Protein AF-0000000085274512 (afdb_homodimer)

Nearest PDB structures (foldseek):
  7xri-assembly1_B  TM=6.948E-01  e=1.175E-14  Lactobacillus acidophilus
  1xqv-assembly1_A  TM=6.568E-01  e=4.894E-13  Thermoplasma acidophilum
  6f9o-assembly1_A  TM=6.400E-01  e=5.179E-11  Psychrobacter cryohalolentis K5
  6g75-assembly2_B  TM=6.264E-01  e=1.026E-10  synthetic construct
  2e3j-assembly1_A  TM=6.979E-01  e=2.157E-09  Mycobacterium tuberculosis H37Rv

pLDDT: mean 89.09, std 15.6, range [26.27, 98.94]

Radius of gyration: 26.37 Å; Cα contacts (8 Å, |Δi|>4): 1036; chains: 2; bounding box: 40×77×84 Å

Secondary structure (DSSP, 8-state):
---------------PPPPEEEEEEEETTEEEEEEEEEE---SSEEEEEE--TT--TTSHHHHHHHHHHHHHT--EEEEPPTTSGGG--SSPP-GGGHHHHHHHHHHHHHTTS-SEEEEEEETTHHHHHHHHHHH-TTTEEEEEEES--S-HHHHHHHS-TTSHHHHHHHHHH-HHHHHHHHHHHHTT----SSS-BS--SEEEEEEETT-SS-THHHHHHHHHB--SSEEEEEETT--SS--SHHHHHHHHHHHHHHTT------/---------------PPPPEEEEEEEETTEEEEEEEEEE---SSEEEEEE--TT--TTSHHHHHHHHHHHHHT--EEEEPPTTSGGG--SSPP-GGGHHHHHHHHHHHHHTTS-SEEEEEEETTHHHHHHHHHHH-TTTEEEEEEES--S-HHHHHHHS-TTSHHHHHHHHHH-HHHHHHHHHHHHTT----SSS-BS--SEEEEEEETT-SS-THHHHHHHHHB--SSEEEEEETT--SS--SHHHHHHHHHHHHHHTT------

Sequence (532 aa):
TYLCIVFLQIMETPKEEPEMQSHTIENCYGSRKLAYMMLSGRREHGIFYIPGFMGDMTDKKPEFLNKFCKEHDFSFLRYDPTYVAKSAGSDPIEYKLIISTWIDDALEMFNLTRGSQIIVSHSLGGLIALHLALKHPERVTALMLLGPVYNLHEAVTTTPTDSKLMEGASQHIGYFNILKLLRDAKQHNIQLGSSLININCRVTIIHGEKDEIPYEFSEKLFKALASTEKTLTLIESGSHFLEDDYCLEAIKVALLDLAQIHGKSSTYLCIVFLQIMETPKEEPEMQSHTIENCYGSRKLAYMMLSGRREHGIFYIPGFMGDMTDKKPEFLNKFCKEHDFSFLRYDPTYVAKSAGSDPIEYKLIISTWIDDALEMFNLTRGSQIIVSHSLGGLIALHLALKHPERVTALMLLGPVYNLHEAVTTTPTDSKLMEGASQHIGYFNILKLLRDAKQHNIQLGSSLININCRVTIIHGEKDEIPYEFSEKLFKALASTEKTLTLIESGSHFLEDDYCLEAIKVALLDLAQIHGKSS

InterPro domains:
  IPR000073 Alpha/beta hydrolase fold-1 [PF00561] (49-157)
  IPR029058 Alpha/Beta hydrolase fold [G3DSA:3.40.50.1820] (20-256)
  IPR029058 Alpha/Beta hydrolase fold [SSF53474] (16-249)
  IPR052382 Mitochondrial ABHD10 acyl-protein thioesterase [PTHR16138] (31-258)

Solvent-accessible surface area (backbone atoms only — not comparable to full-atom values): 28456 Å² total; per-residue (Å²): 136,83,79,75,77,73,74,71,66,75,70,73,67,77,78,75,81,56,60,80,42,76,47,80,42,79,55,100,87,44,77,47,52,33,27,33,34,56,40,81,44,78,46,78,46,27,38,38,52,37,52,29,83,86,35,45,48,78,38,70,64,51,46,51,50,49,54,49,24,64,73,69,34,22,20,36,40,36,41,20,43,78,59,23,80,85,8,25,74,88,63,80,81,57,43,61,41,45,51,58,46,42,44,50,46,50,53,58,55,56,66,72,57,70,73,33,25,34,38,38,22,27,26,50,12,23,33,43,48,52,53,50,35,60,74,34,57,88,35,36,58,28,39,38,30,35,36,49,30,54,38,58,61,58,48,58,72,70,24,60,74,83,31,70,65,48,45,49,49,34,72,72,62,32,64,68,44,47,53,33,32,42,58,31,36,60,77,63,52,67,75,83,60,93,54,58,40,83,43,67,40,38,35,40,36,40,32,19,65,60,18,72,58,60,54,64,57,50,52,55,51,59,70,30,39,52,28,64,51,32,37,44,33,38,29,53,73,16,33,66,76,42,73,52,72,68,40,45,49,50,50,52,55,51,49,32,53,76,68,67,55,65,62,71,75,123,135,82,80,74,76,72,75,71,66,74,68,72,69,76,76,72,80,57,62,80,43,76,47,80,44,78,54,101,86,44,76,47,50,34,27,32,34,56,40,81,44,78,46,79,45,26,39,38,51,36,54,29,83,85,35,46,49,78,38,71,65,49,46,51,50,50,54,50,23,63,71,70,33,23,20,35,41,35,39,18,42,78,59,24,78,86,8,24,75,88,64,78,82,57,42,62,41,45,51,58,46,40,43,50,46,50,52,58,55,55,66,72,56,70,74,33,27,32,39,38,21,27,26,52,12,24,31,44,49,51,53,50,37,61,74,33,58,88,33,35,58,28,39,38,31,36,36,49,29,53,38,59,61,58,49,58,71,69,24,61,76,84,32,69,66,49,46,49,49,34,72,71,62,32,63,72,43,47,52,33,33,43,57,30,37,60,77,63,52,67,76,84,62,94,54,58,41,84,42,65,40,38,34,40,36,40,30,18,64,59,18,71,58,60,54,64,57,50,51,54,51,59,71,30,39,53,28,62,52,31,37,43,34,39,29,53,73,16,33,66,76,42,73,52,72,69,40,44,49,51,50,52,53,51,49,33,54,76,69,66,54,64,64,70,76,123

Organism: Cherax quadricarinatus (NCBI:txid27406)

Foldseek 3Di:
DPPPPPPPPVPPPQQDFWDKDWDWDDDPVGIFIKIKTKGAFDAQAAEEEAEADLDACPDQVNVLVVVLCSVVGHIYMTIGFQCHDPRNPDDDDDLLCRLVRSLVVSVVSVVVDDAAYEYEYAACSQLSVLVVCLVCVPRHQEYEYELYDNQVLVQCVQFDCPDPVNVVVCVVQNDVSVVSNNNNRVVSHDDQDPAASARAHAYEYEYEPQESRHCVSVVSNQVRHPHPRYDYHYDDVDYSVLNDPVSSVVVSVVVCVSSVPDPPPD/DPPPPPPPPVPPPQQDFWDKDWDWDADPVGIFIKIKTKGAFDAQAAEEEAEADLDACPDQVNVLVVVLCSVVGHIYMTIGFQCHDPGNPDDDDDLLCRLVRSLVVSVVSVVVDDAAYEYEYAACSQLSVLVVCLVCVPRHQEYEYELYDNQPLVQCVQFDCPDPVNVVVCVVQNDVSVVSNNNNRVVSHDDQDPAASARAHAYEYEYEPQESRHCVSVVSNQVRHPHPRYDYHYDDVDYSVLNPPVSSVVVSVVVCVSSVPDPPPD

Structure (mmCIF, N/CA/C/O backbone):
data_AF-0000000085274512-model_v1
#
loop_
_entity.id
_entity.type
_entity.pdbx_description
1 polymer 'Palmitoyl-protein thioesterase ABHD10, mitochondrial'
#
loop_
_atom_site.group_PDB
_atom_site.id
_atom_site.type_symbol
_atom_site.label_atom_id
_atom_site.label_alt_id
_atom_site.label_comp_id
_atom_site.label_asym_id
_atom_site.label_entity_id
_atom_site.label_seq_id
_atom_site.pdbx_PDB_ins_code
_atom_site.Cartn_x
_atom_site.Cartn_y
_atom_site.Cartn_z
_atom_site.occupancy
_atom_site.B_iso_or_equiv
_atom_site.auth_seq_id
_atom_site.auth_comp_id
_atom_site.auth_asym_id
_atom_site.auth_atom_id
_atom_site.pdbx_PDB_model_num
ATOM 1 N N . THR A 1 1 ? 10.836 -23.797 51.562 1 30.58 1 THR A N 1
ATOM 2 C CA . THR A 1 1 ? 11.023 -22.391 51.219 1 30.58 1 THR A CA 1
ATOM 3 C C . THR A 1 1 ? 10.641 -22.109 49.781 1 30.58 1 THR A C 1
ATOM 5 O O . THR A 1 1 ? 11.281 -22.609 48.844 1 30.58 1 THR A O 1
ATOM 8 N N . TYR A 1 2 ? 9.32 -21.969 49.562 1 35.75 2 TYR A N 1
ATOM 9 C CA . TYR A 1 2 ? 8.633 -21.688 48.312 1 35.75 2 TYR A CA 1
ATOM 10 C C . TYR A 1 2 ? 9.055 -20.328 47.719 1 35.75 2 TYR A C 1
ATOM 12 O O . TYR A 1 2 ? 8.891 -19.297 48.375 1 35.75 2 TYR A O 1
ATOM 20 N N . LEU A 1 3 ? 10.109 -20.344 46.938 1 35.19 3 LEU A N 1
ATOM 21 C CA . LEU A 1 3 ? 10.461 -19.141 46.188 1 35.19 3 LEU A CA 1
ATOM 22 C C . LEU A 1 3 ? 9.281 -18.656 45.375 1 35.19 3 LEU A C 1
ATOM 24 O O . LEU A 1 3 ? 8.82 -19.344 44.469 1 35.19 3 LEU A O 1
ATOM 28 N N . CYS A 1 4 ? 8.422 -17.797 45.906 1 30.7 4 CYS A N 1
ATOM 29 C CA . CYS A 1 4 ? 7.426 -17.031 45.156 1 30.7 4 CYS A CA 1
ATOM 30 C C . CYS A 1 4 ? 8.078 -16.219 44.062 1 30.7 4 CYS A C 1
ATOM 32 O O . CYS A 1 4 ? 8.789 -15.25 44.344 1 30.7 4 CYS A O 1
ATOM 34 N N . ILE A 1 5 ? 8.391 -16.75 42.969 1 35.31 5 ILE A N 1
ATOM 35 C CA . ILE A 1 5 ? 8.711 -15.93 41.812 1 35.31 5 ILE A CA 1
ATOM 36 C C . ILE A 1 5 ? 7.57 -14.945 41.562 1 35.31 5 ILE A C 1
ATOM 38 O O . ILE A 1 5 ? 6.469 -15.344 41.188 1 35.31 5 ILE A O 1
ATOM 42 N N . VAL A 1 6 ? 7.523 -13.859 42.25 1 32.22 6 VAL A N 1
ATOM 43 C CA . VAL A 1 6 ? 6.676 -12.727 41.906 1 32.22 6 VAL A CA 1
ATOM 44 C C . VAL A 1 6 ? 6.961 -12.32 40.438 1 32.22 6 VAL A C 1
ATOM 46 O O . VAL A 1 6 ? 8.078 -11.914 40.125 1 32.22 6 VAL A O 1
ATOM 49 N N . PHE A 1 7 ? 6.324 -12.883 39.531 1 36.75 7 PHE A N 1
ATOM 50 C CA . PHE A 1 7 ? 6.227 -12.25 38.219 1 36.75 7 PHE A CA 1
ATOM 51 C C . PHE A 1 7 ? 5.801 -10.797 38.344 1 36.75 7 PHE A C 1
ATOM 53 O O . PHE A 1 7 ? 4.648 -10.508 38.688 1 36.75 7 PHE A O 1
ATOM 60 N N . LEU A 1 8 ? 6.664 -9.969 38.75 1 32.25 8 LEU A N 1
ATOM 61 C CA . LEU A 1 8 ? 6.363 -8.555 38.531 1 32.25 8 LEU A CA 1
ATOM 62 C C . LEU A 1 8 ? 5.922 -8.312 37.094 1 32.25 8 LEU A C 1
ATOM 64 O O . LEU A 1 8 ? 6.723 -8.43 36.156 1 32.25 8 LEU A O 1
ATOM 68 N N . GLN A 1 9 ? 4.824 -8.734 36.719 1 34.25 9 GLN A N 1
ATOM 69 C CA . GLN A 1 9 ? 4.246 -8.055 35.562 1 34.25 9 GLN A CA 1
ATOM 70 C C . GLN A 1 9 ? 4.484 -6.551 35.625 1 34.25 9 GLN A C 1
ATOM 72 O O . GLN A 1 9 ? 4.016 -5.883 36.562 1 34.25 9 GLN A O 1
ATOM 77 N N . ILE A 1 10 ? 5.594 -6.094 35.312 1 36.84 10 ILE A N 1
ATOM 78 C CA . ILE A 1 10 ? 5.668 -4.648 35.156 1 36.84 10 ILE A CA 1
ATOM 79 C C . ILE A 1 10 ? 4.363 -4.129 34.562 1 36.84 10 ILE A C 1
ATOM 81 O O . ILE A 1 10 ? 4.012 -4.477 33.406 1 36.84 10 ILE A O 1
ATOM 85 N N . MET A 1 11 ? 3.373 -4.07 35.281 1 37.56 11 MET A N 1
ATOM 86 C CA . MET A 1 11 ? 2.209 -3.289 34.875 1 37.56 11 MET A CA 1
ATOM 87 C C . MET A 1 11 ? 2.633 -2.043 34.125 1 37.56 11 MET A C 1
ATOM 89 O O . MET A 1 11 ? 3.295 -1.162 34.656 1 37.56 11 MET A O 1
ATOM 93 N N . GLU A 1 12 ? 2.959 -2.109 32.844 1 44.28 12 GLU A N 1
ATOM 94 C CA . GLU A 1 12 ? 3.105 -0.854 32.094 1 44.28 12 GLU A CA 1
ATOM 95 C C . GLU A 1 12 ? 2.066 0.169 32.531 1 44.28 12 GLU A C 1
ATOM 97 O O . GLU A 1 12 ? 0.871 -0.131 32.594 1 44.28 12 GLU A O 1
ATOM 102 N N . THR A 1 13 ? 2.281 0.946 33.469 1 48.25 13 THR A N 1
ATOM 103 C CA . THR A 1 13 ? 1.385 2.039 33.844 1 48.25 13 THR A CA 1
ATOM 104 C C . THR A 1 13 ? 0.737 2.641 32.594 1 48.25 13 THR A C 1
ATOM 106 O O . THR A 1 13 ? 1.426 2.967 31.625 1 48.25 13 THR A O 1
ATOM 109 N N . PRO A 1 14 ? -0.532 2.4 32.469 1 58.12 14 PRO A N 1
ATOM 110 C CA . PRO A 1 14 ? -1.2 3.057 31.328 1 58.12 14 PRO A CA 1
ATOM 111 C C . PRO A 1 14 ? -0.716 4.488 31.109 1 58.12 14 PRO A C 1
ATOM 113 O O . PRO A 1 14 ? -0.62 5.266 32.062 1 58.12 14 PRO A O 1
ATOM 116 N N . LYS A 1 15 ? 0.054 4.715 30.109 1 67.56 15 LYS A N 1
ATOM 117 C CA . LYS A 1 15 ? 0.493 6.074 29.812 1 67.56 15 LYS A CA 1
ATOM 118 C C . LYS A 1 15 ? -0.649 7.074 29.969 1 67.56 15 LYS A C 1
ATOM 120 O O . LYS A 1 15 ? -1.752 6.852 29.469 1 67.56 15 LYS A O 1
ATOM 125 N N . GLU A 1 16 ? -0.544 7.941 30.797 1 74.38 16 GLU A N 1
ATOM 126 C CA . GLU A 1 16 ? -1.527 8.992 31.062 1 74.38 16 GLU A CA 1
ATOM 127 C C . GLU A 1 16 ? -1.845 9.773 29.797 1 74.38 16 GLU A C 1
ATOM 129 O O . GLU A 1 16 ? -0.997 9.906 28.906 1 74.38 16 GLU A O 1
ATOM 134 N N . GLU A 1 17 ? -3.18 10.109 29.625 1 82.62 17 GLU A N 1
ATOM 135 C CA . GLU A 1 17 ? -3.602 10.977 28.531 1 82.62 17 GLU A CA 1
ATOM 136 C C . GLU A 1 17 ? -2.898 12.328 28.609 1 82.62 17 GLU A C 1
ATOM 138 O O . GLU A 1 17 ? -2.771 12.922 29.672 1 82.62 17 GLU A O 1
ATOM 143 N N . PRO A 1 18 ? -2.371 12.758 27.484 1 87 18 PRO A N 1
ATOM 144 C CA . PRO A 1 18 ? -1.688 14.047 27.5 1 87 18 PRO A CA 1
ATOM 145 C C . PRO A 1 18 ? -2.629 15.211 27.812 1 87 18 PRO A C 1
ATOM 147 O O . PRO A 1 18 ? -3.789 15.203 27.391 1 87 18 PRO A O 1
ATOM 150 N N . GLU A 1 19 ? -2.1 16.156 28.5 1 91.06 19 GLU A N 1
ATOM 151 C CA . GLU A 1 19 ? -2.859 17.359 28.797 1 91.06 19 GLU A CA 1
ATOM 152 C C . GLU A 1 19 ? -2.723 18.391 27.688 1 91.06 19 GLU A C 1
ATOM 154 O O . GLU A 1 19 ? -1.655 18.531 27.078 1 91.06 19 GLU A O 1
ATOM 159 N N . MET A 1 20 ? -3.797 19.078 27.531 1 95.38 20 MET A N 1
ATOM 160 C CA . MET A 1 20 ? -3.76 20.156 26.547 1 95.38 20 MET A CA 1
ATOM 161 C C . MET A 1 20 ? -2.869 21.297 27.031 1 95.38 20 MET A C 1
ATOM 163 O O . MET A 1 20 ? -2.93 21.688 28.188 1 95.38 20 MET A O 1
ATOM 167 N N . GLN A 1 21 ? -2.076 21.797 26.156 1 97.44 21 GLN A N 1
ATOM 168 C CA . GLN A 1 21 ? -1.185 22.922 26.406 1 97.44 21 GLN A CA 1
ATOM 169 C C . GLN A 1 21 ? -1.417 24.047 25.391 1 97.44 21 GLN A C 1
ATOM 171 O O . GLN A 1 21 ? -2.133 23.859 24.406 1 97.44 21 GLN A O 1
ATOM 176 N N . SER A 1 22 ? -0.889 25.172 25.719 1 96.81 22 SER A N 1
ATOM 177 C CA . SER A 1 22 ? -0.985 26.328 24.828 1 96.81 22 SER A CA 1
ATOM 178 C C . SER A 1 22 ? 0.387 26.938 24.547 1 96.81 22 SER A C 1
ATOM 180 O O . SER A 1 22 ? 1.234 27 25.438 1 96.81 22 SER A O 1
ATOM 182 N N . HIS A 1 23 ? 0.626 27.312 23.344 1 96.88 23 HIS A N 1
ATOM 183 C CA . HIS A 1 23 ? 1.854 27.969 22.906 1 96.88 23 HIS A CA 1
ATOM 184 C C . HIS A 1 23 ? 1.557 29.328 22.266 1 96.88 23 HIS A C 1
ATOM 186 O O . HIS A 1 23 ? 0.803 29.391 21.281 1 96.88 23 HIS A O 1
ATOM 192 N N . THR A 1 24 ? 2.143 30.406 22.797 1 96.38 24 THR A N 1
ATOM 193 C CA . THR A 1 24 ? 1.924 31.734 22.266 1 96.38 24 THR A CA 1
ATOM 194 C C . THR A 1 24 ? 2.988 32.094 21.219 1 96.38 24 THR A C 1
ATOM 196 O O . THR A 1 24 ? 4.18 31.891 21.453 1 96.38 24 THR A O 1
ATOM 199 N N . ILE A 1 25 ? 2.482 32.562 20.094 1 94.38 25 ILE A N 1
ATOM 200 C CA . ILE A 1 25 ? 3.361 32.938 19 1 94.38 25 ILE A CA 1
ATOM 201 C C . ILE A 1 25 ? 3.176 34.406 18.672 1 94.38 25 ILE A C 1
ATOM 203 O O . ILE A 1 25 ? 2.049 34.906 18.641 1 94.38 25 ILE A O 1
ATOM 207 N N . GLU A 1 26 ? 4.258 35.094 18.484 1 93.81 26 GLU A N 1
ATOM 208 C CA . GLU A 1 26 ? 4.25 36.469 18.031 1 93.81 26 GLU A CA 1
ATOM 209 C C . GLU A 1 26 ? 5.219 36.656 16.859 1 93.81 26 GLU A C 1
ATOM 211 O O . GLU A 1 26 ? 6.434 36.625 17.047 1 93.81 26 GLU A O 1
ATOM 216 N N . ASN A 1 27 ? 4.645 36.844 15.656 1 91.75 27 ASN A N 1
ATOM 217 C CA . ASN A 1 27 ? 5.473 37.062 14.477 1 91.75 27 ASN A CA 1
ATOM 218 C C . ASN A 1 27 ? 4.711 37.812 13.383 1 91.75 27 ASN A C 1
ATOM 220 O O . ASN A 1 27 ? 3.738 38.5 13.672 1 91.75 27 ASN A O 1
ATOM 224 N N . CYS A 1 28 ? 5.199 37.812 12.086 1 88.44 28 CYS A N 1
ATOM 225 C CA . CYS A 1 28 ? 4.672 38.625 11.008 1 88.44 28 CYS A CA 1
ATOM 226 C C . CYS A 1 28 ? 3.225 38.281 10.695 1 88.44 28 CYS A C 1
ATOM 228 O O . CYS A 1 28 ? 2.521 39.031 10.023 1 88.44 28 CYS A O 1
ATOM 230 N N . TYR A 1 29 ? 2.689 37.188 11.312 1 89.25 29 TYR A N 1
ATOM 231 C CA . TYR A 1 29 ? 1.304 36.812 11.086 1 89.25 29 TYR A CA 1
ATOM 232 C C . TYR A 1 29 ? 0.429 37.188 12.273 1 89.25 29 TYR A C 1
ATOM 234 O O . TYR A 1 29 ? -0.745 36.812 12.336 1 89.25 29 TYR A O 1
ATOM 242 N N . GLY A 1 30 ? 1.087 37.875 13.258 1 87.5 30 GLY A N 1
ATOM 243 C CA . GLY A 1 30 ? 0.344 38.375 14.406 1 87.5 30 GLY A CA 1
ATOM 244 C C . GLY A 1 30 ? 0.552 37.531 15.656 1 87.5 30 GLY A C 1
ATOM 245 O O . GLY A 1 30 ? 1.335 36.594 15.641 1 87.5 30 GLY A O 1
ATOM 246 N N . SER A 1 31 ? -0.138 38 16.688 1 92.19 31 SER A N 1
ATOM 247 C CA . SER A 1 31 ? -0.125 37.25 17.953 1 92.19 31 SER A CA 1
ATOM 248 C C . SER A 1 31 ? -1.251 36.219 18 1 92.19 31 SER A C 1
ATOM 250 O O . SER A 1 31 ? -2.393 36.531 17.641 1 92.19 31 SER A O 1
ATOM 252 N N . ARG A 1 32 ? -0.886 35 18.297 1 93.31 32 ARG A N 1
ATOM 253 C CA . ARG A 1 32 ? -1.901 33.969 18.406 1 93.31 32 ARG A CA 1
ATOM 254 C C . ARG A 1 32 ? -1.462 32.875 19.375 1 93.31 32 ARG A C 1
ATOM 256 O O . ARG A 1 32 ? -0.28 32.781 19.719 1 93.31 32 ARG A O 1
ATOM 263 N N . LYS A 1 33 ? -2.43 32.219 19.875 1 96.12 33 LYS A N 1
ATOM 264 C CA . LYS A 1 33 ? -2.211 31.109 20.812 1 96.12 33 LYS A CA 1
ATOM 265 C C . LYS A 1 33 ? -2.641 29.781 20.188 1 96.12 33 LYS A C 1
ATOM 267 O O . LYS A 1 33 ? -3.791 29.641 19.766 1 96.12 33 LYS A O 1
ATOM 272 N N . LEU A 1 34 ? -1.687 28.844 20.172 1 98 34 LEU A N 1
ATOM 273 C CA . LEU A 1 34 ? -1.993 27.531 19.609 1 98 34 LEU A CA 1
ATOM 274 C C . LEU A 1 34 ? -2.162 26.5 20.703 1 98 34 LEU A C 1
ATOM 276 O O . LEU A 1 34 ? -1.305 26.359 21.578 1 98 34 LEU A O 1
ATOM 280 N N . ALA A 1 35 ? -3.275 25.797 20.656 1 98.56 35 ALA A N 1
ATOM 281 C CA . ALA A 1 35 ? -3.5 24.656 21.547 1 98.56 35 ALA A CA 1
ATOM 282 C C . ALA A 1 35 ? -2.877 23.391 20.969 1 98.56 35 ALA A C 1
ATOM 284 O O . ALA A 1 35 ? -2.932 23.156 19.766 1 98.56 35 ALA A O 1
ATOM 285 N N . TYR A 1 36 ? -2.234 22.578 21.828 1 98.56 36 TYR A N 1
ATOM 286 C CA . TYR A 1 36 ? -1.639 21.312 21.375 1 98.56 36 TYR A CA 1
ATOM 287 C C . TYR A 1 36 ? -1.604 20.297 22.5 1 98.56 36 TYR A C 1
ATOM 289 O O . TYR A 1 36 ? -1.836 20.625 23.672 1 98.56 36 TYR A O 1
ATOM 297 N N . MET A 1 37 ? -1.499 19.094 22.172 1 98.44 37 MET A N 1
ATOM 298 C CA . MET A 1 37 ? -1.262 17.969 23.078 1 98.44 37 MET A CA 1
ATOM 299 C C . MET A 1 37 ? -0.023 17.188 22.672 1 98.44 37 MET A C 1
ATOM 301 O O . MET A 1 37 ? 0.212 16.969 21.469 1 98.44 37 MET A O 1
ATOM 305 N N . MET A 1 38 ? 0.79 16.844 23.625 1 97.31 38 MET A N 1
ATOM 306 C CA . MET A 1 38 ? 2.023 16.094 23.375 1 97.31 38 MET A CA 1
ATOM 307 C C . MET A 1 38 ? 2.107 14.859 24.25 1 97.31 38 MET A C 1
ATOM 309 O O . MET A 1 38 ? 1.957 14.953 25.469 1 97.31 38 MET A O 1
ATOM 313 N N . LEU A 1 39 ? 2.24 13.781 23.641 1 97.06 39 LEU A N 1
ATOM 314 C CA . LEU A 1 39 ? 2.5 12.5 24.297 1 97.06 39 LEU A CA 1
ATOM 315 C C . LEU A 1 39 ? 3.994 12.195 24.328 1 97.06 39 LEU A C 1
ATOM 317 O O . LEU A 1 39 ? 4.684 12.383 23.312 1 97.06 39 LEU A O 1
ATOM 321 N N . SER A 1 40 ? 4.496 11.805 25.469 1 94.88 40 SER A N 1
ATOM 322 C CA . SER A 1 40 ? 5.895 11.391 25.547 1 94.88 40 SER A CA 1
ATOM 323 C C . SER A 1 40 ? 6.066 9.938 25.125 1 94.88 40 SER A C 1
ATOM 325 O O . SER A 1 40 ? 5.16 9.125 25.297 1 94.88 40 SER A O 1
ATOM 327 N N . GLY A 1 41 ? 7.152 9.672 24.5 1 94.75 41 GLY A N 1
ATOM 328 C CA . GLY A 1 41 ? 7.527 8.328 24.109 1 94.75 41 GLY A CA 1
ATOM 329 C C . GLY A 1 41 ? 9.031 8.125 24.031 1 94.75 41 GLY A C 1
ATOM 330 O O . GLY A 1 41 ? 9.797 9.086 24.125 1 94.75 41 GLY A O 1
ATOM 331 N N . ARG A 1 42 ? 9.469 6.844 23.844 1 92.56 42 ARG A N 1
ATOM 332 C CA . ARG A 1 42 ? 10.883 6.516 23.953 1 92.56 42 ARG A CA 1
ATOM 333 C C . ARG A 1 42 ? 11.477 6.18 22.594 1 92.56 42 ARG A C 1
ATOM 335 O O . ARG A 1 42 ? 12.695 6.012 22.469 1 92.56 42 ARG A O 1
ATOM 342 N N . ARG A 1 43 ? 10.664 6.125 21.594 1 92.69 43 ARG A N 1
ATOM 343 C CA . ARG A 1 43 ? 11.188 5.789 20.281 1 92.69 43 ARG A CA 1
ATOM 344 C C . ARG A 1 43 ? 12.07 6.91 19.734 1 92.69 43 ARG A C 1
ATOM 346 O O . ARG A 1 43 ? 11.914 8.07 20.125 1 92.69 43 ARG A O 1
ATOM 353 N N . GLU A 1 44 ? 12.938 6.477 18.828 1 88.31 44 GLU A N 1
ATOM 354 C CA . GLU A 1 44 ? 13.898 7.398 18.234 1 88.31 44 GLU A CA 1
ATOM 355 C C . GLU A 1 44 ? 13.18 8.516 17.469 1 88.31 44 GLU A C 1
ATOM 357 O O . GLU A 1 44 ? 13.57 9.68 17.562 1 88.31 44 GLU A O 1
ATOM 362 N N . HIS A 1 45 ? 12.211 8.141 16.766 1 93.62 45 HIS A N 1
ATOM 363 C CA . HIS A 1 45 ? 11.445 9.117 16 1 93.62 45 HIS A CA 1
ATOM 364 C C . HIS A 1 45 ? 10.086 9.367 16.641 1 93.62 45 HIS A C 1
ATOM 366 O O . HIS A 1 45 ? 9.461 8.445 17.172 1 93.62 45 HIS A O 1
ATOM 372 N N . GLY A 1 46 ? 9.68 10.625 16.688 1 97.56 46 GLY A N 1
ATOM 373 C CA . GLY A 1 46 ? 8.312 10.953 17.062 1 97.56 46 GLY A CA 1
ATOM 374 C C . GLY A 1 46 ? 7.359 11.008 15.891 1 97.56 46 GLY A C 1
ATOM 375 O O . GLY A 1 46 ? 7.766 10.812 14.742 1 97.56 46 GLY A O 1
ATOM 376 N N . ILE A 1 47 ? 6.109 11.18 16.188 1 98.69 47 ILE A N 1
ATOM 377 C CA . ILE A 1 47 ? 5.074 11.375 15.172 1 98.69 47 ILE A CA 1
ATOM 378 C C . ILE A 1 47 ? 4.457 12.766 15.32 1 98.69 47 ILE A C 1
ATOM 380 O O . ILE A 1 47 ? 4.148 13.195 16.438 1 98.69 47 ILE A O 1
ATOM 384 N N . PHE A 1 48 ? 4.434 13.492 14.289 1 98.88 48 PHE A N 1
ATOM 385 C CA . PHE A 1 48 ? 3.846 14.828 14.211 1 98.88 48 PHE A CA 1
ATOM 386 C C . PHE A 1 48 ? 2.666 14.844 13.25 1 98.88 48 PHE A C 1
ATOM 388 O O . PHE A 1 48 ? 2.801 14.461 12.086 1 98.88 48 PHE A O 1
ATOM 395 N N . TYR A 1 49 ? 1.468 15.273 13.688 1 98.88 49 TYR A N 1
ATOM 396 C CA . TYR A 1 49 ? 0.268 15.211 12.859 1 98.88 49 TYR A CA 1
ATOM 397 C C . TYR A 1 49 ? -0.136 16.609 12.391 1 98.88 49 TYR A C 1
ATOM 399 O O . TYR A 1 49 ? -0.183 17.547 13.18 1 98.88 49 TYR A O 1
ATOM 407 N N . ILE A 1 50 ? -0.409 16.75 11.117 1 98.81 50 ILE A N 1
ATOM 408 C CA . ILE A 1 50 ? -0.917 17.984 10.523 1 98.81 50 ILE A CA 1
ATOM 409 C C . ILE A 1 50 ? -2.326 17.75 9.984 1 98.81 50 ILE A C 1
ATOM 411 O O . ILE A 1 50 ? -2.516 16.984 9.031 1 98.81 50 ILE A O 1
ATOM 415 N N . PRO A 1 51 ? -3.312 18.438 10.531 1 98.19 51 PRO A N 1
ATOM 416 C CA . PRO A 1 51 ? -4.699 18.188 10.133 1 98.19 51 PRO A CA 1
ATOM 417 C C . PRO A 1 51 ? -5.031 18.797 8.766 1 98.19 51 PRO A C 1
ATOM 419 O O . PRO A 1 51 ? -4.258 19.609 8.242 1 98.19 51 PRO A O 1
ATOM 422 N N . GLY A 1 52 ? -6.145 18.359 8.188 1 95.25 52 GLY A N 1
ATOM 423 C CA . GLY A 1 52 ? -6.688 18.969 6.984 1 95.25 52 GLY A CA 1
ATOM 424 C C . GLY A 1 52 ? -7.43 20.266 7.254 1 95.25 52 GLY A C 1
ATOM 425 O O . GLY A 1 52 ? -7.305 20.844 8.336 1 95.25 52 GLY A O 1
ATOM 426 N N . PHE A 1 53 ? -8.141 20.734 6.227 1 91.81 53 PHE A N 1
ATOM 427 C CA . PHE A 1 53 ? -8.875 21.984 6.312 1 91.81 53 PHE A CA 1
ATOM 428 C C . PHE A 1 53 ? -9.875 21.953 7.461 1 91.81 53 PHE A C 1
ATOM 430 O O . PHE A 1 53 ? -10.742 21.078 7.512 1 91.81 53 PHE A O 1
ATOM 437 N N . MET A 1 54 ? -9.672 22.812 8.43 1 90.88 54 MET A N 1
ATOM 438 C CA . MET A 1 54 ? -10.555 23.031 9.57 1 90.88 54 MET A CA 1
ATOM 439 C C . MET A 1 54 ? -10.555 21.828 10.5 1 90.88 54 MET A C 1
ATOM 441 O O . MET A 1 54 ? -11.438 21.672 11.336 1 90.88 54 MET A O 1
ATOM 445 N N . GLY A 1 55 ? -9.594 20.906 10.281 1 94.38 55 GLY A N 1
ATOM 446 C CA . GLY A 1 55 ? -9.43 19.812 11.211 1 94.38 55 GLY A CA 1
ATOM 447 C C . GLY A 1 55 ? -8.812 20.219 12.531 1 94.38 55 GLY A C 1
ATOM 448 O O . GLY A 1 55 ? -8.07 21.203 12.594 1 94.38 55 GLY A O 1
ATOM 449 N N . ASP A 1 56 ? -9.164 19.438 13.57 1 96.25 56 ASP A N 1
ATOM 450 C CA . ASP A 1 56 ? -8.609 19.766 14.875 1 96.25 56 ASP A CA 1
ATOM 451 C C . ASP A 1 56 ? -8.016 18.531 15.547 1 96.25 56 ASP A C 1
ATOM 453 O O . ASP A 1 56 ? -8.133 17.406 15.031 1 96.25 56 ASP A O 1
ATOM 457 N N . MET A 1 57 ? -7.363 18.672 16.719 1 97.81 57 MET A N 1
ATOM 458 C CA . MET A 1 57 ? -6.5 17.656 17.312 1 97.81 57 MET A CA 1
ATOM 459 C C . MET A 1 57 ? -7.328 16.578 18.016 1 97.81 57 MET A C 1
ATOM 461 O O . MET A 1 57 ? -6.785 15.578 18.484 1 97.81 57 MET A O 1
ATOM 465 N N . THR A 1 58 ? -8.727 16.688 18.016 1 96.75 58 THR A N 1
ATOM 466 C CA . THR A 1 58 ? -9.586 15.719 18.688 1 96.75 58 THR A CA 1
ATOM 467 C C . THR A 1 58 ? -10.438 14.961 17.656 1 96.75 58 THR A C 1
ATOM 469 O O . THR A 1 58 ? -11.328 14.203 18.031 1 96.75 58 THR A O 1
ATOM 472 N N . ASP A 1 59 ? -10.164 15.219 16.422 1 97.38 59 ASP A N 1
ATOM 473 C CA . ASP A 1 59 ? -10.852 14.469 15.367 1 97.38 59 ASP A CA 1
ATOM 474 C C . ASP A 1 59 ? -10.508 12.984 15.438 1 97.38 59 ASP A C 1
ATOM 476 O O . ASP A 1 59 ? -9.648 12.578 16.219 1 97.38 59 ASP A O 1
ATOM 480 N N . LYS A 1 60 ? -11.133 12.195 14.609 1 97.88 60 LYS A N 1
ATOM 481 C CA . LYS A 1 60 ? -11.008 10.742 14.648 1 97.88 60 LYS A CA 1
ATOM 482 C C . LYS A 1 60 ? -9.578 10.305 14.359 1 97.88 60 LYS A C 1
ATOM 484 O O . LYS A 1 60 ? -9.023 9.461 15.07 1 97.88 60 LYS A O 1
ATOM 489 N N . LYS A 1 61 ? -8.922 10.875 13.359 1 98.12 61 LYS A N 1
ATOM 490 C CA . LYS A 1 61 ? -7.598 10.422 12.945 1 98.12 61 LYS A CA 1
ATOM 491 C C . LYS A 1 61 ? -6.543 10.773 13.992 1 98.12 61 LYS A C 1
ATOM 493 O O . LYS A 1 61 ? -5.855 9.883 14.5 1 98.12 61 LYS A O 1
ATOM 498 N N . PRO A 1 62 ? -6.48 12.008 14.5 1 98.25 62 PRO A N 1
ATOM 499 C CA . PRO A 1 62 ? -5.508 12.273 15.562 1 98.25 62 PRO A CA 1
ATOM 500 C C . PRO A 1 62 ? -5.77 11.445 16.812 1 98.25 62 PRO A C 1
ATOM 502 O O . PRO A 1 62 ? -4.828 11.055 17.516 1 98.25 62 PRO A O 1
ATOM 505 N N . GLU A 1 63 ? -7.008 11.164 17.125 1 97.94 63 GLU A N 1
ATOM 506 C CA . GLU A 1 63 ? -7.297 10.297 18.266 1 97.94 63 GLU A CA 1
ATOM 507 C C . GLU A 1 63 ? -6.805 8.875 18.016 1 97.94 63 GLU A C 1
ATOM 509 O O . GLU A 1 63 ? -6.262 8.227 18.906 1 97.94 63 GLU A O 1
ATOM 514 N N . PHE A 1 64 ? -7.059 8.406 16.859 1 98.12 64 PHE A N 1
ATOM 515 C CA . PHE A 1 64 ? -6.555 7.102 16.453 1 98.12 64 PHE A CA 1
ATOM 516 C C . PHE A 1 64 ? -5.035 7.051 16.562 1 98.12 64 PHE A C 1
ATOM 518 O O . PHE A 1 64 ? -4.48 6.086 17.094 1 98.12 64 PHE A O 1
ATOM 525 N N . LEU A 1 65 ? -4.332 8.047 16.078 1 98.38 65 LEU A N 1
ATOM 526 C CA . LEU A 1 65 ? -2.875 8.117 16.125 1 98.38 65 LEU A CA 1
ATOM 527 C C . LEU A 1 65 ? -2.383 8.195 17.562 1 98.38 65 LEU A C 1
ATOM 529 O O . LEU A 1 65 ? -1.322 7.66 17.891 1 98.38 65 LEU A O 1
ATOM 533 N N . ASN A 1 66 ? -3.123 8.922 18.375 1 98 66 ASN A N 1
ATOM 534 C CA . ASN A 1 66 ? -2.762 8.977 19.781 1 98 66 ASN A CA 1
ATOM 535 C C . ASN A 1 66 ? -2.746 7.59 20.422 1 98 66 ASN A C 1
ATOM 537 O O . ASN A 1 66 ? -1.819 7.25 21.156 1 98 66 ASN A O 1
ATOM 541 N N . LYS A 1 67 ? -3.793 6.836 20.172 1 97 67 LYS A N 1
ATOM 542 C CA . LYS A 1 67 ? -3.857 5.469 20.688 1 97 67 LYS A CA 1
ATOM 543 C C . LYS A 1 67 ? -2.707 4.625 20.141 1 97 67 LYS A C 1
ATOM 545 O O . LYS A 1 67 ? -2.09 3.857 20.875 1 97 67 LYS A O 1
ATOM 550 N N . PHE A 1 68 ? -2.438 4.762 18.875 1 96.31 68 PHE A N 1
ATOM 551 C CA . PHE A 1 68 ? -1.33 4.062 18.234 1 96.31 68 PHE A CA 1
ATOM 552 C C . PHE A 1 68 ? -0.009 4.402 18.906 1 96.31 68 PHE A C 1
ATOM 554 O O . PHE A 1 68 ? 0.785 3.51 19.219 1 96.31 68 PHE A O 1
ATOM 561 N N . CYS A 1 69 ? 0.187 5.648 19.109 1 97.25 69 CYS A N 1
ATOM 562 C CA . CYS A 1 69 ? 1.446 6.125 19.672 1 97.25 69 CYS A CA 1
ATOM 563 C C . CYS A 1 69 ? 1.614 5.648 21.125 1 97.25 69 CYS A C 1
ATOM 565 O O . CYS A 1 69 ? 2.721 5.309 21.531 1 97.25 69 CYS A O 1
ATOM 567 N N . LYS A 1 70 ? 0.533 5.656 21.844 1 95.81 70 LYS A N 1
ATOM 568 C CA . LYS A 1 70 ? 0.577 5.109 23.203 1 95.81 70 LYS A CA 1
ATOM 569 C C . LYS A 1 70 ? 0.951 3.629 23.188 1 95.81 70 LYS A C 1
ATOM 571 O O . LYS A 1 70 ? 1.8 3.189 23.969 1 95.81 70 LYS A O 1
ATOM 576 N N . GLU A 1 71 ? 0.384 2.922 22.312 1 93.38 71 GLU A N 1
ATOM 577 C CA . GLU A 1 71 ? 0.581 1.479 22.203 1 93.38 71 GLU A CA 1
ATOM 578 C C . GLU A 1 71 ? 2.01 1.145 21.781 1 93.38 71 GLU A C 1
ATOM 580 O O . GLU A 1 71 ? 2.572 0.138 22.219 1 93.38 71 GLU A O 1
ATOM 585 N N . HIS A 1 72 ? 2.605 1.984 21.016 1 94.31 72 HIS A N 1
ATOM 586 C CA . HIS A 1 72 ? 3.895 1.636 20.438 1 94.31 72 HIS A CA 1
ATOM 587 C C . HIS A 1 72 ? 5.004 2.537 20.969 1 94.31 72 HIS A C 1
ATOM 589 O O . HIS A 1 72 ? 6.117 2.541 20.438 1 94.31 72 HIS A O 1
ATOM 595 N N . ASP A 1 73 ? 4.723 3.393 21.906 1 95 73 ASP A N 1
ATOM 596 C CA . ASP A 1 73 ? 5.664 4.184 22.688 1 95 73 ASP A CA 1
ATOM 597 C C . ASP A 1 73 ? 6.297 5.285 21.844 1 95 73 ASP A C 1
ATOM 599 O O . ASP A 1 73 ? 7.5 5.535 21.938 1 95 73 ASP A O 1
ATOM 603 N N . PHE A 1 74 ? 5.512 5.898 20.984 1 96.69 74 PHE A N 1
ATOM 604 C CA . PHE A 1 74 ? 5.945 7.062 20.219 1 96.69 74 PHE A CA 1
ATOM 605 C C . PHE A 1 74 ? 5.625 8.352 20.969 1 96.69 74 PHE A C 1
ATOM 607 O O . PHE A 1 74 ? 4.594 8.445 21.641 1 96.69 74 PHE A O 1
ATOM 614 N N . SER A 1 75 ? 6.543 9.281 20.906 1 97.44 75 SER A N 1
ATOM 615 C CA . SER A 1 75 ? 6.078 10.641 21.172 1 97.44 75 SER A CA 1
ATOM 616 C C . SER A 1 75 ? 5.137 11.117 20.062 1 97.44 75 SER A C 1
ATOM 618 O O . SER A 1 75 ? 5.219 10.648 18.922 1 97.44 75 SER A O 1
ATOM 620 N N . PHE A 1 76 ? 4.199 11.969 20.469 1 98.5 76 PHE A N 1
ATOM 621 C CA . PHE A 1 76 ? 3.172 12.367 19.516 1 98.5 76 PHE A CA 1
ATOM 622 C C . PHE A 1 76 ? 2.703 13.789 19.797 1 98.5 76 PHE A C 1
ATOM 624 O O . PHE A 1 76 ? 2.283 14.109 20.906 1 98.5 76 PHE A O 1
ATOM 631 N N . LEU A 1 77 ? 2.795 14.633 18.781 1 98.75 77 LEU A N 1
ATOM 632 C CA . LEU A 1 77 ? 2.246 15.977 18.922 1 98.75 77 LEU A CA 1
ATOM 633 C C . LEU A 1 77 ? 1.118 16.203 17.922 1 98.75 77 LEU A C 1
ATOM 635 O O . LEU A 1 77 ? 1.28 15.938 16.719 1 98.75 77 LEU A O 1
ATOM 639 N N . ARG A 1 78 ? -0.002 16.641 18.391 1 98.75 78 ARG A N 1
ATOM 640 C CA . ARG A 1 78 ? -1.151 17.109 17.625 1 98.75 78 ARG A CA 1
ATOM 641 C C . ARG A 1 78 ? -1.591 18.5 18.109 1 98.75 78 ARG A C 1
ATOM 643 O O . ARG A 1 78 ? -1.342 18.859 19.25 1 98.75 78 ARG A O 1
ATOM 650 N N . TYR A 1 79 ? -2.242 19.266 17.219 1 98.75 79 TYR A N 1
ATOM 651 C CA . TYR A 1 79 ? -2.547 20.656 17.562 1 98.75 79 TYR A CA 1
ATOM 652 C C . TYR A 1 79 ? -3.756 21.156 16.781 1 98.75 79 TYR A C 1
ATOM 654 O O . TYR A 1 79 ? -4.219 20.5 15.844 1 98.75 79 TYR A O 1
ATOM 662 N N . ASP A 1 80 ? -4.312 22.25 17.297 1 98.56 80 ASP A N 1
ATOM 663 C CA . ASP A 1 80 ? -5.336 23.016 16.578 1 98.56 80 ASP A CA 1
ATOM 664 C C . ASP A 1 80 ? -4.723 24.188 15.836 1 98.56 80 ASP A C 1
ATOM 666 O O . ASP A 1 80 ? -4.094 25.062 16.438 1 98.56 80 ASP A O 1
ATOM 670 N N . PRO A 1 81 ? -4.914 24.266 14.539 1 97.5 81 PRO A N 1
ATOM 671 C CA . PRO A 1 81 ? -4.418 25.438 13.812 1 97.5 81 PRO A CA 1
ATOM 672 C C . PRO A 1 81 ? -5.117 26.719 14.227 1 97.5 81 PRO A C 1
ATOM 674 O O . PRO A 1 81 ? -6.188 26.688 14.836 1 97.5 81 PRO A O 1
ATOM 677 N N . THR A 1 82 ? -4.488 27.812 13.883 1 96.06 82 THR A N 1
ATOM 678 C CA . THR A 1 82 ? -5.082 29.125 14.125 1 96.06 82 THR A CA 1
ATOM 679 C C . THR A 1 82 ? -6.512 29.188 13.586 1 96.06 82 THR A C 1
ATOM 681 O O . THR A 1 82 ? -6.773 28.75 12.461 1 96.06 82 THR A O 1
ATOM 684 N N . TYR A 1 83 ? -7.48 29.656 14.43 1 93.19 83 TYR A N 1
ATOM 685 C CA . TYR A 1 83 ? -8.891 29.891 14.141 1 93.19 83 TYR A CA 1
ATOM 686 C C . TYR A 1 83 ? -9.695 28.594 14.25 1 93.19 83 TYR A C 1
ATOM 688 O O . TYR A 1 83 ? -10.906 28.594 14.008 1 93.19 83 TYR A O 1
ATOM 696 N N . VAL A 1 84 ? -9.102 27.516 14.672 1 94.25 84 VAL A N 1
ATOM 697 C CA . VAL A 1 84 ? -9.797 26.234 14.727 1 94.25 84 VAL A CA 1
ATOM 698 C C . VAL A 1 84 ? -9.883 25.766 16.172 1 94.25 84 VAL A C 1
ATOM 700 O O . VAL A 1 84 ? -8.891 25.781 16.906 1 94.25 84 VAL A O 1
ATOM 703 N N . ALA A 1 85 ? -11.094 25.375 16.594 1 96.06 85 ALA A N 1
ATOM 704 C CA . ALA A 1 85 ? -11.359 24.719 17.875 1 96.06 85 ALA A CA 1
ATOM 705 C C . ALA A 1 85 ? -10.727 25.5 19.031 1 96.06 85 ALA A C 1
ATOM 707 O O . ALA A 1 85 ? -11.008 26.688 19.219 1 96.06 85 ALA A O 1
ATOM 708 N N . LYS A 1 86 ? -9.742 24.875 19.734 1 96.94 86 LYS A N 1
ATOM 709 C CA . LYS A 1 86 ? -9.211 25.469 20.953 1 96.94 86 LYS A CA 1
ATOM 710 C C . LYS A 1 86 ? -8.203 26.578 20.625 1 96.94 86 LYS A C 1
ATOM 712 O O . LYS A 1 86 ? -7.797 27.328 21.516 1 96.94 86 LYS A O 1
ATOM 717 N N . SER A 1 87 ? -7.883 26.734 19.328 1 97 87 SER A N 1
ATOM 718 C CA . SER A 1 87 ? -7 27.812 18.875 1 97 87 SER A CA 1
ATOM 719 C C . SER A 1 87 ? -7.785 28.922 18.188 1 97 87 SER A C 1
ATOM 721 O O . SER A 1 87 ? -7.203 29.797 17.531 1 97 87 SER A O 1
ATOM 723 N N . ALA A 1 88 ? -9.086 28.938 18.078 1 91.56 88 ALA A N 1
ATOM 724 C CA . ALA A 1 88 ? -9.938 29.859 17.328 1 91.56 88 ALA A CA 1
ATOM 725 C C . ALA A 1 88 ? -9.75 31.297 17.797 1 91.56 88 ALA A C 1
ATOM 727 O O . ALA A 1 88 ? -9.852 32.25 17 1 91.56 88 ALA A O 1
ATOM 728 N N . GLY A 1 89 ? -9.32 31.547 19 1 83.69 89 GLY A N 1
ATOM 729 C CA . GLY A 1 89 ? -9.203 32.906 19.516 1 83.69 89 GLY A CA 1
ATOM 730 C C . GLY A 1 89 ? -10.461 33.719 19.297 1 83.69 89 GLY A C 1
ATOM 731 O O . GLY A 1 89 ? -11.523 33.188 19 1 83.69 89 GLY A O 1
ATOM 732 N N . SER A 1 90 ? -10.352 35.062 19.531 1 80.75 90 SER A N 1
ATOM 733 C CA . SER A 1 90 ? -11.5 35.969 19.469 1 80.75 90 SER A CA 1
ATOM 734 C C . SER A 1 90 ? -11.477 36.781 18.188 1 80.75 90 SER A C 1
ATOM 736 O O . SER A 1 90 ? -12.484 37.406 17.812 1 80.75 90 SER A O 1
ATOM 738 N N . ASP A 1 91 ? -10.445 36.75 17.484 1 80.94 91 ASP A N 1
ATOM 739 C CA . ASP A 1 91 ? -10.312 37.562 16.297 1 80.94 91 ASP A CA 1
ATOM 740 C C . ASP A 1 91 ? -11.016 36.938 15.102 1 80.94 91 ASP A C 1
ATOM 742 O O . ASP A 1 91 ? -11.141 35.688 15.039 1 80.94 91 ASP A O 1
ATOM 746 N N . PRO A 1 92 ? -11.508 37.781 14.18 1 83.5 92 PRO A N 1
ATOM 747 C CA . PRO A 1 92 ? -12.07 37.219 12.945 1 83.5 92 PRO A CA 1
ATOM 748 C C . PRO A 1 92 ? -11.031 36.5 12.102 1 83.5 92 PRO A C 1
ATOM 750 O O . PRO A 1 92 ? -9.859 36.875 12.086 1 83.5 92 PRO A O 1
ATOM 753 N N . ILE A 1 93 ? -11.5 35.531 11.383 1 84.19 93 ILE A N 1
ATOM 754 C CA . ILE A 1 93 ? -10.617 34.75 10.523 1 84.19 93 ILE A CA 1
ATOM 755 C C . ILE A 1 93 ? -10.125 35.625 9.359 1 84.19 93 ILE A C 1
ATOM 757 O O . ILE A 1 93 ? -10.922 36.281 8.688 1 84.19 93 ILE A O 1
ATOM 761 N N . GLU A 1 94 ? -8.859 35.719 9.148 1 87.88 94 GLU A N 1
ATOM 762 C CA . GLU A 1 94 ? -8.273 36.344 7.969 1 87.88 94 GLU A CA 1
ATOM 763 C C . GLU A 1 94 ? -8.023 35.312 6.863 1 87.88 94 GLU A C 1
ATOM 765 O O . GLU A 1 94 ? -6.902 34.812 6.699 1 87.88 94 GLU A O 1
ATOM 770 N N . TYR A 1 95 ? -8.969 35.188 6.031 1 85.88 95 TYR A N 1
ATOM 771 C CA . TYR A 1 95 ? -8.961 34.125 5.031 1 85.88 95 TYR A CA 1
ATOM 772 C C . TYR A 1 95 ? -7.84 34.344 4.02 1 85.88 95 TYR A C 1
ATOM 774 O O . TYR A 1 95 ? -7.309 33.375 3.463 1 85.88 95 TYR A O 1
ATOM 782 N N . LYS A 1 96 ? -7.402 35.562 3.785 1 89.19 96 LYS A N 1
ATOM 783 C CA . LYS A 1 96 ? -6.371 35.875 2.807 1 89.19 96 LYS A CA 1
ATOM 784 C C . LYS A 1 96 ? -4.996 35.406 3.283 1 89.19 96 LYS A C 1
ATOM 786 O O . LYS A 1 96 ? -4.039 35.406 2.508 1 89.19 96 LYS A O 1
ATOM 791 N N . LEU A 1 97 ? -4.934 34.906 4.547 1 91.75 97 LEU A N 1
ATOM 792 C CA . LEU A 1 97 ? -3.635 34.531 5.082 1 91.75 97 LEU A CA 1
ATOM 793 C C . LEU A 1 97 ? -3.705 33.156 5.73 1 91.75 97 LEU A C 1
ATOM 795 O O . LEU A 1 97 ? -2.768 32.719 6.414 1 91.75 97 LEU A O 1
ATOM 799 N N . ILE A 1 98 ? -4.711 32.469 5.539 1 91.81 98 ILE A N 1
ATOM 800 C CA . ILE A 1 98 ? -4.977 31.266 6.336 1 91.81 98 ILE A CA 1
ATOM 801 C C . ILE A 1 98 ? -3.943 30.203 6.016 1 91.81 98 ILE A C 1
ATOM 803 O O . ILE A 1 98 ? -3.41 29.547 6.922 1 91.81 98 ILE A O 1
ATOM 807 N N . ILE A 1 99 ? -3.656 30 4.746 1 93.94 99 ILE A N 1
ATOM 808 C CA . ILE A 1 99 ? -2.689 28.969 4.379 1 93.94 99 ILE A CA 1
ATOM 809 C C . ILE A 1 99 ? -1.303 29.359 4.887 1 93.94 99 ILE A C 1
ATOM 811 O O . ILE A 1 99 ? -0.602 28.531 5.484 1 93.94 99 ILE A O 1
ATOM 815 N N . SER A 1 100 ? -0.947 30.641 4.695 1 96.06 100 SER A N 1
ATOM 816 C CA . SER A 1 100 ? 0.319 31.156 5.203 1 96.06 100 SER A CA 1
ATOM 817 C C . SER A 1 100 ? 0.429 30.969 6.711 1 96.06 100 SER A C 1
ATOM 819 O O . SER A 1 100 ? 1.463 30.516 7.211 1 96.06 100 SER A O 1
ATOM 821 N N . THR A 1 101 ? -0.593 31.297 7.395 1 95.94 101 THR A N 1
ATOM 822 C CA . THR A 1 101 ? -0.623 31.203 8.852 1 95.94 101 THR A CA 1
ATOM 823 C C . THR A 1 101 ? -0.54 29.75 9.297 1 95.94 101 THR A C 1
ATOM 825 O O . THR A 1 101 ? 0.174 29.422 10.25 1 95.94 101 THR A O 1
ATOM 828 N N . TRP A 1 102 ? -1.203 28.875 8.625 1 97 102 TRP A N 1
ATOM 829 C CA . TRP A 1 102 ? -1.229 27.469 9.031 1 97 102 TRP A CA 1
ATOM 830 C C . TRP A 1 102 ? 0.111 26.797 8.75 1 97 102 TRP A C 1
ATOM 832 O O . TRP A 1 102 ? 0.525 25.891 9.484 1 97 102 TRP A O 1
ATOM 842 N N . ILE A 1 103 ? 0.823 27.172 7.645 1 97.62 103 ILE A N 1
ATOM 843 C CA . ILE A 1 103 ? 2.182 26.703 7.41 1 97.62 103 ILE A CA 1
ATOM 844 C C . ILE A 1 103 ? 3.088 27.141 8.555 1 97.62 103 ILE A C 1
ATOM 846 O O . ILE A 1 103 ? 3.869 26.344 9.086 1 97.62 103 ILE A O 1
ATOM 850 N N . ASP A 1 104 ? 2.91 28.406 8.969 1 97.88 104 ASP A N 1
ATOM 851 C CA . ASP A 1 104 ? 3.688 28.938 10.086 1 97.88 104 ASP A CA 1
ATOM 852 C C . ASP A 1 104 ? 3.328 28.219 11.391 1 97.88 104 ASP A C 1
ATOM 854 O O . ASP A 1 104 ? 4.203 27.922 12.203 1 97.88 104 ASP A O 1
ATOM 858 N N . ASP A 1 105 ? 2.002 27.969 11.641 1 98.31 105 ASP A N 1
ATOM 859 C CA . ASP A 1 105 ? 1.569 27.219 12.812 1 98.31 105 ASP A CA 1
ATOM 860 C C . ASP A 1 105 ? 2.279 25.875 12.898 1 98.31 105 ASP A C 1
ATOM 862 O O . ASP A 1 105 ? 2.773 25.484 13.961 1 98.31 105 ASP A O 1
ATOM 866 N N . ALA A 1 106 ? 2.301 25.172 11.781 1 98.62 106 ALA A N 1
ATOM 867 C CA . ALA A 1 106 ? 2.918 23.859 11.734 1 98.62 106 ALA A CA 1
ATOM 868 C C . ALA A 1 106 ? 4.406 23.938 12.078 1 98.62 106 ALA A C 1
ATOM 870 O O . ALA A 1 106 ? 4.93 23.078 12.797 1 98.62 106 ALA A O 1
ATOM 871 N N . LEU A 1 107 ? 5.055 24.906 11.508 1 98 107 LEU A N 1
ATOM 872 C CA . LEU A 1 107 ? 6.473 25.109 11.797 1 98 107 LEU A CA 1
ATOM 873 C C . LEU A 1 107 ? 6.695 25.344 13.289 1 98 107 LEU A C 1
ATOM 875 O O . LEU A 1 107 ? 7.598 24.766 13.891 1 98 107 LEU A O 1
ATOM 879 N N . GLU A 1 108 ? 5.902 26.188 13.867 1 98 108 GLU A N 1
ATOM 880 C CA . GLU A 1 108 ? 6.023 26.531 15.281 1 98 108 GLU A CA 1
ATOM 881 C C . GLU A 1 108 ? 5.758 25.312 16.156 1 98 108 GLU A C 1
ATOM 883 O O . GLU A 1 108 ? 6.473 25.062 17.141 1 98 108 GLU A O 1
ATOM 888 N N . MET A 1 109 ? 4.766 24.578 15.852 1 98.5 109 MET A N 1
ATOM 889 C CA . MET A 1 109 ? 4.453 23.359 16.609 1 98.5 109 MET A CA 1
ATOM 890 C C . MET A 1 109 ? 5.547 22.312 16.438 1 98.5 109 MET A C 1
ATOM 892 O O . MET A 1 109 ? 5.91 21.625 17.391 1 98.5 109 MET A O 1
ATOM 896 N N . PHE A 1 110 ? 6.016 22.156 15.148 1 98.56 110 PHE A N 1
ATOM 897 C CA . PHE A 1 110 ? 7.09 21.219 14.852 1 98.56 110 PHE A CA 1
ATOM 898 C C . PHE A 1 110 ? 8.328 21.531 15.68 1 98.56 110 PHE A C 1
ATOM 900 O O . PHE A 1 110 ? 9.031 20.625 16.125 1 98.56 110 PHE A O 1
ATOM 907 N N . ASN A 1 111 ? 8.586 22.797 15.953 1 97.5 111 ASN A N 1
ATOM 908 C CA . ASN A 1 111 ? 9.75 23.219 16.703 1 97.5 111 ASN A CA 1
ATOM 909 C C . ASN A 1 111 ? 9.656 22.797 18.172 1 97.5 111 ASN A C 1
ATOM 911 O O . ASN A 1 111 ? 10.664 22.766 18.875 1 97.5 111 ASN A O 1
ATOM 915 N N . LEU A 1 112 ? 8.469 22.5 18.641 1 97.62 112 LEU A N 1
ATOM 916 C CA . LEU A 1 112 ? 8.297 22.016 20.016 1 97.62 112 LEU A CA 1
ATOM 917 C C . LEU A 1 112 ? 8.734 20.562 20.141 1 97.62 112 LEU A C 1
ATOM 919 O O . LEU A 1 112 ? 8.953 20.078 21.25 1 97.62 112 LEU A O 1
ATOM 923 N N . THR A 1 113 ? 8.727 19.828 19.016 1 97.88 113 THR A N 1
ATOM 924 C CA . THR A 1 113 ? 9.141 18.422 19.062 1 97.88 113 THR A CA 1
ATOM 925 C C . THR A 1 113 ? 10.656 18.312 19.109 1 97.88 113 THR A C 1
ATOM 927 O O . THR A 1 113 ? 11.375 19.281 18.828 1 97.88 113 THR A O 1
ATOM 930 N N . ARG A 1 114 ? 11.133 17.172 19.516 1 94.75 114 ARG A N 1
ATOM 931 C CA . ARG A 1 114 ? 12.562 16.891 19.578 1 94.75 114 ARG A CA 1
ATOM 932 C C . ARG A 1 114 ? 12.938 15.719 18.688 1 94.75 114 ARG A C 1
ATOM 934 O O . ARG A 1 114 ? 12.164 14.773 18.531 1 94.75 114 ARG A O 1
ATOM 941 N N . GLY A 1 115 ? 14.156 15.812 18.125 1 95.06 115 GLY A N 1
ATOM 942 C CA . GLY A 1 115 ? 14.672 14.703 17.344 1 95.06 115 GLY A CA 1
ATOM 943 C C . GLY A 1 115 ? 13.969 14.555 16 1 95.06 115 GLY A C 1
ATOM 944 O O . GLY A 1 115 ? 13.375 15.508 15.5 1 95.06 115 GLY A O 1
ATOM 945 N N . SER A 1 116 ? 14.172 13.383 15.367 1 96.75 116 SER A N 1
ATOM 946 C CA . SER A 1 116 ? 13.586 13.094 14.062 1 96.75 116 SER A CA 1
ATOM 947 C C . SER A 1 116 ? 12.094 12.789 14.18 1 96.75 116 SER A C 1
ATOM 949 O O . SER A 1 116 ? 11.648 12.211 15.164 1 96.75 116 SER A O 1
ATOM 951 N N . GLN A 1 117 ? 11.336 13.219 13.188 1 98.44 117 GLN A N 1
ATOM 952 C CA . GLN A 1 117 ? 9.883 13.055 13.219 1 98.44 117 GLN A CA 1
ATOM 953 C C . GLN A 1 117 ? 9.383 12.359 11.953 1 98.44 117 GLN A C 1
ATOM 955 O O . GLN A 1 117 ? 9.891 12.617 10.859 1 98.44 117 GLN A O 1
ATOM 960 N N . ILE A 1 118 ? 8.43 11.492 12.102 1 98.75 118 ILE A N 1
ATOM 961 C CA . ILE A 1 118 ? 7.531 11.094 11.023 1 98.75 118 ILE A CA 1
ATOM 962 C C . ILE A 1 118 ? 6.332 12.031 10.977 1 98.75 118 ILE A C 1
ATOM 964 O O . ILE A 1 118 ? 5.609 12.188 11.961 1 98.75 118 ILE A O 1
ATOM 968 N N . ILE A 1 119 ? 6.133 12.664 9.852 1 98.88 119 ILE A N 1
ATOM 969 C CA . ILE A 1 119 ? 4.988 13.555 9.711 1 98.88 119 ILE A CA 1
ATOM 970 C C . ILE A 1 119 ? 3.826 12.812 9.062 1 98.88 119 ILE A C 1
ATOM 972 O O . ILE A 1 119 ? 3.988 12.195 8.008 1 98.88 119 ILE A O 1
ATOM 976 N N . VAL A 1 120 ? 2.693 12.781 9.719 1 98.94 120 VAL A N 1
ATOM 977 C CA . VAL A 1 120 ? 1.439 12.281 9.172 1 98.94 120 VAL A CA 1
ATOM 978 C C . VAL A 1 120 ? 0.501 13.445 8.867 1 98.94 120 VAL A C 1
ATOM 980 O O . VAL A 1 120 ? 0.256 14.289 9.734 1 98.94 120 VAL A O 1
ATOM 983 N N . SER A 1 121 ? 0.025 13.539 7.688 1 98.81 121 SER A N 1
ATOM 984 C CA . SER A 1 121 ? -0.852 14.656 7.344 1 98.81 121 SER A CA 1
ATOM 985 C C . SER A 1 121 ? -2.082 14.172 6.578 1 98.81 121 SER A C 1
ATOM 987 O O . SER A 1 121 ? -2.086 13.07 6.023 1 98.81 121 SER A O 1
ATOM 989 N N . HIS A 1 122 ? -3.102 14.984 6.609 1 98.06 122 HIS A N 1
ATOM 990 C CA . HIS A 1 122 ? -4.34 14.711 5.895 1 98.06 122 HIS A CA 1
ATOM 991 C C . HIS A 1 122 ? -4.719 15.867 4.977 1 98.06 122 HIS A C 1
ATOM 993 O O . HIS A 1 122 ? -4.66 17.031 5.379 1 98.06 122 HIS A O 1
ATOM 999 N N . SER A 1 123 ? -5.105 15.523 3.73 1 96.31 123 SER A N 1
ATOM 1000 C CA . SER A 1 123 ? -5.719 16.469 2.809 1 96.31 123 SER A CA 1
ATOM 1001 C C . SER A 1 123 ? -4.871 17.734 2.67 1 96.31 123 SER A C 1
ATOM 1003 O O . SER A 1 123 ? -3.682 17.656 2.359 1 96.31 123 SER A O 1
ATOM 1005 N N . LEU A 1 124 ? -5.344 18.953 3.004 1 94.12 124 LEU A N 1
ATOM 1006 C CA . LEU A 1 124 ? -4.617 20.219 2.936 1 94.12 124 LEU A CA 1
ATOM 1007 C C . LEU A 1 124 ? -3.336 20.156 3.758 1 94.12 124 LEU A C 1
ATOM 1009 O O . LEU A 1 124 ? -2.342 20.797 3.42 1 94.12 124 LEU A O 1
ATOM 1013 N N . GLY A 1 125 ? -3.336 19.328 4.77 1 97.25 125 GLY A N 1
ATOM 1014 C CA . GLY A 1 125 ? -2.137 19.125 5.562 1 97.25 125 GLY A CA 1
ATOM 1015 C C . GLY A 1 125 ? -0.964 18.609 4.75 1 97.25 125 GLY A C 1
ATOM 1016 O O . GLY A 1 125 ? 0.191 18.75 5.156 1 97.25 125 GLY A O 1
ATOM 1017 N N . GLY A 1 126 ? -1.249 17.969 3.639 1 97.56 126 GLY A N 1
ATOM 1018 C CA . GLY A 1 126 ? -0.195 17.5 2.75 1 97.56 126 GLY A CA 1
ATOM 1019 C C . GLY A 1 126 ? 0.667 18.625 2.209 1 97.56 126 GLY A C 1
ATOM 1020 O O . GLY A 1 126 ? 1.893 18.5 2.154 1 97.56 126 GLY A O 1
ATOM 1021 N N . LEU A 1 127 ? 0.018 19.734 1.758 1 96.44 127 LEU A N 1
ATOM 1022 C CA . LEU A 1 127 ? 0.758 20.906 1.326 1 96.44 127 LEU A CA 1
ATOM 1023 C C . LEU A 1 127 ? 1.678 21.406 2.436 1 96.44 127 LEU A C 1
ATOM 1025 O O . LEU A 1 127 ? 2.857 21.688 2.195 1 96.44 127 LEU A O 1
ATOM 1029 N N . ILE A 1 128 ? 1.163 21.453 3.604 1 97.81 128 ILE A N 1
ATOM 1030 C CA . ILE A 1 128 ? 1.891 21.969 4.762 1 97.81 128 ILE A CA 1
ATOM 1031 C C . ILE A 1 128 ? 3.031 21.016 5.113 1 97.81 128 ILE A C 1
ATOM 1033 O O . ILE A 1 128 ? 4.152 21.453 5.375 1 97.81 128 ILE A O 1
ATOM 1037 N N . ALA A 1 129 ? 2.779 19.734 5.07 1 98.62 129 ALA A N 1
ATOM 1038 C CA . ALA A 1 129 ? 3.787 18.719 5.363 1 98.62 129 ALA A CA 1
ATOM 1039 C C . ALA A 1 129 ? 4.957 18.797 4.387 1 98.62 129 ALA A C 1
ATOM 1041 O O . ALA A 1 129 ? 6.117 18.672 4.785 1 98.62 129 ALA A O 1
ATOM 1042 N N . LEU A 1 130 ? 4.648 19 3.115 1 97.81 130 LEU A N 1
ATOM 1043 C CA . LEU A 1 130 ? 5.699 19.094 2.107 1 97.81 130 LEU A CA 1
ATOM 1044 C C . LEU A 1 130 ? 6.586 20.312 2.363 1 97.81 130 LEU A C 1
ATOM 1046 O O . LEU A 1 130 ? 7.812 20.219 2.262 1 97.81 130 LEU A O 1
ATOM 1050 N N . HIS A 1 131 ? 5.973 21.422 2.715 1 97.5 131 HIS A N 1
ATOM 1051 C CA . HIS A 1 131 ? 6.754 22.609 3.035 1 97.5 131 HIS A CA 1
ATOM 1052 C C . HIS A 1 131 ? 7.645 22.359 4.254 1 97.5 131 HIS A C 1
ATOM 1054 O O . HIS A 1 131 ? 8.805 22.781 4.273 1 97.5 131 HIS A O 1
ATOM 1060 N N . LEU A 1 132 ? 7.121 21.719 5.246 1 97.94 132 LEU A N 1
ATOM 1061 C CA . LEU A 1 132 ? 7.902 21.406 6.438 1 97.94 132 LEU A CA 1
ATOM 1062 C C . LEU A 1 132 ? 9.07 20.484 6.098 1 97.94 132 LEU A C 1
ATOM 1064 O O . LEU A 1 132 ? 10.188 20.688 6.582 1 97.94 132 LEU A O 1
ATOM 1068 N N . ALA A 1 133 ? 8.852 19.469 5.297 1 98.12 133 ALA A N 1
ATOM 1069 C CA . ALA A 1 133 ? 9.883 18.516 4.926 1 98.12 133 ALA A CA 1
ATOM 1070 C C . ALA A 1 133 ? 10.992 19.188 4.125 1 98.12 133 ALA A C 1
ATOM 1072 O O . ALA A 1 133 ? 12.172 18.844 4.27 1 98.12 133 ALA A O 1
ATOM 1073 N N . LEU A 1 134 ? 10.617 20.125 3.252 1 97.12 134 LEU A N 1
ATOM 1074 C CA . LEU A 1 134 ? 11.594 20.844 2.457 1 97.12 134 LEU A CA 1
ATOM 1075 C C . LEU A 1 134 ? 12.445 21.766 3.34 1 97.12 134 LEU A C 1
ATOM 1077 O O . LEU A 1 134 ? 13.641 21.938 3.09 1 97.12 134 LEU A O 1
ATOM 1081 N N . LYS A 1 135 ? 11.844 22.281 4.367 1 97.19 135 LYS A N 1
ATOM 1082 C CA . LYS A 1 135 ? 12.523 23.219 5.262 1 97.19 135 LYS A CA 1
ATOM 1083 C C . LYS A 1 135 ? 13.391 22.469 6.273 1 97.19 135 LYS A C 1
ATOM 1085 O O . LYS A 1 135 ? 14.438 22.984 6.691 1 97.19 135 LYS A O 1
ATOM 1090 N N . HIS A 1 136 ? 12.969 21.266 6.676 1 97.75 136 HIS A N 1
ATOM 1091 C CA . HIS A 1 136 ? 13.664 20.531 7.719 1 97.75 136 HIS A CA 1
ATOM 1092 C C . HIS A 1 136 ? 13.977 19.109 7.266 1 97.75 136 HIS A C 1
ATOM 1094 O O . HIS A 1 136 ? 13.625 18.141 7.953 1 97.75 136 HIS A O 1
ATOM 1100 N N . PRO A 1 137 ? 14.727 18.969 6.188 1 97.62 137 PRO A N 1
ATOM 1101 C CA . PRO A 1 137 ? 15.016 17.625 5.684 1 97.62 137 PRO A CA 1
ATOM 1102 C C . PRO A 1 137 ? 15.789 16.766 6.684 1 97.62 137 PRO A C 1
ATOM 1104 O O . PRO A 1 137 ? 15.703 15.539 6.648 1 97.62 137 PRO A O 1
ATOM 1107 N N . GLU A 1 138 ? 16.453 17.406 7.586 1 97.19 138 GLU A N 1
ATOM 1108 C CA . GLU A 1 138 ? 17.297 16.688 8.539 1 97.19 138 GLU A CA 1
ATOM 1109 C C . GLU A 1 138 ? 16.453 16.109 9.68 1 97.19 138 GLU A C 1
ATOM 1111 O O . GLU A 1 138 ? 16.875 15.156 10.336 1 97.19 138 GLU A O 1
ATOM 1116 N N . ARG A 1 139 ? 15.281 16.672 9.883 1 97.88 139 ARG A N 1
ATOM 1117 C CA . ARG A 1 139 ? 14.484 16.25 11.031 1 97.88 139 ARG A CA 1
ATOM 1118 C C . ARG A 1 139 ? 13.266 15.445 10.586 1 97.88 139 ARG A C 1
ATOM 1120 O O . ARG A 1 139 ? 12.656 14.734 11.391 1 97.88 139 ARG A O 1
ATOM 1127 N N . VAL A 1 140 ? 12.891 15.586 9.344 1 98.44 140 VAL A N 1
ATOM 1128 C CA . VAL A 1 140 ? 11.773 14.805 8.828 1 98.44 140 VAL A CA 1
ATOM 1129 C C . VAL A 1 140 ? 12.289 13.508 8.219 1 98.44 140 VAL A C 1
ATOM 1131 O O . VAL A 1 140 ? 12.812 13.5 7.098 1 98.44 140 VAL A O 1
ATOM 1134 N N . THR A 1 141 ? 12.047 12.414 8.859 1 97.06 141 THR A N 1
ATOM 1135 C CA . THR A 1 141 ? 12.641 11.148 8.438 1 97.06 141 THR A CA 1
ATOM 1136 C C . THR A 1 141 ? 11.68 10.383 7.527 1 97.06 141 THR A C 1
ATOM 1138 O O . THR A 1 141 ? 12.102 9.5 6.777 1 97.06 141 THR A O 1
ATOM 1141 N N . ALA A 1 142 ? 10.414 10.688 7.66 1 98.38 142 ALA A N 1
ATOM 1142 C CA . ALA A 1 142 ? 9.422 10.055 6.793 1 98.38 142 ALA A CA 1
ATOM 1143 C C . ALA A 1 142 ? 8.148 10.891 6.707 1 98.38 142 ALA A C 1
ATOM 1145 O O . ALA A 1 142 ? 7.867 11.695 7.602 1 98.38 142 ALA A O 1
ATOM 1146 N N . LEU A 1 143 ? 7.422 10.688 5.625 1 98.69 143 LEU A N 1
ATOM 1147 C CA . LEU A 1 143 ? 6.129 11.32 5.41 1 98.69 143 LEU A CA 1
ATOM 1148 C C . LEU A 1 143 ? 5.043 10.281 5.16 1 98.69 143 LEU A C 1
ATOM 1150 O O . LEU A 1 143 ? 5.23 9.367 4.355 1 98.69 143 LEU A O 1
ATOM 1154 N N . MET A 1 144 ? 4 10.359 5.879 1 98.88 144 MET A N 1
ATOM 1155 C CA . MET A 1 144 ? 2.748 9.703 5.516 1 98.88 144 MET A CA 1
ATOM 1156 C C . MET A 1 144 ? 1.702 10.719 5.086 1 98.88 144 MET A C 1
ATOM 1158 O O . MET A 1 144 ? 1.215 11.5 5.91 1 98.88 144 MET A O 1
ATOM 1162 N N . LEU A 1 145 ? 1.399 10.688 3.842 1 98.81 145 LEU A N 1
ATOM 1163 C CA . LEU A 1 145 ? 0.45 11.641 3.275 1 98.81 145 LEU A CA 1
ATOM 1164 C C . LEU A 1 145 ? -0.887 10.969 2.984 1 98.81 145 LEU A C 1
ATOM 1166 O O . LEU A 1 145 ? -0.977 10.109 2.102 1 98.81 145 LEU A O 1
ATOM 1170 N N . LEU A 1 146 ? -1.934 11.328 3.734 1 98.75 146 LEU A N 1
ATOM 1171 C CA . LEU A 1 146 ? -3.256 10.719 3.631 1 98.75 146 LEU A CA 1
ATOM 1172 C C . LEU A 1 146 ? -4.195 11.602 2.814 1 98.75 146 LEU A C 1
ATOM 1174 O O . LEU A 1 146 ? -4.594 12.672 3.268 1 98.75 146 LEU A O 1
ATOM 1178 N N . GLY A 1 147 ? -4.57 11.125 1.582 1 97.5 147 GLY A N 1
ATOM 1179 C CA . GLY A 1 147 ? -5.395 11.945 0.709 1 97.5 147 GLY A CA 1
ATOM 1180 C C . GLY A 1 147 ? -4.836 13.344 0.504 1 97.5 147 GLY A C 1
ATOM 1181 O O . GLY A 1 147 ? -5.555 14.336 0.667 1 97.5 147 GLY A O 1
ATOM 1182 N N . PRO A 1 148 ? -3.635 13.445 0.124 1 97.12 148 PRO A N 1
ATOM 1183 C CA . PRO A 1 148 ? -2.982 14.758 0.132 1 97.12 148 PRO A CA 1
ATOM 1184 C C . PRO A 1 148 ? -3.535 15.695 -0.937 1 97.12 148 PRO A C 1
ATOM 1186 O O . PRO A 1 148 ? -3.871 15.258 -2.039 1 97.12 148 PRO A O 1
ATOM 1189 N N . VAL A 1 149 ? -3.654 16.922 -0.572 1 93.19 149 VAL A N 1
ATOM 1190 C CA . VAL A 1 149 ? -3.799 18.078 -1.452 1 93.19 149 VAL A CA 1
ATOM 1191 C C . VAL A 1 149 ? -2.516 18.906 -1.433 1 93.19 149 VAL A C 1
ATOM 1193 O O . VAL A 1 149 ? -2.27 19.656 -0.488 1 93.19 149 VAL A O 1
ATOM 1196 N N . TYR A 1 150 ? -1.654 18.688 -2.445 1 89.62 150 TYR A N 1
ATOM 1197 C CA . TYR A 1 150 ? -0.368 19.375 -2.443 1 89.62 150 TYR A CA 1
ATOM 1198 C C . TYR A 1 150 ? -0.482 20.75 -3.098 1 89.62 150 TYR A C 1
ATOM 1200 O O . TYR A 1 150 ? 0.335 21.625 -2.842 1 89.62 150 TYR A O 1
ATOM 1208 N N . ASN A 1 151 ? -1.388 20.953 -3.928 1 90.69 151 ASN A N 1
ATOM 1209 C CA . ASN A 1 151 ? -1.755 22.25 -4.516 1 90.69 151 ASN A CA 1
ATOM 1210 C C . ASN A 1 151 ? -3.268 22.453 -4.52 1 90.69 151 ASN A C 1
ATOM 1212 O O . ASN A 1 151 ? -3.977 21.859 -5.336 1 90.69 151 ASN A O 1
ATOM 1216 N N . LEU A 1 152 ? -3.648 23.328 -3.652 1 86 152 LEU A N 1
ATOM 1217 C CA . LEU A 1 152 ? -5.07 23.484 -3.373 1 86 152 LEU A CA 1
ATOM 1218 C C . LEU A 1 152 ? -5.82 23.938 -4.621 1 86 152 LEU A C 1
ATOM 1220 O O . LEU A 1 152 ? -6.918 23.453 -4.906 1 86 152 LEU A O 1
ATOM 1224 N N . HIS A 1 153 ? -5.258 24.844 -5.328 1 81.88 153 HIS A N 1
ATOM 1225 C CA . HIS A 1 153 ? -5.91 25.375 -6.523 1 81.88 153 HIS A CA 1
ATOM 1226 C C . HIS A 1 153 ? -6.176 24.266 -7.535 1 81.88 153 HIS A C 1
ATOM 1228 O O . HIS A 1 153 ? -7.25 24.219 -8.148 1 81.88 153 HIS A O 1
ATOM 1234 N N . GLU A 1 154 ? -5.258 23.391 -7.668 1 82.88 154 GLU A N 1
ATOM 1235 C CA . GLU A 1 154 ? -5.406 22.281 -8.594 1 82.88 154 GLU A CA 1
ATOM 1236 C C . GLU A 1 154 ? -6.48 21.297 -8.117 1 82.88 154 GLU A C 1
ATOM 1238 O O . GLU A 1 154 ? -7.281 20.812 -8.914 1 82.88 154 GLU A O 1
ATOM 1243 N N . ALA A 1 155 ? -6.477 21.031 -6.867 1 82.81 155 ALA A N 1
ATOM 1244 C CA . ALA A 1 155 ? -7.457 20.109 -6.297 1 82.81 155 ALA A CA 1
ATOM 1245 C C . ALA A 1 155 ? -8.875 20.641 -6.473 1 82.81 155 ALA A C 1
ATOM 1247 O O . ALA A 1 155 ? -9.789 19.891 -6.844 1 82.81 155 ALA A O 1
ATOM 1248 N N . VAL A 1 156 ? -9.039 21.938 -6.227 1 80.94 156 VAL A N 1
ATOM 1249 C CA . VAL A 1 156 ? -10.352 22.562 -6.305 1 80.94 156 VAL A CA 1
ATOM 1250 C C . VAL A 1 156 ? -10.828 22.594 -7.758 1 80.94 156 VAL A C 1
ATOM 1252 O O . VAL A 1 156 ? -12.016 22.391 -8.031 1 80.94 156 VAL A O 1
ATOM 1255 N N . THR A 1 157 ? -9.906 22.766 -8.609 1 79.19 157 THR A N 1
ATOM 1256 C CA . THR A 1 157 ? -10.289 22.875 -10.016 1 79.19 157 THR A CA 1
ATOM 1257 C C . THR A 1 157 ? -10.594 21.5 -10.602 1 79.19 157 THR A C 1
ATOM 1259 O O . THR A 1 157 ? -11.352 21.375 -11.555 1 79.19 157 THR A O 1
ATOM 1262 N N . THR A 1 158 ? -10.016 20.469 -10.031 1 80.31 158 THR A N 1
ATOM 1263 C CA . THR A 1 158 ? -10.188 19.125 -10.57 1 80.31 158 THR A CA 1
ATOM 1264 C C . THR A 1 158 ? -11.359 18.422 -9.898 1 80.31 158 THR A C 1
ATOM 1266 O O . THR A 1 158 ? -11.836 17.391 -10.391 1 80.31 158 THR A O 1
ATOM 1269 N N . THR A 1 159 ? -11.805 18.953 -8.828 1 80.81 159 THR A N 1
ATOM 1270 C CA . THR A 1 159 ? -12.922 18.359 -8.086 1 80.81 159 THR A CA 1
ATOM 1271 C C . THR A 1 159 ? -14.25 18.969 -8.555 1 80.81 159 THR A C 1
ATOM 1273 O O . THR A 1 159 ? -14.383 20.188 -8.664 1 80.81 159 THR A O 1
ATOM 1276 N N . PRO A 1 160 ? -15.188 18.109 -8.789 1 77.25 160 PRO A N 1
ATOM 1277 C CA . PRO A 1 160 ? -16.484 18.656 -9.195 1 77.25 160 PRO A CA 1
ATOM 1278 C C . PRO A 1 160 ? -17.062 19.625 -8.18 1 77.25 160 PRO A C 1
ATOM 1280 O O . PRO A 1 160 ? -16.984 19.391 -6.969 1 77.25 160 PRO A O 1
ATOM 1283 N N . THR A 1 161 ? -17.625 20.75 -8.672 1 73.19 161 THR A N 1
ATOM 1284 C CA . THR A 1 161 ? -18.125 21.828 -7.824 1 73.19 161 THR A CA 1
ATOM 1285 C C . THR A 1 161 ? -19.281 21.328 -6.965 1 73.19 161 THR A C 1
ATOM 1287 O O . THR A 1 161 ? -19.547 21.875 -5.887 1 73.19 161 THR A O 1
ATOM 1290 N N . ASP A 1 162 ? -19.891 20.328 -7.445 1 75 162 ASP A N 1
ATOM 1291 C CA . ASP A 1 162 ? -21.062 19.844 -6.73 1 75 162 ASP A CA 1
ATOM 1292 C C . ASP A 1 162 ? -20.703 18.672 -5.816 1 75 162 ASP A C 1
ATOM 1294 O O . ASP A 1 162 ? -21.594 17.984 -5.309 1 75 162 ASP A O 1
ATOM 1298 N N . SER A 1 163 ? -19.469 18.625 -5.66 1 80.12 163 SER A N 1
ATOM 1299 C CA . SER A 1 163 ? -19.047 17.562 -4.746 1 80.12 163 SER A CA 1
ATOM 1300 C C . SER A 1 163 ? -19.391 17.922 -3.303 1 80.12 163 SER A C 1
ATOM 1302 O O . SER A 1 163 ? -19.547 19.094 -2.963 1 80.12 163 SER A O 1
ATOM 1304 N N . LYS A 1 164 ? -19.531 16.906 -2.459 1 79.19 164 LYS A N 1
ATOM 1305 C CA . LYS A 1 164 ? -19.828 17.109 -1.042 1 79.19 164 LYS A CA 1
ATOM 1306 C C . LYS A 1 164 ? -18.703 17.875 -0.347 1 79.19 164 LYS A C 1
ATOM 1308 O O . LYS A 1 164 ? -18.953 18.672 0.551 1 79.19 164 LYS A O 1
ATOM 1313 N N . LEU A 1 165 ? -17.547 17.719 -0.797 1 79.19 165 LEU A N 1
ATOM 1314 C CA . LEU A 1 165 ? -16.391 18.375 -0.202 1 79.19 165 LEU A CA 1
ATOM 1315 C C . LEU A 1 165 ? -16.438 19.875 -0.461 1 79.19 165 LEU A C 1
ATOM 1317 O O . LEU A 1 165 ? -16.25 20.672 0.461 1 79.19 165 LEU A O 1
ATOM 1321 N N . MET A 1 166 ? -16.703 20.188 -1.652 1 78.06 166 MET A N 1
ATOM 1322 C CA . MET A 1 166 ? -16.75 21.609 -2.025 1 78.06 166 MET A CA 1
ATOM 1323 C C . MET A 1 166 ? -17.969 22.297 -1.409 1 78.06 166 MET A C 1
ATOM 1325 O O . MET A 1 166 ? -17.875 23.438 -0.953 1 78.06 166 MET A O 1
ATOM 1329 N N . GLU A 1 167 ? -19.031 21.531 -1.438 1 77.62 167 GLU A N 1
ATOM 1330 C CA . G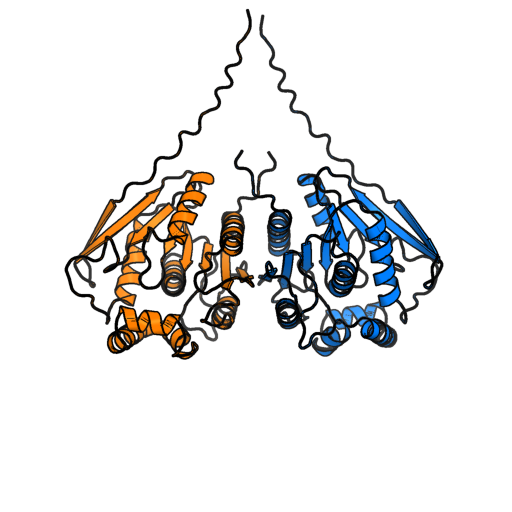LU A 1 167 ? -20.25 22.047 -0.809 1 77.62 167 GLU A CA 1
ATOM 1331 C C . GLU A 1 167 ? -20.031 22.266 0.688 1 77.62 167 GLU A C 1
ATOM 1333 O O . GLU A 1 167 ? -20.469 23.281 1.239 1 77.62 167 GLU A O 1
ATOM 1338 N N . GLY A 1 168 ? -19.406 21.328 1.234 1 78.81 168 GLY A N 1
ATOM 1339 C CA . GLY A 1 168 ? -19.109 21.438 2.654 1 78.81 168 GLY A CA 1
ATOM 1340 C C . GLY A 1 168 ? -18.219 22.625 2.984 1 78.81 168 GLY A C 1
ATOM 1341 O O . GLY A 1 168 ? -18.469 23.359 3.938 1 78.81 168 GLY A O 1
ATOM 1342 N N . ALA A 1 169 ? -17.219 22.844 2.184 1 78.12 169 ALA A N 1
ATOM 1343 C CA . ALA A 1 169 ? -16.297 23.969 2.391 1 78.12 169 ALA A CA 1
ATOM 1344 C C . ALA A 1 169 ? -17.016 25.297 2.211 1 78.12 169 ALA A C 1
ATOM 1346 O O . ALA A 1 169 ? -16.828 26.219 3.004 1 78.12 169 ALA A O 1
ATOM 1347 N N . SER A 1 170 ? -17.828 25.344 1.2 1 77.56 170 SER A N 1
ATOM 1348 C CA . SER A 1 170 ? -18.578 26.578 0.921 1 77.56 170 SER A CA 1
ATOM 1349 C C . SER A 1 170 ? -19.562 26.891 2.039 1 77.56 170 SER A C 1
ATOM 1351 O O . SER A 1 170 ? -19.781 28.047 2.375 1 77.56 170 SER A O 1
ATOM 1353 N N . GLN A 1 171 ? -20.125 25.844 2.504 1 78.25 171 GLN A N 1
ATOM 1354 C CA . GLN A 1 171 ? -21.078 26.047 3.592 1 78.25 171 GLN A CA 1
ATOM 1355 C C . GLN A 1 171 ? -20.375 26.5 4.867 1 78.25 171 GLN A C 1
ATOM 1357 O O . GLN A 1 171 ? -20.922 27.281 5.645 1 78.25 171 GLN A O 1
ATOM 1362 N N . HIS A 1 172 ? -19.172 26.109 4.992 1 77.06 172 HIS A N 1
ATOM 1363 C CA . HIS A 1 172 ? -18.438 26.406 6.215 1 77.06 172 HIS A CA 1
ATOM 1364 C C . HIS A 1 172 ? -17.875 27.828 6.195 1 77.06 172 HIS A C 1
ATOM 1366 O O . HIS A 1 172 ? -17.906 28.516 7.215 1 77.06 172 HIS A O 1
ATOM 1372 N N . ILE A 1 173 ? -17.328 28.297 4.988 1 79.75 173 ILE A N 1
ATOM 1373 C CA . ILE A 1 173 ? -16.625 29.578 5.074 1 79.75 173 ILE A CA 1
ATOM 1374 C C . ILE A 1 173 ? -17.188 30.547 4.031 1 79.75 173 ILE A C 1
ATOM 1376 O O . ILE A 1 173 ? -16.875 31.734 4.059 1 79.75 173 ILE A O 1
ATOM 1380 N N . GLY A 1 174 ? -18.031 30.094 3.166 1 80.69 174 GLY A N 1
ATOM 1381 C CA . GLY A 1 174 ? -18.578 30.938 2.125 1 80.69 174 GLY A CA 1
ATOM 1382 C C . GLY A 1 174 ? -17.734 30.984 0.87 1 80.69 174 GLY A C 1
ATOM 1383 O O . GLY A 1 174 ? -16.5 30.891 0.943 1 80.69 174 GLY A O 1
ATOM 1384 N N . TYR A 1 175 ? -18.359 31.188 -0.215 1 78.5 175 TYR A N 1
ATOM 1385 C CA . TYR A 1 175 ? -17.719 31.109 -1.528 1 78.5 175 TYR A CA 1
ATOM 1386 C C . TYR A 1 175 ? -16.625 32.156 -1.664 1 78.5 175 TYR A C 1
ATOM 1388 O O . TYR A 1 175 ? -15.531 31.859 -2.139 1 78.5 175 TYR A O 1
ATOM 1396 N N . PHE A 1 176 ? -16.906 33.312 -1.268 1 81.12 176 PHE A N 1
ATOM 1397 C CA . PHE A 1 176 ? -15.953 34.406 -1.415 1 81.12 176 PHE A CA 1
ATOM 1398 C C . PHE A 1 176 ? -14.703 34.156 -0.579 1 81.12 176 PHE A C 1
ATOM 1400 O O . PHE A 1 176 ? -13.586 34.469 -0.998 1 81.12 176 PHE A O 1
ATOM 1407 N N . ASN A 1 177 ? -14.883 33.625 0.536 1 86.75 177 ASN A N 1
ATOM 1408 C CA . ASN A 1 177 ? -13.758 33.312 1.409 1 86.75 177 ASN A CA 1
ATOM 1409 C C . ASN A 1 177 ? -12.922 32.156 0.847 1 86.75 177 ASN A C 1
ATOM 1411 O O . ASN A 1 177 ? -11.711 32.125 1.04 1 86.75 177 ASN A O 1
ATOM 1415 N N . ILE A 1 178 ? -13.531 31.375 0.087 1 83.69 178 ILE A N 1
ATOM 1416 C CA . ILE A 1 178 ? -12.812 30.297 -0.594 1 83.69 178 ILE A CA 1
ATOM 1417 C C . ILE A 1 178 ? -11.844 30.906 -1.618 1 83.69 178 ILE A C 1
ATOM 1419 O O . ILE A 1 178 ? -10.703 30.453 -1.732 1 83.69 178 ILE A O 1
ATOM 1423 N N . LEU A 1 179 ? -12.328 31.859 -2.289 1 85.25 179 LEU A N 1
ATOM 1424 C CA . LEU A 1 179 ? -11.484 32.5 -3.285 1 85.25 179 LEU A CA 1
ATOM 1425 C C . LEU A 1 179 ? -10.266 33.156 -2.629 1 85.25 179 LEU A C 1
ATOM 1427 O O . LEU A 1 179 ? -9.156 33.094 -3.172 1 85.25 179 LEU A O 1
ATOM 1431 N N . LYS A 1 180 ? -10.445 33.781 -1.518 1 88.69 180 LYS A N 1
ATOM 1432 C CA . LYS A 1 180 ? -9.336 34.375 -0.774 1 88.69 180 LYS A CA 1
ATOM 1433 C C . LYS A 1 180 ? -8.336 33.312 -0.344 1 88.69 180 LYS A C 1
ATOM 1435 O O . LYS A 1 180 ? -7.125 33.5 -0.457 1 88.69 180 LYS A O 1
ATOM 1440 N N . LEU A 1 181 ? -8.867 32.281 0.101 1 88.06 181 LEU A N 1
ATOM 1441 C CA . LEU A 1 181 ? -8.055 31.141 0.532 1 88.06 181 LEU A CA 1
ATOM 1442 C C . LEU A 1 181 ? -7.234 30.594 -0.629 1 88.06 181 LEU A C 1
ATOM 1444 O O . LEU A 1 181 ? -6.055 30.266 -0.465 1 88.06 181 LEU A O 1
ATOM 1448 N N . LEU A 1 182 ? -7.867 30.516 -1.766 1 88.75 182 LEU A N 1
ATOM 1449 C CA . LEU A 1 182 ? -7.195 29.984 -2.943 1 88.75 182 LEU A CA 1
ATOM 1450 C C . LEU A 1 182 ? -6.059 30.891 -3.389 1 88.75 182 LEU A C 1
ATOM 1452 O O . LEU A 1 182 ? -5.012 30.422 -3.836 1 88.75 182 LEU A O 1
ATOM 1456 N N . ARG A 1 183 ? -6.266 32.156 -3.271 1 90.25 183 ARG A N 1
ATOM 1457 C CA . ARG A 1 183 ? -5.215 33.125 -3.609 1 90.25 183 ARG A CA 1
ATOM 1458 C C . ARG A 1 183 ? -4.023 32.969 -2.67 1 90.25 183 ARG A C 1
ATOM 1460 O O . ARG A 1 183 ? -2.873 33 -3.111 1 90.25 183 ARG A O 1
ATOM 1467 N N . ASP A 1 184 ? -4.273 32.844 -1.41 1 92.56 184 ASP A N 1
ATOM 1468 C CA . ASP A 1 184 ? -3.223 32.594 -0.423 1 92.56 184 ASP A CA 1
ATOM 1469 C C . ASP A 1 184 ? -2.477 31.312 -0.711 1 92.56 184 ASP A C 1
ATOM 1471 O O . ASP A 1 184 ? -1.245 31.281 -0.708 1 92.56 184 ASP A O 1
ATOM 1475 N N . ALA A 1 185 ? -3.207 30.297 -1.072 1 91.56 185 ALA A N 1
ATOM 1476 C CA . ALA A 1 185 ? -2.637 28.969 -1.322 1 91.56 185 ALA A CA 1
ATOM 1477 C C . ALA A 1 185 ? -1.721 29 -2.543 1 91.56 185 ALA A C 1
ATOM 1479 O O . ALA A 1 185 ? -0.705 28.297 -2.574 1 91.56 185 ALA A O 1
ATOM 1480 N N . LYS A 1 186 ? -2.072 29.719 -3.514 1 91.31 186 LYS A N 1
ATOM 1481 C CA . LYS A 1 186 ? -1.306 29.797 -4.754 1 91.31 186 LYS A CA 1
ATOM 1482 C C . LYS A 1 186 ? 0.125 30.25 -4.488 1 91.31 186 LYS A C 1
ATOM 1484 O O . LYS A 1 186 ? 1.056 29.828 -5.18 1 91.31 186 LYS A O 1
ATOM 1489 N N . GLN A 1 187 ? 0.308 31.031 -3.465 1 92.31 187 GLN A N 1
ATOM 1490 C CA . GLN A 1 187 ? 1.631 31.531 -3.117 1 92.31 187 GLN A CA 1
ATOM 1491 C C . GLN A 1 187 ? 2.529 30.422 -2.594 1 92.31 187 GLN A C 1
ATOM 1493 O O . GLN A 1 187 ? 3.75 30.578 -2.518 1 92.31 187 GLN A O 1
ATOM 1498 N N . HIS A 1 188 ? 1.927 29.375 -2.248 1 93.88 188 HIS A N 1
ATOM 1499 C CA . HIS A 1 188 ? 2.672 28.281 -1.628 1 93.88 188 HIS A CA 1
ATOM 1500 C C . HIS A 1 188 ? 2.643 27.031 -2.5 1 93.88 188 HIS A C 1
ATOM 1502 O O . HIS A 1 188 ? 2.938 25.938 -2.025 1 93.88 188 HIS A O 1
ATOM 1508 N N . ASN A 1 189 ? 2.328 27.203 -3.764 1 91.5 189 ASN A N 1
ATOM 1509 C CA . ASN A 1 189 ? 2.258 26.078 -4.684 1 91.5 189 ASN A CA 1
ATOM 1510 C C . ASN A 1 189 ? 3.6 25.359 -4.789 1 91.5 189 ASN A C 1
ATOM 1512 O O . ASN A 1 189 ? 4.652 26 -4.84 1 91.5 189 ASN A O 1
ATOM 1516 N N . ILE A 1 190 ? 3.436 24.031 -4.719 1 89.88 190 ILE A N 1
ATOM 1517 C CA . ILE A 1 190 ? 4.594 23.188 -5.008 1 89.88 190 ILE A CA 1
ATOM 1518 C C . ILE A 1 190 ? 4.707 22.969 -6.516 1 89.88 190 ILE A C 1
ATOM 1520 O O . ILE A 1 190 ? 3.76 22.5 -7.152 1 89.88 190 ILE A O 1
ATOM 1524 N N . GLN A 1 191 ? 5.727 23.375 -7.078 1 84.5 191 GLN A N 1
ATOM 1525 C CA . GLN A 1 191 ? 5.922 23.234 -8.516 1 84.5 191 GLN A CA 1
ATOM 1526 C C . GLN A 1 191 ? 6.281 21.797 -8.883 1 84.5 191 GLN A C 1
ATOM 1528 O O . GLN A 1 191 ? 7.254 21.25 -8.367 1 84.5 191 GLN A O 1
ATOM 1533 N N . LEU A 1 192 ? 5.23 21.281 -9.68 1 82.56 192 LEU A N 1
ATOM 1534 C CA . LEU A 1 192 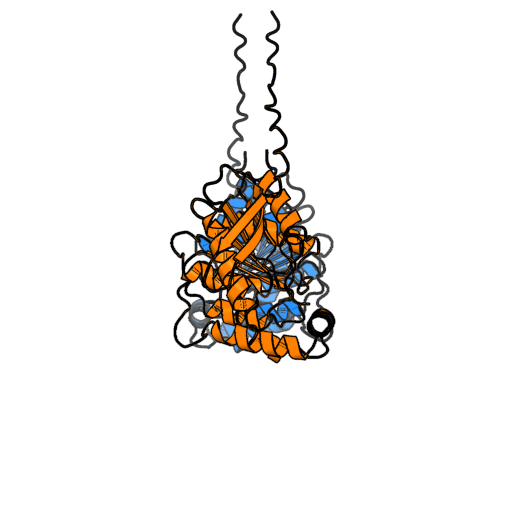? 5.531 19.969 -10.258 1 82.56 192 LEU A CA 1
ATOM 1535 C C . LEU A 1 192 ? 6.129 20.125 -11.648 1 82.56 192 LEU A C 1
ATOM 1537 O O . LEU A 1 192 ? 5.68 20.953 -12.438 1 82.56 192 LEU A O 1
ATOM 1541 N N . GLY A 1 193 ? 7.465 20.156 -11.906 1 71.88 193 GLY A N 1
ATOM 1542 C CA . GLY A 1 193 ? 8.109 20.375 -13.188 1 71.88 193 GLY A CA 1
ATOM 1543 C C . GLY A 1 193 ? 9.156 19.344 -13.531 1 71.88 193 GLY A C 1
ATOM 1544 O O . GLY A 1 193 ? 8.977 18.156 -13.242 1 71.88 193 GLY A O 1
ATOM 1545 N N . SER A 1 194 ? 9.953 19.906 -14.203 1 75 194 SER A N 1
ATOM 1546 C CA . SER A 1 194 ? 10.977 19.031 -14.758 1 75 194 SER A CA 1
ATOM 1547 C C . SER A 1 194 ? 11.883 18.469 -13.664 1 75 194 SER A C 1
ATOM 1549 O O . SER A 1 194 ? 12.492 17.406 -13.836 1 75 194 SER A O 1
ATOM 1551 N N . SER A 1 195 ? 11.859 19.234 -12.562 1 80 195 SER A N 1
ATOM 1552 C CA . SER A 1 195 ? 12.734 18.719 -11.516 1 80 195 SER A CA 1
ATOM 1553 C C . SER A 1 195 ? 11.938 18.047 -10.406 1 80 195 SER A C 1
ATOM 1555 O O . SER A 1 195 ? 10.789 18.422 -10.148 1 80 195 SER A O 1
ATOM 1557 N N . LEU A 1 196 ? 12.531 17.094 -9.828 1 89.62 196 LEU A N 1
ATOM 1558 C CA . LEU A 1 196 ? 11.922 16.391 -8.703 1 89.62 196 LEU A CA 1
ATOM 1559 C C . LEU A 1 196 ? 11.898 17.266 -7.457 1 89.62 196 LEU A C 1
ATOM 1561 O O . LEU A 1 196 ? 12.805 18.078 -7.246 1 89.62 196 LEU A O 1
ATOM 1565 N N . ILE A 1 197 ? 10.781 17.219 -6.695 1 94.56 197 ILE A N 1
ATOM 1566 C CA . ILE A 1 197 ? 10.711 17.859 -5.383 1 94.56 197 ILE A CA 1
ATOM 1567 C C . ILE A 1 197 ? 11.766 17.234 -4.461 1 94.56 197 ILE A C 1
ATOM 1569 O O . ILE A 1 197 ? 11.789 16.016 -4.266 1 94.56 197 ILE A O 1
ATOM 1573 N N . ASN A 1 198 ? 12.625 18.047 -3.902 1 95.75 198 ASN A N 1
ATOM 1574 C CA . ASN A 1 198 ? 13.781 17.562 -3.148 1 95.75 198 ASN A CA 1
ATOM 1575 C C . ASN A 1 198 ? 13.367 17.031 -1.776 1 95.75 198 ASN A C 1
ATOM 1577 O O . ASN A 1 198 ? 13.812 17.547 -0.749 1 95.75 198 ASN A O 1
ATOM 1581 N N . ILE A 1 199 ? 12.562 16.109 -1.752 1 97.38 199 ILE A N 1
ATOM 1582 C CA . ILE A 1 199 ? 12.195 15.305 -0.598 1 97.38 199 ILE A CA 1
ATOM 1583 C C . ILE A 1 199 ? 12.719 13.883 -0.778 1 97.38 199 ILE A C 1
ATOM 1585 O O . ILE A 1 199 ? 12.242 13.148 -1.646 1 97.38 199 ILE A O 1
ATOM 1589 N N . ASN A 1 200 ? 13.672 13.523 0.064 1 97.25 200 ASN A N 1
ATOM 1590 C CA . ASN A 1 200 ? 14.406 12.273 -0.142 1 97.25 200 ASN A CA 1
ATOM 1591 C C . ASN A 1 200 ? 14.078 11.25 0.936 1 97.25 200 ASN A C 1
ATOM 1593 O O . ASN A 1 200 ? 14.453 10.078 0.817 1 97.25 200 ASN A O 1
ATOM 1597 N N . CYS A 1 201 ? 13.359 11.688 1.991 1 97.56 201 CYS A N 1
ATOM 1598 C CA . CYS A 1 201 ? 13.008 10.758 3.055 1 97.56 201 CYS A CA 1
ATOM 1599 C C . CYS A 1 201 ? 11.984 9.734 2.568 1 97.56 201 CYS A C 1
ATOM 1601 O O . CYS A 1 201 ? 11.469 9.852 1.457 1 97.56 201 CYS A O 1
ATOM 1603 N N . ARG A 1 202 ? 11.719 8.695 3.352 1 97.88 202 ARG A N 1
ATOM 1604 C CA . ARG A 1 202 ? 10.711 7.691 3.031 1 97.88 202 ARG A CA 1
ATOM 1605 C C . ARG A 1 202 ? 9.32 8.312 2.98 1 97.88 202 ARG A C 1
ATOM 1607 O O . ARG A 1 202 ? 8.969 9.133 3.83 1 97.88 202 ARG A O 1
ATOM 1614 N N . VAL A 1 203 ? 8.57 7.965 1.936 1 98.62 203 VAL A N 1
ATOM 1615 C CA . VAL A 1 203 ? 7.242 8.555 1.787 1 98.62 203 VAL A CA 1
ATOM 1616 C C . VAL A 1 203 ? 6.219 7.453 1.508 1 98.62 203 VAL A C 1
ATOM 1618 O O . VAL A 1 203 ? 6.461 6.566 0.684 1 98.62 203 VAL A O 1
ATOM 1621 N N . THR A 1 204 ? 5.168 7.457 2.229 1 98.56 204 THR A N 1
ATOM 1622 C CA . THR A 1 204 ? 3.982 6.668 1.915 1 98.56 204 THR A CA 1
ATOM 1623 C C . THR A 1 204 ? 2.781 7.57 1.65 1 98.56 204 THR A C 1
ATOM 1625 O O . THR A 1 204 ? 2.424 8.398 2.49 1 98.56 204 THR A O 1
ATOM 1628 N N . ILE A 1 205 ? 2.217 7.441 0.484 1 98.81 205 ILE A N 1
ATOM 1629 C CA . ILE A 1 205 ? 0.969 8.117 0.146 1 98.81 205 ILE A CA 1
ATOM 1630 C C . ILE A 1 205 ? -0.181 7.113 0.151 1 98.81 205 ILE A C 1
ATOM 1632 O O . ILE A 1 205 ? -0.08 6.043 -0.45 1 98.81 205 ILE A O 1
ATOM 1636 N N . ILE A 1 206 ? -1.213 7.375 0.881 1 98.81 206 ILE A N 1
ATOM 1637 C CA . ILE A 1 206 ? -2.43 6.57 0.886 1 98.81 206 ILE A CA 1
ATOM 1638 C C . ILE A 1 206 ? -3.605 7.406 0.388 1 98.81 206 ILE A C 1
ATOM 1640 O O . ILE A 1 206 ? -3.807 8.539 0.843 1 98.81 206 ILE A O 1
ATOM 1644 N N . HIS A 1 207 ? -4.363 6.922 -0.552 1 98.62 207 HIS A N 1
ATOM 1645 C CA . HIS A 1 207 ? -5.488 7.617 -1.165 1 98.62 207 HIS A CA 1
ATOM 1646 C C . HIS A 1 207 ? -6.684 6.688 -1.336 1 98.62 207 HIS A C 1
ATOM 1648 O O . HIS A 1 207 ? -6.52 5.508 -1.652 1 98.62 207 HIS A O 1
ATOM 1654 N N . GLY A 1 208 ? -7.879 7.199 -1.063 1 97.81 208 GLY A N 1
ATOM 1655 C CA . GLY A 1 208 ? -9.086 6.41 -1.228 1 97.81 208 GLY A CA 1
ATOM 1656 C C . GLY A 1 208 ? -9.633 6.438 -2.645 1 97.81 208 GLY A C 1
ATOM 1657 O O . GLY A 1 208 ? -9.648 7.488 -3.287 1 97.81 208 GLY A O 1
ATOM 1658 N N . GLU A 1 209 ? -10.086 5.336 -3.115 1 95.62 209 GLU A N 1
ATOM 1659 C CA . GLU A 1 209 ? -10.695 5.258 -4.438 1 95.62 209 GLU A CA 1
ATOM 1660 C C . GLU A 1 209 ? -12.016 6.02 -4.48 1 95.62 209 GLU A C 1
ATOM 1662 O O . GLU A 1 209 ? -12.414 6.535 -5.527 1 95.62 209 GLU A O 1
ATOM 1667 N N . LYS A 1 210 ? -12.688 6.156 -3.391 1 94.31 210 LYS A N 1
ATOM 1668 C CA . LYS A 1 210 ? -13.984 6.82 -3.32 1 94.31 210 LYS A CA 1
ATOM 1669 C C . LYS A 1 210 ? -13.836 8.281 -2.916 1 94.31 210 LYS A C 1
ATOM 1671 O O . LYS A 1 210 ? -14.812 8.93 -2.537 1 94.31 210 LYS A O 1
ATOM 1676 N N . ASP A 1 211 ? -12.617 8.75 -2.859 1 95.25 211 ASP A N 1
ATOM 1677 C CA . ASP A 1 211 ? -12.344 10.156 -2.605 1 95.25 211 ASP A CA 1
ATOM 1678 C C . ASP A 1 211 ? -12.883 11.031 -3.734 1 95.25 211 ASP A C 1
ATOM 1680 O O . ASP A 1 211 ? -12.719 10.711 -4.91 1 95.25 211 ASP A O 1
ATOM 1684 N N . GLU A 1 212 ? -13.469 12.156 -3.387 1 92.38 212 GLU A N 1
ATOM 1685 C CA . GLU A 1 212 ? -13.953 13.102 -4.391 1 92.38 212 GLU A CA 1
ATOM 1686 C C . GLU A 1 212 ? -12.797 13.844 -5.051 1 92.38 212 GLU A C 1
ATOM 1688 O O . GLU A 1 212 ? -12.953 14.414 -6.137 1 92.38 212 GLU A O 1
ATOM 1693 N N . ILE A 1 213 ? -11.703 13.938 -4.355 1 91.81 213 ILE A N 1
ATOM 1694 C CA . ILE A 1 213 ? -10.461 14.367 -4.996 1 91.81 213 ILE A CA 1
ATOM 1695 C C . ILE A 1 213 ? -9.836 13.188 -5.738 1 91.81 213 ILE A C 1
ATOM 1697 O O . ILE A 1 213 ? -9.508 12.164 -5.129 1 91.81 213 ILE A O 1
ATOM 1701 N N . PRO A 1 214 ? -9.641 13.297 -7 1 91.44 214 PRO A N 1
ATOM 1702 C CA . PRO A 1 214 ? -9.133 12.164 -7.773 1 91.44 214 PRO A CA 1
ATOM 1703 C C . PRO A 1 214 ? -7.75 11.711 -7.309 1 91.44 214 PRO A C 1
ATOM 1705 O O . PRO A 1 214 ? -6.887 12.539 -7.023 1 91.44 214 PRO A O 1
ATOM 1708 N N . TYR A 1 215 ? -7.48 10.375 -7.273 1 93.25 215 TYR A N 1
ATOM 1709 C CA . TYR A 1 215 ? -6.219 9.844 -6.777 1 93.25 215 TYR A CA 1
ATOM 1710 C C . TYR A 1 215 ? -5.082 10.141 -7.75 1 93.25 215 TYR A C 1
ATOM 1712 O O . TYR A 1 215 ? -3.906 10 -7.402 1 93.25 215 TYR A O 1
ATOM 1720 N N . GLU A 1 216 ? -5.395 10.562 -9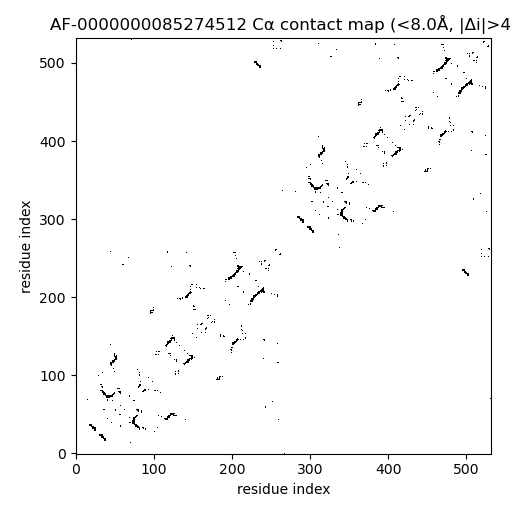 1 92 216 GLU A N 1
ATOM 1721 C CA . GLU A 1 216 ? -4.379 11 -9.953 1 92 216 GLU A CA 1
ATOM 1722 C C . GLU A 1 216 ? -3.539 12.141 -9.383 1 92 216 GLU A C 1
ATOM 1724 O O . GLU A 1 216 ? -2.361 12.281 -9.711 1 92 216 GLU A O 1
ATOM 1729 N N . PHE A 1 217 ? -4.176 12.883 -8.5 1 90.56 217 PHE A N 1
ATOM 1730 C CA . PHE A 1 217 ? -3.455 13.93 -7.793 1 90.56 217 PHE A CA 1
ATOM 1731 C C . PHE A 1 217 ? -2.295 13.352 -6.996 1 90.56 217 PHE A C 1
ATOM 1733 O O . PHE A 1 217 ? -1.179 13.875 -7.043 1 90.56 217 PHE A O 1
ATOM 1740 N N . SER A 1 218 ? -2.518 12.266 -6.352 1 95.19 218 SER A N 1
ATOM 1741 C CA . SER A 1 218 ? -1.498 11.57 -5.574 1 95.19 218 SER A CA 1
ATOM 1742 C C . SER A 1 218 ? -0.476 10.898 -6.48 1 95.19 218 SER A C 1
ATOM 1744 O O . SER A 1 218 ? 0.708 10.82 -6.145 1 95.19 218 SER A O 1
ATOM 1746 N N . GLU A 1 219 ? -0.927 10.422 -7.637 1 94.62 219 GLU A N 1
ATOM 1747 C CA . GLU A 1 219 ? -0.008 9.82 -8.602 1 94.62 219 GLU A CA 1
ATOM 1748 C C . GLU A 1 219 ? 1.019 10.836 -9.094 1 94.62 219 GLU A C 1
ATOM 1750 O O . GLU A 1 219 ? 2.207 10.523 -9.195 1 94.62 219 GLU A O 1
ATOM 1755 N N . LYS A 1 220 ? 0.536 12.047 -9.461 1 93.56 220 LYS A N 1
ATOM 1756 C CA . LYS A 1 220 ? 1.428 13.109 -9.906 1 93.56 220 LYS A CA 1
ATOM 1757 C C . LYS A 1 220 ? 2.441 13.469 -8.82 1 93.56 220 LYS A C 1
ATOM 1759 O O . LYS A 1 220 ? 3.629 13.633 -9.109 1 93.56 220 LYS A O 1
ATOM 1764 N N . LEU A 1 221 ? 1.95 13.586 -7.594 1 95.69 221 LEU A N 1
ATOM 1765 C CA . LEU A 1 221 ? 2.84 13.898 -6.48 1 95.69 221 LEU A CA 1
ATOM 1766 C C . LEU A 1 221 ? 3.879 12.797 -6.297 1 95.69 221 LEU A C 1
ATOM 1768 O O . LEU A 1 221 ? 5.07 13.078 -6.145 1 95.69 221 LEU A O 1
ATOM 1772 N N . PHE A 1 222 ? 3.426 11.578 -6.32 1 97.06 222 PHE A N 1
ATOM 1773 C CA . PHE A 1 222 ? 4.281 10.406 -6.172 1 97.06 222 PHE A CA 1
ATOM 1774 C C . PHE A 1 222 ? 5.438 10.445 -7.164 1 97.06 222 PHE A C 1
ATOM 1776 O O . PHE A 1 222 ? 6.598 10.258 -6.785 1 97.06 222 PHE A O 1
ATOM 1783 N N . LYS A 1 223 ? 5.125 10.75 -8.375 1 95.44 223 LYS A N 1
ATOM 1784 C CA . LYS A 1 223 ? 6.125 10.766 -9.438 1 95.44 223 LYS A CA 1
ATOM 1785 C C . LYS A 1 223 ? 7.078 11.945 -9.281 1 95.44 223 LYS A C 1
ATOM 1787 O O . LYS A 1 223 ? 8.234 11.875 -9.688 1 95.44 223 LYS A O 1
ATOM 1792 N N . ALA A 1 224 ? 6.641 12.977 -8.641 1 95.81 224 ALA A N 1
ATOM 1793 C CA . ALA A 1 224 ? 7.402 14.219 -8.562 1 95.81 224 ALA A CA 1
ATOM 1794 C C . ALA A 1 224 ? 8.375 14.195 -7.387 1 95.81 224 ALA A C 1
ATOM 1796 O O . ALA A 1 224 ? 9.273 15.031 -7.301 1 95.81 224 ALA A O 1
ATOM 1797 N N . LEU A 1 225 ? 8.211 13.305 -6.426 1 97.38 225 LEU A N 1
ATOM 1798 C CA . LEU A 1 225 ? 9.07 13.258 -5.25 1 97.38 225 LEU A CA 1
ATOM 1799 C C . LEU A 1 225 ? 10.406 12.602 -5.574 1 97.38 225 LEU A C 1
ATOM 1801 O O . LEU A 1 225 ? 10.445 11.594 -6.289 1 97.38 225 LEU A O 1
ATOM 1805 N N . ALA A 1 226 ? 11.453 13.102 -5.039 1 97.06 226 ALA A N 1
ATOM 1806 C CA . ALA A 1 226 ? 12.797 12.594 -5.32 1 97.06 226 ALA A CA 1
ATOM 1807 C C . ALA A 1 226 ? 13.062 11.305 -4.551 1 97.06 226 ALA A C 1
ATOM 1809 O O . ALA A 1 226 ? 13.984 10.555 -4.883 1 97.06 226 ALA A O 1
ATOM 1810 N N . SER A 1 227 ? 12.297 11.055 -3.539 1 97.38 227 SER A N 1
ATOM 1811 C CA . SER A 1 227 ? 12.492 9.859 -2.719 1 97.38 227 SER A CA 1
ATOM 1812 C C . SER A 1 227 ? 12.492 8.594 -3.568 1 97.38 227 SER A C 1
ATOM 1814 O O . SER A 1 227 ? 11.664 8.445 -4.469 1 97.38 227 SER A O 1
ATOM 1816 N N . THR A 1 228 ? 13.398 7.664 -3.242 1 95.56 228 THR A N 1
ATOM 1817 C CA . THR A 1 228 ? 13.43 6.375 -3.924 1 95.56 228 THR A CA 1
ATOM 1818 C C . THR A 1 228 ? 12.742 5.301 -3.082 1 95.56 228 THR A C 1
ATOM 1820 O O . THR A 1 228 ? 12.531 4.18 -3.551 1 95.56 228 THR A O 1
ATOM 1823 N N . GLU A 1 229 ? 12.461 5.609 -1.879 1 96.81 229 GLU A N 1
ATOM 1824 C CA . GLU A 1 229 ? 11.703 4.742 -0.982 1 96.81 229 GLU A CA 1
ATOM 1825 C C . GLU A 1 229 ? 10.305 5.301 -0.727 1 96.81 229 GLU A C 1
ATOM 1827 O O . GLU A 1 229 ? 10.031 5.84 0.348 1 96.81 229 GLU A O 1
ATOM 1832 N N . LYS A 1 230 ? 9.492 5.141 -1.717 1 98.12 230 LYS A N 1
ATOM 1833 C CA . LYS A 1 230 ? 8.141 5.691 -1.615 1 98.12 230 LYS A CA 1
ATOM 1834 C C . LYS A 1 230 ? 7.105 4.723 -2.178 1 98.12 230 LYS A C 1
ATOM 1836 O O . LYS A 1 230 ? 7.406 3.943 -3.086 1 98.12 230 LYS A O 1
ATOM 1841 N N . THR A 1 231 ? 5.926 4.777 -1.608 1 98.56 231 THR A N 1
ATOM 1842 C CA . THR A 1 231 ? 4.793 3.975 -2.057 1 98.56 231 THR A CA 1
ATOM 1843 C C . THR A 1 231 ? 3.549 4.844 -2.229 1 98.56 231 THR A C 1
ATOM 1845 O O . THR A 1 231 ? 3.393 5.852 -1.542 1 98.56 231 THR A O 1
ATOM 1848 N N . LEU A 1 232 ? 2.75 4.539 -3.18 1 98.69 232 LEU A N 1
ATOM 1849 C CA . LEU A 1 232 ? 1.379 5.016 -3.324 1 98.69 232 LEU A CA 1
ATOM 1850 C C . LEU A 1 232 ? 0.387 3.865 -3.162 1 98.69 232 LEU A C 1
ATOM 1852 O O . LEU A 1 232 ? 0.415 2.902 -3.932 1 98.69 232 LEU A O 1
ATOM 1856 N N . THR A 1 233 ? -0.456 3.936 -2.205 1 98.69 233 THR A N 1
ATOM 1857 C CA . THR A 1 233 ? -1.456 2.91 -1.934 1 98.69 233 THR A CA 1
ATOM 1858 C C . THR A 1 233 ? -2.863 3.447 -2.178 1 98.69 233 THR A C 1
ATOM 1860 O O . THR A 1 233 ? -3.264 4.445 -1.579 1 98.69 233 THR A O 1
ATOM 1863 N N . LEU A 1 234 ? -3.598 2.768 -3.016 1 98.5 234 LEU A N 1
ATOM 1864 C CA . LEU A 1 234 ? -5.02 3.023 -3.221 1 98.5 234 LEU A CA 1
ATOM 1865 C C . LEU A 1 234 ? -5.867 2.033 -2.43 1 98.5 234 LEU A C 1
ATOM 1867 O O . LEU A 1 234 ? -5.605 0.829 -2.451 1 98.5 234 LEU A O 1
ATOM 1871 N N . ILE A 1 235 ? -6.836 2.539 -1.7 1 98.56 235 ILE A N 1
ATOM 1872 C CA . ILE A 1 235 ? -7.742 1.695 -0.929 1 98.56 235 ILE A CA 1
ATOM 1873 C C . ILE A 1 235 ? -9.156 1.803 -1.497 1 98.56 235 ILE A C 1
ATOM 1875 O O . ILE A 1 235 ? -9.719 2.898 -1.584 1 98.56 235 ILE A O 1
ATOM 1879 N N . GLU A 1 236 ? -9.766 0.69 -1.74 1 97.12 236 GLU A N 1
ATOM 1880 C CA . GLU A 1 236 ? -11.07 0.637 -2.398 1 97.12 236 GLU A CA 1
ATOM 1881 C C . GLU A 1 236 ? -12.141 1.347 -1.568 1 97.12 236 GLU A C 1
ATOM 1883 O O . GLU A 1 236 ? -12.906 2.152 -2.096 1 97.12 236 GLU A O 1
ATOM 1888 N N . SER A 1 237 ? -12.188 1.112 -0.339 1 96.12 237 SER A N 1
ATOM 1889 C CA . SER A 1 237 ? -13.25 1.622 0.515 1 96.12 237 SER A CA 1
ATOM 1890 C C . SER A 1 237 ? -12.977 3.061 0.943 1 96.12 237 SER A C 1
ATOM 1892 O O . SER A 1 237 ? -13.836 3.707 1.547 1 96.12 237 SER A O 1
ATOM 1894 N N . GLY A 1 238 ? -11.836 3.549 0.641 1 97.31 238 GLY A N 1
ATOM 1895 C CA . GLY A 1 238 ? -11.398 4.816 1.203 1 97.31 238 GLY A CA 1
ATOM 1896 C C . GLY A 1 238 ? -12.117 6.012 0.612 1 97.31 238 GLY A C 1
ATOM 1897 O O . GLY A 1 238 ? -12.141 6.195 -0.607 1 97.31 238 GLY A O 1
ATOM 1898 N N . SER A 1 239 ? -12.727 6.84 1.427 1 96.06 239 SER A N 1
ATOM 1899 C CA . SER A 1 239 ? -13.195 8.18 1.079 1 96.06 239 SER A CA 1
ATOM 1900 C C . SER A 1 239 ? -12.086 9.211 1.253 1 96.06 239 SER A C 1
ATOM 1902 O O . SER A 1 239 ? -10.93 8.859 1.468 1 96.06 239 SER A O 1
ATOM 1904 N N . HIS A 1 240 ? -12.445 10.484 1.118 1 94.62 240 HIS A N 1
ATOM 1905 C CA . HIS A 1 240 ? -11.477 11.547 1.348 1 94.62 240 HIS A CA 1
ATOM 1906 C C . HIS A 1 240 ? -10.938 11.508 2.775 1 94.62 240 HIS A C 1
ATOM 1908 O O . HIS A 1 240 ? -9.805 11.922 3.031 1 94.62 240 HIS A O 1
ATOM 1914 N N . PHE A 1 241 ? -11.719 10.953 3.691 1 95.5 241 PHE A N 1
ATOM 1915 C CA . PHE A 1 241 ? -11.383 11.031 5.109 1 95.5 241 PHE A CA 1
ATOM 1916 C C . PHE A 1 241 ? -10.586 9.805 5.543 1 95.5 241 PHE A C 1
ATOM 1918 O O . PHE A 1 241 ? -9.859 9.852 6.535 1 95.5 241 PHE A O 1
ATOM 1925 N N . LEU A 1 242 ? -10.656 8.672 4.855 1 97.94 242 LEU A N 1
ATOM 1926 C CA . LEU A 1 242 ? -9.898 7.465 5.156 1 97.94 242 LEU A CA 1
ATOM 1927 C C . LEU A 1 242 ? -10.07 7.062 6.617 1 97.94 242 LEU A C 1
ATOM 1929 O O . LEU A 1 242 ? -9.086 6.805 7.312 1 97.94 242 LEU A O 1
ATOM 1933 N N . GLU A 1 243 ? -11.328 6.945 7.062 1 97.75 243 GLU A N 1
ATOM 1934 C CA . GLU A 1 243 ? -11.547 6.77 8.492 1 97.75 243 GLU A CA 1
ATOM 1935 C C . GLU A 1 243 ? -12.297 5.473 8.781 1 97.75 243 GLU A C 1
ATOM 1937 O O . GLU A 1 243 ? -12.555 5.145 9.945 1 97.75 243 GLU A O 1
ATOM 1942 N N . ASP A 1 244 ? -12.711 4.727 7.727 1 96.75 244 ASP A N 1
ATOM 1943 C CA . ASP A 1 244 ? -13.328 3.434 8 1 96.75 244 ASP A CA 1
ATOM 1944 C C . ASP A 1 244 ? -12.305 2.445 8.555 1 96.75 244 ASP A C 1
ATOM 1946 O O . ASP A 1 244 ? -11.094 2.689 8.492 1 96.75 244 ASP A O 1
ATOM 1950 N N . ASP A 1 245 ? -12.75 1.341 9.141 1 95.88 245 ASP A N 1
ATOM 1951 C CA . ASP A 1 245 ? -11.898 0.397 9.859 1 95.88 245 ASP A CA 1
ATOM 1952 C C . ASP A 1 245 ? -10.781 -0.131 8.969 1 95.88 245 ASP A C 1
ATOM 1954 O O . ASP A 1 245 ? -9.641 -0.277 9.414 1 95.88 245 ASP A O 1
ATOM 1958 N N . TYR A 1 246 ? -11.039 -0.42 7.738 1 95.56 246 TYR A N 1
ATOM 1959 C CA . TYR A 1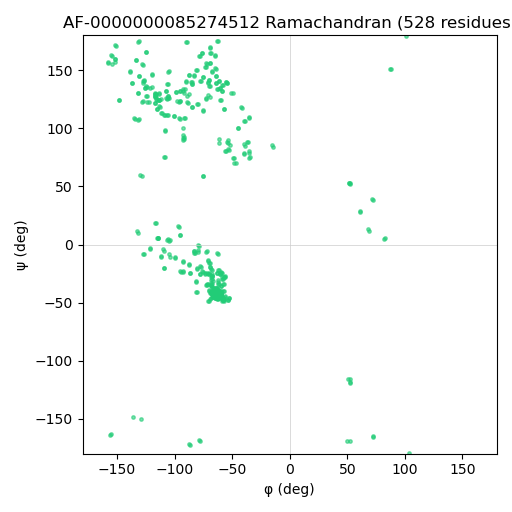 246 ? -10.047 -0.962 6.82 1 95.56 246 TYR A CA 1
ATOM 1960 C C . TYR A 1 246 ? -8.969 0.069 6.516 1 95.56 246 TYR A C 1
ATOM 1962 O O . TYR A 1 246 ? -7.781 -0.261 6.477 1 95.56 246 TYR A O 1
ATOM 1970 N N . CYS A 1 247 ? -9.336 1.277 6.34 1 97.56 247 CYS A N 1
ATOM 1971 C CA . CYS A 1 247 ? -8.383 2.357 6.113 1 97.56 247 CYS A CA 1
ATOM 1972 C C . CYS A 1 247 ? -7.5 2.576 7.336 1 97.56 247 CYS A C 1
ATOM 1974 O O . CYS A 1 247 ? -6.285 2.736 7.215 1 97.56 247 CYS A O 1
ATOM 1976 N N . LEU A 1 248 ? -8.117 2.596 8.508 1 97.81 248 LEU A N 1
ATOM 1977 C CA . LEU A 1 248 ? -7.355 2.824 9.727 1 97.81 248 LEU A CA 1
ATOM 1978 C C . LEU A 1 248 ? -6.348 1.702 9.953 1 97.81 248 LEU A C 1
ATOM 1980 O O . LEU A 1 248 ? -5.227 1.949 10.398 1 97.81 248 LEU A O 1
ATOM 1984 N N . GLU A 1 249 ? -6.719 0.532 9.641 1 95.5 249 GLU A N 1
ATOM 1985 C CA . GLU A 1 249 ? -5.785 -0.589 9.727 1 95.5 249 GLU A CA 1
ATOM 1986 C C . GLU A 1 249 ? -4.621 -0.41 8.758 1 95.5 249 GLU A C 1
ATOM 1988 O O . GLU A 1 249 ? -3.465 -0.649 9.117 1 95.5 249 GLU A O 1
ATOM 1993 N N . ALA A 1 250 ? -4.938 -0.042 7.547 1 96.31 250 ALA A N 1
ATOM 1994 C CA . ALA A 1 250 ? -3.898 0.195 6.547 1 96.31 250 ALA A CA 1
ATOM 1995 C C . ALA A 1 250 ? -2.939 1.291 7.004 1 96.31 250 ALA A C 1
ATOM 1997 O O . ALA A 1 250 ? -1.729 1.194 6.793 1 96.31 250 ALA A O 1
ATOM 1998 N N . ILE A 1 251 ? -3.477 2.334 7.602 1 97.94 251 ILE A N 1
ATOM 1999 C CA . ILE A 1 251 ? -2.672 3.436 8.117 1 97.94 251 ILE A CA 1
ATOM 2000 C C . ILE A 1 251 ? -1.74 2.928 9.211 1 97.94 251 ILE A C 1
ATOM 2002 O O . ILE A 1 251 ? -0.55 3.254 9.227 1 97.94 251 ILE A O 1
ATOM 2006 N N . LYS A 1 252 ? -2.256 2.141 10.117 1 96.19 252 LYS A N 1
ATOM 2007 C CA . LYS A 1 252 ? -1.457 1.559 11.188 1 96.19 252 LYS A CA 1
ATOM 2008 C C . LYS A 1 252 ? -0.302 0.732 10.633 1 96.19 252 LYS A C 1
ATOM 2010 O O . LYS A 1 252 ? 0.845 0.895 11.055 1 96.19 252 LYS A O 1
ATOM 2015 N N . VAL A 1 253 ? -0.576 -0.082 9.711 1 94.31 253 VAL A N 1
ATOM 2016 C CA . VAL A 1 253 ? 0.414 -0.972 9.109 1 94.31 253 VAL A CA 1
ATOM 2017 C C . VAL A 1 253 ? 1.485 -0.15 8.398 1 94.31 253 VAL A C 1
ATOM 2019 O O . VAL A 1 253 ? 2.682 -0.417 8.547 1 94.31 253 VAL A O 1
ATOM 2022 N N . ALA A 1 254 ? 1.065 0.821 7.629 1 96.19 254 ALA A N 1
ATOM 2023 C CA . ALA A 1 254 ? 2 1.681 6.91 1 96.19 254 ALA A CA 1
ATOM 2024 C C . ALA A 1 254 ? 2.891 2.455 7.875 1 96.19 254 ALA A C 1
ATOM 2026 O O . ALA A 1 254 ? 4.074 2.666 7.605 1 96.19 254 ALA A O 1
ATOM 2027 N N . LEU A 1 255 ? 2.297 2.887 8.953 1 95.81 255 LEU A N 1
ATOM 2028 C CA . LEU A 1 255 ? 3.055 3.656 9.93 1 95.81 255 LEU A CA 1
ATOM 2029 C C . LEU A 1 255 ? 4.098 2.783 10.617 1 95.81 255 LEU A C 1
ATOM 2031 O O . LEU A 1 255 ? 5.223 3.227 10.859 1 95.81 255 LEU A O 1
ATOM 2035 N N . LEU A 1 256 ? 3.762 1.556 10.945 1 92.44 256 LEU A N 1
ATOM 2036 C CA . LEU A 1 256 ? 4.715 0.615 11.516 1 92.44 256 LEU A CA 1
ATOM 2037 C C . LEU A 1 256 ? 5.875 0.365 10.562 1 92.44 256 LEU A C 1
ATOM 2039 O O . LEU A 1 256 ? 7.031 0.28 10.984 1 92.44 256 LEU A O 1
ATOM 2043 N N . ASP A 1 257 ? 5.535 0.265 9.336 1 92.31 257 ASP A N 1
ATOM 2044 C CA . ASP A 1 257 ? 6.566 0.063 8.32 1 92.31 257 ASP A CA 1
ATOM 2045 C C . ASP A 1 257 ? 7.488 1.276 8.227 1 92.31 257 ASP A C 1
ATOM 2047 O O . ASP A 1 257 ? 8.711 1.131 8.18 1 92.31 257 ASP A O 1
ATOM 2051 N N . LEU A 1 258 ? 6.887 2.477 8.195 1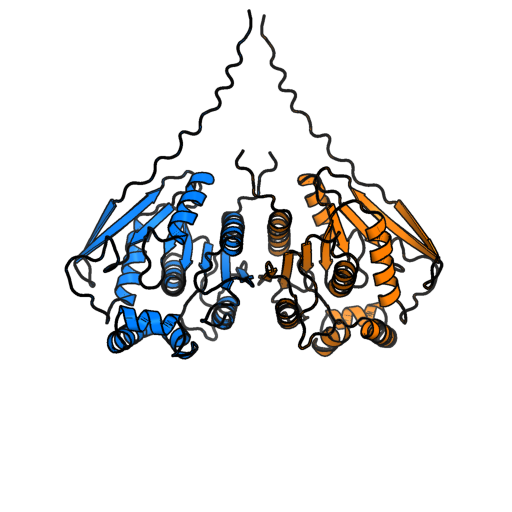 94 258 LEU A N 1
ATOM 2052 C CA . LEU A 1 258 ? 7.668 3.707 8.117 1 94 258 LEU A CA 1
ATOM 2053 C C . LEU A 1 258 ? 8.609 3.828 9.312 1 94 258 LEU A C 1
ATOM 2055 O O . LEU A 1 258 ? 9.719 4.352 9.18 1 94 258 LEU A O 1
ATOM 2059 N N . ALA A 1 259 ? 8.125 3.352 10.453 1 91 259 ALA A N 1
ATOM 2060 C CA . ALA A 1 259 ? 8.906 3.43 11.688 1 91 259 ALA A CA 1
ATOM 2061 C C . ALA A 1 259 ? 9.898 2.273 11.781 1 91 259 ALA A C 1
ATOM 2063 O O . ALA A 1 259 ? 10.695 2.205 12.719 1 91 259 ALA A O 1
ATOM 2064 N N . GLN A 1 260 ? 9.812 1.299 10.766 1 80.81 260 GLN A N 1
ATOM 2065 C CA . GLN A 1 260 ? 10.688 0.136 10.695 1 80.81 260 GLN A CA 1
ATOM 2066 C C . GLN A 1 260 ? 10.539 -0.744 11.93 1 80.81 260 GLN A C 1
ATOM 2068 O O . GLN A 1 260 ? 11.539 -1.226 12.484 1 80.81 260 GLN A O 1
ATOM 2073 N N . ILE A 1 261 ? 9.383 -0.678 12.484 1 71.06 261 ILE A N 1
ATOM 2074 C CA . ILE A 1 261 ? 9.016 -1.581 13.57 1 71.06 261 ILE A CA 1
ATOM 2075 C C . ILE A 1 261 ? 8.336 -2.826 13 1 71.06 261 ILE A C 1
ATOM 2077 O O . ILE A 1 261 ? 7.25 -2.742 12.43 1 71.06 261 ILE A O 1
ATOM 2081 N N . HIS A 1 262 ? 9.25 -3.879 12.711 1 62.25 262 HIS A N 1
ATOM 2082 C CA . HIS A 1 262 ? 8.68 -5.113 12.195 1 62.25 262 HIS A CA 1
ATOM 2083 C C . HIS A 1 262 ? 8.453 -6.129 13.312 1 62.25 262 HIS A C 1
ATOM 2085 O O . HIS A 1 262 ? 9.117 -6.082 14.344 1 62.25 262 HIS A O 1
ATOM 2091 N N . GLY A 1 263 ? 7.242 -6.426 13.727 1 52.03 263 GLY A N 1
ATOM 2092 C CA . GLY A 1 263 ? 6.918 -7.367 14.781 1 52.03 263 GLY A CA 1
ATOM 2093 C C . GLY A 1 263 ? 8.07 -8.281 15.148 1 52.03 263 GLY A C 1
ATOM 2094 O O . GLY A 1 263 ? 8.602 -8.984 14.289 1 52.03 263 GLY A O 1
ATOM 2095 N N . LYS A 1 264 ? 8.969 -7.809 16.062 1 39.34 264 LYS A N 1
ATOM 2096 C CA . LYS A 1 264 ? 9.891 -8.805 16.594 1 39.34 264 LYS A CA 1
ATOM 2097 C C . LYS A 1 264 ? 9.164 -10.086 16.969 1 39.34 264 LYS A C 1
ATOM 2099 O O . LYS A 1 264 ? 8.094 -10.039 17.578 1 39.34 264 LYS A O 1
ATOM 2104 N N . SER A 1 265 ? 9.18 -11.148 16.172 1 31.81 265 SER A N 1
ATOM 2105 C CA . SER A 1 265 ? 8.844 -12.445 16.75 1 31.81 265 SER A CA 1
ATOM 2106 C C . SER A 1 265 ? 9.43 -12.594 18.141 1 31.81 265 SER A C 1
ATOM 2108 O O . SER A 1 265 ? 10.641 -12.477 18.328 1 31.81 265 SER A O 1
ATOM 2110 N N . SER A 1 266 ? 8.734 -12.109 19.141 1 26.28 266 SER A N 1
ATOM 2111 C CA . SER A 1 266 ? 9.242 -12.641 20.391 1 26.28 266 SER A CA 1
ATOM 2112 C C . SER A 1 266 ? 9.648 -14.102 20.25 1 26.28 266 SER A C 1
ATOM 2114 O O . SER A 1 266 ? 9 -14.875 19.547 1 26.28 266 SER A O 1
ATOM 2116 N N . THR B 1 1 ? 18.703 -23.453 49.562 1 30.22 1 THR B N 1
ATOM 2117 C CA . THR B 1 1 ? 18.078 -24.188 48.469 1 30.22 1 THR B CA 1
ATOM 2118 C C . THR B 1 1 ? 17.703 -23.234 47.344 1 30.22 1 THR B C 1
ATOM 2120 O O . THR B 1 1 ? 16.828 -22.391 47.5 1 30.22 1 THR B O 1
ATOM 2123 N N . TYR B 1 2 ? 18.703 -22.812 46.531 1 36.09 2 TYR B N 1
ATOM 2124 C CA . TYR B 1 2 ? 18.672 -21.938 45.375 1 36.09 2 TYR B CA 1
ATOM 2125 C C . TYR B 1 2 ? 17.812 -22.531 44.281 1 36.09 2 TYR B C 1
ATOM 2127 O O . TYR B 1 2 ? 18.062 -23.641 43.812 1 36.09 2 TYR B O 1
ATOM 2135 N N . LEU B 1 3 ? 16.531 -22.188 44.312 1 33.38 3 LEU B N 1
ATOM 2136 C CA . LEU B 1 3 ? 15.664 -22.531 43.188 1 33.38 3 LEU B CA 1
ATOM 2137 C C . LEU B 1 3 ? 16.234 -22 41.875 1 33.38 3 LEU B C 1
ATOM 2139 O O . LEU B 1 3 ? 16.344 -20.781 41.688 1 33.38 3 LEU B O 1
ATOM 2143 N N . CYS B 1 4 ? 17.078 -22.734 41.188 1 30.59 4 CYS B N 1
ATOM 2144 C CA . CYS B 1 4 ? 17.469 -22.5 39.812 1 30.59 4 CYS B CA 1
ATOM 2145 C C . CYS B 1 4 ? 16.25 -22.438 38.906 1 30.59 4 CYS B C 1
ATOM 2147 O O . CYS B 1 4 ? 15.594 -23.453 38.656 1 30.59 4 CYS B O 1
ATOM 2149 N N . ILE B 1 5 ? 15.578 -21.359 38.844 1 35.56 5 ILE B N 1
ATOM 2150 C CA . ILE B 1 5 ? 14.617 -21.172 37.75 1 35.56 5 ILE B CA 1
ATOM 2151 C C . ILE B 1 5 ? 15.289 -21.406 36.406 1 35.56 5 ILE B C 1
ATOM 2153 O O . ILE B 1 5 ? 16.141 -20.625 36 1 35.56 5 ILE B O 1
ATOM 2157 N N . VAL B 1 6 ? 15.445 -22.625 35.969 1 32.75 6 VAL B N 1
ATOM 2158 C CA . VAL B 1 6 ? 15.773 -22.953 34.594 1 32.75 6 VAL B CA 1
ATOM 2159 C C . VAL B 1 6 ? 14.797 -22.266 33.656 1 32.75 6 VAL B C 1
ATOM 2161 O O . VAL B 1 6 ? 13.602 -22.531 33.688 1 32.75 6 VAL B O 1
ATOM 2164 N N . PHE B 1 7 ? 15.062 -21.078 33.312 1 36.72 7 PHE B N 1
ATOM 2165 C CA . PHE B 1 7 ? 14.422 -20.547 32.125 1 36.72 7 PHE B CA 1
ATOM 2166 C C . PHE B 1 7 ? 14.547 -21.531 30.953 1 36.72 7 PHE B C 1
ATOM 2168 O O . PHE B 1 7 ? 15.633 -21.734 30.406 1 36.72 7 PHE B O 1
ATOM 2175 N N . LEU B 1 8 ? 13.812 -22.562 30.984 1 32.5 8 LEU B N 1
ATOM 2176 C CA . LEU B 1 8 ? 13.672 -23.281 29.734 1 32.5 8 LEU B CA 1
ATOM 2177 C C . LEU B 1 8 ? 13.383 -22.328 28.578 1 32.5 8 LEU B C 1
ATOM 2179 O O . LEU B 1 8 ? 12.297 -21.75 28.5 1 32.5 8 LEU B O 1
ATOM 2183 N N . GLN B 1 9 ? 14.281 -21.562 28.188 1 34.62 9 GLN B N 1
ATOM 2184 C CA . GLN B 1 9 ? 14.133 -21.078 26.828 1 34.62 9 GLN B CA 1
ATOM 2185 C C . GLN B 1 9 ? 13.625 -22.172 25.891 1 34.62 9 GLN B C 1
ATOM 2187 O O . GLN B 1 9 ? 14.289 -23.188 25.719 1 34.62 9 GLN B O 1
ATOM 2192 N N . ILE B 1 10 ? 12.422 -22.469 25.891 1 37.41 10 ILE B N 1
ATOM 2193 C CA . ILE B 1 10 ? 11.961 -23.312 24.797 1 37.41 10 ILE B CA 1
ATOM 2194 C C . ILE B 1 10 ? 12.727 -22.984 23.531 1 37.41 10 ILE B C 1
ATOM 2196 O O . ILE B 1 10 ? 12.625 -21.875 23 1 37.41 10 ILE B O 1
ATOM 2200 N N . MET B 1 11 ? 13.891 -23.375 23.422 1 37.72 11 MET B N 1
ATOM 2201 C CA . MET B 1 11 ? 14.562 -23.375 22.125 1 37.72 11 MET B CA 1
ATOM 2202 C C . MET B 1 11 ? 13.578 -23.703 21.016 1 37.72 11 MET B C 1
ATOM 2204 O O . MET B 1 11 ? 13.023 -24.812 20.969 1 37.72 11 MET B O 1
ATOM 2208 N N . GLU B 1 12 ? 12.758 -22.797 20.547 1 44.38 12 GLU B N 1
ATOM 2209 C CA . GLU B 1 12 ? 12.039 -23.109 19.312 1 44.38 12 GLU B CA 1
ATOM 2210 C C . GLU B 1 12 ? 12.914 -23.922 18.359 1 44.38 12 GLU B C 1
ATOM 2212 O O . GLU B 1 12 ? 14.047 -23.531 18.062 1 44.38 12 GLU B O 1
ATOM 2217 N N . THR B 1 13 ? 12.969 -25.141 18.391 1 48.28 13 THR B N 1
ATOM 2218 C CA . THR B 1 13 ? 13.672 -25.953 17.406 1 48.28 13 THR B CA 1
ATOM 2219 C C . THR B 1 13 ? 13.57 -25.328 16.016 1 48.28 13 THR B C 1
ATOM 2221 O O . THR B 1 13 ? 12.477 -24.984 15.57 1 48.28 13 THR B O 1
ATOM 2224 N N . PRO B 1 14 ? 14.68 -24.812 15.547 1 57.94 14 PRO B N 1
ATOM 2225 C CA . PRO B 1 14 ? 14.633 -24.312 14.172 1 57.94 14 PRO B CA 1
ATOM 2226 C C . PRO B 1 14 ? 13.812 -25.203 13.242 1 57.94 14 PRO B C 1
ATOM 2228 O O . PRO B 1 14 ? 13.984 -26.422 13.242 1 57.94 14 PRO B O 1
ATOM 2231 N N . LYS B 1 15 ? 12.664 -24.781 12.875 1 67.69 15 LYS B N 1
ATOM 2232 C CA . LYS B 1 15 ? 11.859 -25.547 11.938 1 67.69 15 LYS B CA 1
ATOM 2233 C C . LYS B 1 15 ? 12.719 -26.109 10.812 1 67.69 15 LYS B C 1
ATOM 2235 O O . LYS B 1 15 ? 13.508 -25.391 10.203 1 67.69 15 LYS B O 1
ATOM 2240 N N . GLU B 1 16 ? 12.805 -27.312 10.688 1 74.5 16 GLU B N 1
ATOM 2241 C CA . GLU B 1 16 ? 13.562 -28.016 9.648 1 74.5 16 GLU B CA 1
ATOM 2242 C C . GLU B 1 16 ? 13.133 -27.562 8.258 1 74.5 16 GLU B C 1
ATOM 2244 O O . GLU B 1 16 ? 11.984 -27.172 8.055 1 74.5 16 GLU B O 1
ATOM 2249 N N . GLU B 1 17 ? 14.18 -27.406 7.348 1 82.69 17 GL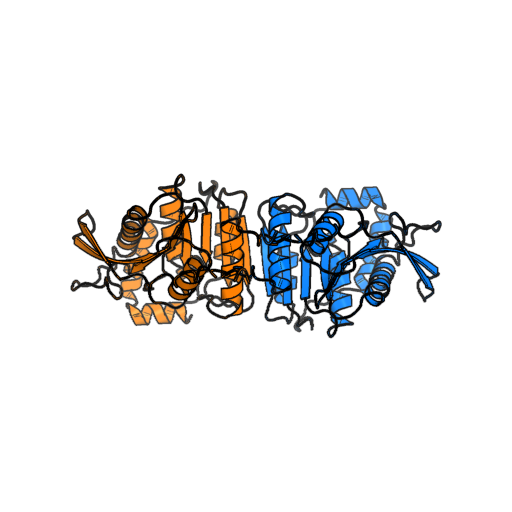U B N 1
ATOM 2250 C CA . GLU B 1 17 ? 13.898 -27.109 5.945 1 82.69 17 GLU B CA 1
ATOM 2251 C C . GLU B 1 17 ? 13.031 -28.203 5.316 1 82.69 17 GLU B C 1
ATOM 2253 O O . GLU B 1 17 ? 13.266 -29.391 5.535 1 82.69 17 GLU B O 1
ATOM 2258 N N . PRO B 1 18 ? 12.008 -27.781 4.633 1 87.19 18 PRO B N 1
ATOM 2259 C CA . PRO B 1 18 ? 11.148 -28.797 4.008 1 87.19 18 PRO B CA 1
ATOM 2260 C C . PRO B 1 18 ? 11.875 -29.609 2.936 1 87.19 18 PRO B C 1
ATOM 2262 O O . PRO B 1 18 ? 12.719 -29.062 2.209 1 87.19 18 PRO B O 1
ATOM 2265 N N . GLU B 1 19 ? 11.523 -30.828 2.857 1 91.31 19 GLU B N 1
ATOM 2266 C CA . GLU B 1 19 ? 12.078 -31.703 1.829 1 91.31 19 GLU B CA 1
ATOM 2267 C C . GLU B 1 19 ? 11.258 -31.625 0.543 1 91.31 19 GLU B C 1
ATOM 2269 O O . GLU B 1 19 ? 10.039 -31.484 0.587 1 91.31 19 GLU B O 1
ATOM 2274 N N . MET B 1 20 ? 11.992 -31.75 -0.511 1 95.38 20 MET B N 1
ATOM 2275 C CA . MET B 1 20 ? 11.305 -31.781 -1.801 1 95.38 20 MET B CA 1
ATOM 2276 C C . MET B 1 20 ? 10.508 -33.062 -1.964 1 95.38 20 MET B C 1
ATOM 2278 O O . MET B 1 20 ? 10.992 -34.156 -1.635 1 95.38 20 MET B O 1
ATOM 2282 N N . GLN B 1 21 ? 9.336 -32.938 -2.443 1 97.44 21 GLN B N 1
ATOM 2283 C CA . GLN B 1 21 ? 8.43 -34.062 -2.725 1 97.44 21 GLN B CA 1
ATOM 2284 C C . GLN B 1 21 ? 7.965 -34.031 -4.176 1 97.44 21 GLN B C 1
ATOM 2286 O O . GLN B 1 21 ? 8.203 -33.062 -4.898 1 97.44 21 GLN B O 1
ATOM 2291 N N . SER B 1 22 ? 7.414 -35.125 -4.582 1 96.75 22 SER B N 1
ATOM 2292 C CA . SER B 1 22 ? 6.867 -35.219 -5.93 1 96.75 22 SER B CA 1
ATOM 2293 C C . SER B 1 22 ? 5.422 -35.719 -5.91 1 96.75 22 SER B C 1
ATOM 2295 O O . SER B 1 22 ? 5.062 -36.562 -5.098 1 96.75 22 SER B O 1
ATOM 2297 N N . HIS B 1 23 ? 4.613 -35.188 -6.73 1 96.81 23 HIS B N 1
ATOM 2298 C CA . HIS B 1 23 ? 3.213 -35.562 -6.898 1 96.81 23 HIS B CA 1
ATOM 2299 C C . HIS B 1 23 ? 2.916 -35.938 -8.344 1 96.81 23 HIS B C 1
ATOM 2301 O O . HIS B 1 23 ? 3.131 -35.125 -9.258 1 96.81 23 HIS B O 1
ATOM 2307 N N . THR B 1 24 ? 2.428 -37.125 -8.57 1 96.38 24 THR B N 1
ATOM 2308 C CA . THR B 1 24 ? 2.117 -37.594 -9.914 1 96.38 24 THR B CA 1
ATOM 2309 C C . THR B 1 24 ? 0.659 -37.312 -10.258 1 96.38 24 THR B C 1
ATOM 2311 O O . THR B 1 24 ? -0.241 -37.594 -9.461 1 96.38 24 THR B O 1
ATOM 2314 N N . ILE B 1 25 ? 0.51 -36.75 -11.43 1 94.31 25 ILE B N 1
ATOM 2315 C CA . ILE B 1 25 ? -0.82 -36.375 -11.914 1 94.31 25 ILE B CA 1
ATOM 2316 C C . ILE B 1 25 ? -1.1 -37.094 -13.234 1 94.31 25 ILE B C 1
ATOM 2318 O O . ILE B 1 25 ? -0.224 -37.188 -14.102 1 94.31 25 ILE B O 1
ATOM 2322 N N . GLU B 1 26 ? -2.256 -37.625 -13.352 1 93.88 26 GLU B N 1
ATOM 2323 C CA . GLU B 1 26 ? -2.732 -38.219 -14.602 1 93.88 26 GLU B CA 1
ATOM 2324 C C . GLU B 1 26 ? -4.133 -37.719 -14.945 1 93.88 26 GLU B C 1
ATOM 2326 O O . GLU B 1 26 ? -5.109 -38.094 -14.297 1 93.88 26 GLU B O 1
ATOM 2331 N N . ASN B 1 27 ? -4.207 -36.844 -15.969 1 91.88 27 ASN B N 1
ATOM 2332 C CA . ASN B 1 27 ? -5.496 -36.312 -16.391 1 91.88 27 ASN B CA 1
ATOM 2333 C C . ASN B 1 27 ? -5.465 -35.875 -17.844 1 91.88 27 ASN B C 1
ATOM 2335 O O . ASN B 1 27 ? -4.637 -36.344 -18.625 1 91.88 27 ASN B O 1
ATOM 2339 N N . CYS B 1 28 ? -6.465 -35.031 -18.328 1 88.88 28 CYS B N 1
ATOM 2340 C CA . CYS B 1 28 ? -6.652 -34.688 -19.734 1 88.88 28 CYS B CA 1
ATOM 2341 C C . CYS B 1 28 ? -5.449 -33.938 -20.281 1 88.88 28 CYS B C 1
ATOM 2343 O O . CYS B 1 28 ? -5.289 -33.812 -21.5 1 88.88 28 CYS B O 1
ATOM 2345 N N . TYR B 1 29 ? -4.488 -33.562 -19.406 1 89.5 29 TYR B N 1
ATOM 2346 C CA . TYR B 1 29 ? -3.293 -32.844 -19.859 1 89.5 29 TYR B CA 1
ATOM 2347 C C . TYR B 1 29 ? -2.082 -33.781 -19.859 1 89.5 29 TYR B C 1
ATOM 2349 O O . TYR B 1 29 ? -0.953 -33.312 -20.078 1 89.5 29 TYR B O 1
ATOM 2357 N N . GLY B 1 30 ? -2.373 -35.094 -19.547 1 87.75 30 GLY B N 1
ATOM 2358 C CA . GLY B 1 30 ? -1.317 -36.094 -19.609 1 87.75 30 GLY B CA 1
ATOM 2359 C C . GLY B 1 30 ? -0.771 -36.438 -18.234 1 87.75 30 GLY B C 1
ATOM 2360 O O . GLY B 1 30 ? -1.252 -35.938 -17.219 1 87.75 30 GLY B O 1
ATOM 2361 N N . SER B 1 31 ? 0.191 -37.375 -18.312 1 92.25 31 SER B N 1
ATOM 2362 C CA . SER B 1 31 ? 0.888 -37.781 -17.094 1 92.25 31 SER B CA 1
ATOM 2363 C C . SER B 1 31 ? 2.102 -36.875 -16.828 1 92.25 31 SER B C 1
ATOM 2365 O O . SER B 1 31 ? 2.873 -36.594 -17.75 1 92.25 31 SER B O 1
ATOM 2367 N N . ARG B 1 32 ? 2.18 -36.375 -15.633 1 93.38 32 ARG B N 1
ATOM 2368 C CA . ARG B 1 32 ? 3.332 -35.562 -15.266 1 93.38 32 ARG B CA 1
ATOM 2369 C C . ARG B 1 32 ? 3.592 -35.594 -13.766 1 93.38 32 ARG B C 1
ATOM 2371 O O . ARG B 1 32 ? 2.721 -36 -12.992 1 93.38 32 ARG B O 1
ATOM 2378 N N . LYS B 1 33 ? 4.789 -35.344 -13.453 1 96.19 33 LYS B N 1
ATOM 2379 C CA . LYS B 1 33 ? 5.223 -35.312 -12.062 1 96.19 33 LYS B CA 1
ATOM 2380 C C . LYS B 1 33 ? 5.598 -33.875 -11.641 1 96.19 33 LYS B C 1
ATOM 2382 O O . LYS B 1 33 ? 6.449 -33.25 -12.266 1 96.19 33 LYS B O 1
ATOM 2387 N N . LEU B 1 34 ? 4.949 -33.438 -10.562 1 98.06 34 LEU B N 1
ATOM 2388 C CA . LEU B 1 34 ? 5.23 -32.094 -10.07 1 98.06 34 LEU B CA 1
ATOM 2389 C C . LEU B 1 34 ? 6.074 -32.156 -8.797 1 98.06 34 LEU B C 1
ATOM 2391 O O . LEU B 1 34 ? 5.738 -32.875 -7.855 1 98.06 34 LEU B O 1
ATOM 2395 N N . ALA B 1 35 ? 7.16 -31.438 -8.812 1 98.62 35 ALA B N 1
ATOM 2396 C CA . ALA B 1 35 ? 7.98 -31.266 -7.621 1 98.62 35 ALA B CA 1
ATOM 2397 C C . ALA B 1 35 ? 7.445 -30.125 -6.75 1 98.62 35 ALA B C 1
ATOM 2399 O O . ALA B 1 35 ? 7.012 -29.094 -7.27 1 98.62 35 ALA B O 1
ATOM 2400 N N . TYR B 1 36 ? 7.418 -30.312 -5.414 1 98.56 36 TYR B N 1
ATOM 2401 C CA . TYR B 1 36 ? 6.957 -29.281 -4.504 1 98.56 36 TYR B CA 1
ATOM 2402 C C . TYR B 1 36 ? 7.629 -29.406 -3.143 1 98.56 36 TYR B C 1
ATOM 2404 O O . TYR B 1 36 ? 8.273 -30.406 -2.854 1 98.56 36 TYR B O 1
ATOM 2412 N N . MET B 1 37 ? 7.629 -28.375 -2.4 1 98.44 37 MET B N 1
ATOM 2413 C CA . MET B 1 37 ? 8.047 -28.328 -1.002 1 98.44 37 MET B CA 1
ATOM 2414 C C . MET B 1 37 ? 6.941 -27.766 -0.122 1 98.44 37 MET B C 1
ATOM 2416 O O . MET B 1 37 ? 6.266 -26.797 -0.509 1 98.44 37 MET B O 1
ATOM 2420 N N . MET B 1 38 ? 6.715 -28.375 0.991 1 97.31 38 MET B N 1
ATOM 2421 C CA . MET B 1 38 ? 5.676 -27.953 1.923 1 97.31 38 MET B CA 1
ATOM 2422 C C . MET B 1 38 ? 6.242 -27.781 3.326 1 97.31 38 MET B C 1
ATOM 2424 O O . MET B 1 38 ? 6.891 -28.688 3.859 1 97.31 38 MET B O 1
ATOM 2428 N N . LEU B 1 39 ? 6.078 -26.641 3.832 1 97 39 LEU B N 1
ATOM 2429 C CA . LEU B 1 39 ? 6.398 -26.312 5.219 1 97 39 LEU B CA 1
ATOM 2430 C C . LEU B 1 39 ? 5.164 -26.422 6.102 1 97 39 LEU B C 1
ATOM 2432 O O . LEU B 1 39 ? 4.078 -25.984 5.723 1 97 39 LEU B O 1
ATOM 2436 N N . SER B 1 40 ? 5.305 -27.094 7.23 1 94.88 40 SER B N 1
ATOM 2437 C CA . SER B 1 40 ? 4.195 -27.141 8.18 1 94.88 40 SER B CA 1
ATOM 2438 C C . SER B 1 40 ? 4.16 -25.906 9.062 1 94.88 40 SER B C 1
ATOM 2440 O O . SER B 1 40 ? 5.203 -25.312 9.359 1 94.88 40 SER B O 1
ATOM 2442 N N . GLY B 1 41 ? 2.994 -25.5 9.391 1 94.81 41 GLY B N 1
ATOM 2443 C CA . GLY B 1 41 ? 2.766 -24.391 10.305 1 94.81 41 GLY B CA 1
ATOM 2444 C C . GLY B 1 41 ? 1.465 -24.5 11.078 1 94.81 41 GLY B C 1
ATOM 2445 O O . GLY B 1 41 ? 0.637 -25.375 10.773 1 94.81 41 GLY B O 1
ATOM 2446 N N . ARG B 1 42 ? 1.256 -23.609 12.094 1 92.62 42 ARG B N 1
ATOM 2447 C CA . ARG B 1 42 ? 0.13 -23.766 13.008 1 92.62 42 ARG B CA 1
ATOM 2448 C C . ARG B 1 42 ? -0.917 -22.672 12.773 1 92.62 42 ARG B C 1
ATOM 2450 O O . ARG B 1 42 ? -2.002 -22.719 13.352 1 92.62 42 ARG B O 1
ATOM 2457 N N . ARG B 1 43 ? -0.626 -21.766 11.898 1 92.56 43 ARG B N 1
ATOM 2458 C CA . ARG B 1 43 ? -1.591 -20.703 11.648 1 92.56 43 ARG B CA 1
ATOM 2459 C C . ARG B 1 43 ? -2.828 -21.25 10.938 1 92.56 43 ARG B C 1
ATOM 2461 O O . ARG B 1 43 ? -2.764 -22.266 10.258 1 92.56 43 ARG B O 1
ATOM 2468 N N . GLU B 1 44 ? -3.893 -20.484 11.141 1 88.12 44 GLU B N 1
ATOM 2469 C CA . GLU B 1 44 ? -5.184 -20.859 10.57 1 88.12 44 GLU B CA 1
ATOM 2470 C C . GLU B 1 44 ? -5.117 -20.922 9.047 1 88.12 44 GLU B C 1
ATOM 2472 O O . GLU B 1 44 ? -5.668 -21.828 8.438 1 88.12 44 GLU B O 1
ATOM 2477 N N . HIS B 1 45 ? -4.492 -19.969 8.5 1 93.75 45 HIS B N 1
ATOM 2478 C CA . HIS B 1 45 ? -4.363 -19.922 7.051 1 93.75 45 HIS B CA 1
ATOM 2479 C C . HIS B 1 45 ? -2.941 -20.266 6.613 1 93.75 45 HIS B C 1
ATOM 2481 O O . HIS B 1 45 ? -1.975 -19.906 7.285 1 93.75 45 HIS B O 1
ATOM 2487 N N . GLY B 1 46 ? -2.834 -21.062 5.562 1 97.56 46 GLY B N 1
ATOM 2488 C CA . GLY B 1 46 ? -1.54 -21.281 4.934 1 97.56 46 GLY B CA 1
ATOM 2489 C C . GLY B 1 46 ? -1.232 -20.281 3.834 1 97.56 46 GLY B C 1
ATOM 2490 O O . GLY B 1 46 ? -2.055 -19.422 3.525 1 97.56 46 GLY B O 1
ATOM 2491 N N . ILE B 1 47 ? -0.048 -20.359 3.318 1 98.69 47 ILE B N 1
ATOM 2492 C CA . ILE B 1 47 ? 0.374 -19.547 2.178 1 98.69 47 ILE B CA 1
ATOM 2493 C C . ILE B 1 47 ? 0.698 -20.453 0.995 1 98.69 47 ILE B C 1
ATOM 2495 O O . ILE B 1 47 ? 1.37 -21.484 1.155 1 98.69 47 ILE B O 1
ATOM 2499 N N . PHE B 1 48 ? 0.126 -20.203 -0.099 1 98.88 48 PHE B N 1
ATOM 2500 C CA . PHE B 1 48 ? 0.336 -20.922 -1.351 1 98.88 48 PHE B CA 1
ATOM 2501 C C . PHE B 1 48 ? 0.943 -20 -2.404 1 98.88 48 PHE B C 1
ATOM 2503 O O . PHE B 1 48 ? 0.389 -18.938 -2.707 1 98.88 48 PHE B O 1
ATOM 2510 N N . TYR B 1 49 ? 2.094 -20.375 -3 1 98.88 49 TYR B N 1
ATOM 2511 C CA . TYR B 1 49 ? 2.793 -19.5 -3.934 1 98.88 49 TYR B CA 1
ATOM 2512 C C . TYR B 1 49 ? 2.654 -20 -5.363 1 98.88 49 TYR B C 1
ATOM 2514 O O . TYR B 1 49 ? 2.852 -21.188 -5.629 1 98.88 49 TYR B O 1
ATOM 2522 N N . ILE B 1 50 ? 2.314 -19.125 -6.281 1 98.81 50 ILE B N 1
ATOM 2523 C CA . ILE B 1 50 ? 2.246 -19.422 -7.707 1 98.81 50 ILE B CA 1
ATOM 2524 C C . ILE B 1 50 ? 3.287 -18.594 -8.453 1 98.81 50 ILE B C 1
ATOM 2526 O O . ILE B 1 50 ? 3.191 -17.359 -8.508 1 98.81 50 ILE B O 1
ATOM 2530 N N . PRO B 1 51 ? 4.254 -19.234 -9.086 1 98.19 51 PRO B N 1
ATOM 2531 C CA . PRO B 1 51 ? 5.34 -18.5 -9.742 1 98.19 51 PRO B CA 1
ATOM 2532 C C . PRO B 1 51 ? 4.906 -17.875 -11.07 1 98.19 51 PRO B C 1
ATOM 2534 O O . PRO B 1 51 ? 3.834 -18.188 -11.586 1 98.19 51 PRO B O 1
ATOM 2537 N N . GLY B 1 52 ? 5.715 -16.953 -11.555 1 95.25 52 GLY B N 1
ATOM 2538 C CA . GLY B 1 52 ? 5.535 -16.391 -12.883 1 95.25 52 GLY B CA 1
ATOM 2539 C C . GLY B 1 52 ? 6.043 -17.297 -13.984 1 95.25 52 GLY B C 1
ATOM 2540 O O . GLY B 1 52 ? 6.293 -18.484 -13.758 1 95.25 52 GLY B O 1
ATOM 2541 N N . PHE B 1 53 ? 6.125 -16.734 -15.195 1 91.81 53 PHE B N 1
ATOM 2542 C CA . PHE B 1 53 ? 6.551 -17.484 -16.359 1 91.81 53 PHE B CA 1
ATOM 2543 C C . PHE B 1 53 ? 7.938 -18.094 -16.156 1 91.81 53 PHE B C 1
ATOM 2545 O O . PHE B 1 53 ? 8.898 -17.359 -15.875 1 91.81 53 PHE B O 1
ATOM 2552 N N . MET B 1 54 ? 8.008 -19.391 -16.156 1 90.81 54 MET B N 1
ATOM 2553 C CA . MET B 1 54 ? 9.234 -20.188 -16.078 1 90.81 54 MET B CA 1
ATOM 2554 C C . MET B 1 54 ? 9.883 -20.031 -14.711 1 90.81 54 MET B C 1
ATOM 2556 O O . MET B 1 54 ? 11.062 -20.344 -14.539 1 90.81 54 MET B O 1
ATOM 2560 N N . GLY B 1 55 ? 9.133 -19.469 -13.758 1 94.44 55 GLY B N 1
ATOM 2561 C CA . GLY B 1 55 ? 9.617 -19.422 -12.383 1 94.44 55 GLY B CA 1
ATOM 2562 C C . GLY B 1 55 ? 9.57 -20.766 -11.695 1 94.44 55 GLY B C 1
ATOM 2563 O O . GLY B 1 55 ? 8.758 -21.625 -12.047 1 94.44 55 GLY B O 1
ATOM 2564 N N . ASP B 1 56 ? 10.492 -20.906 -10.703 1 96.25 56 ASP B N 1
ATOM 2565 C CA . ASP B 1 56 ? 10.516 -22.172 -9.984 1 96.25 56 ASP B CA 1
ATOM 2566 C C . ASP B 1 56 ? 10.539 -21.953 -8.477 1 96.25 56 ASP B C 1
ATOM 2568 O O . ASP B 1 56 ? 10.641 -20.812 -8.008 1 96.25 56 ASP B O 1
ATOM 2572 N N . MET B 1 57 ? 10.445 -23.016 -7.66 1 97.81 57 MET B N 1
ATOM 2573 C CA . MET B 1 57 ? 10.164 -22.953 -6.23 1 97.81 57 MET B CA 1
ATOM 2574 C C . MET B 1 57 ? 11.414 -22.562 -5.445 1 97.81 57 MET B C 1
ATOM 2576 O O . MET B 1 57 ? 11.344 -22.344 -4.234 1 97.81 57 MET B O 1
ATOM 2580 N N . THR B 1 58 ? 12.617 -22.344 -6.137 1 96.69 58 THR B N 1
ATOM 2581 C CA . THR B 1 58 ? 13.852 -21.984 -5.449 1 96.69 58 THR B CA 1
ATOM 2582 C C . THR B 1 58 ? 14.305 -20.578 -5.836 1 96.69 58 THR B C 1
ATOM 2584 O O . THR B 1 58 ? 15.414 -20.172 -5.48 1 96.69 58 THR B O 1
ATOM 2587 N N . ASP B 1 59 ? 13.477 -19.922 -6.598 1 97.38 59 ASP B N 1
ATOM 2588 C CA . ASP B 1 59 ? 13.773 -18.531 -6.93 1 97.38 59 ASP B CA 1
ATOM 2589 C C . ASP B 1 59 ? 13.805 -17.656 -5.676 1 97.38 59 ASP B C 1
ATOM 2591 O O . ASP B 1 59 ? 13.477 -18.125 -4.582 1 97.38 59 ASP B O 1
ATOM 2595 N N . LYS B 1 60 ? 14.156 -16.406 -5.832 1 97.88 60 LYS B N 1
ATOM 2596 C CA . LYS B 1 60 ? 14.367 -15.5 -4.715 1 97.88 60 LYS B CA 1
ATOM 2597 C C . LYS B 1 60 ? 13.07 -15.289 -3.93 1 97.88 60 LYS B C 1
ATOM 2599 O O . LYS B 1 60 ? 13.07 -15.344 -2.697 1 97.88 60 LYS B O 1
ATOM 2604 N N . LYS B 1 61 ? 11.938 -15.094 -4.598 1 98.12 61 LYS B N 1
ATOM 2605 C CA . LYS B 1 61 ? 10.695 -14.758 -3.918 1 98.12 61 LYS B CA 1
ATOM 2606 C C . LYS B 1 61 ? 10.156 -15.953 -3.133 1 98.12 61 LYS B C 1
ATOM 2608 O O . LYS B 1 61 ? 9.93 -15.859 -1.925 1 98.12 61 LYS B O 1
ATOM 2613 N N . PRO B 1 62 ? 10.07 -17.156 -3.713 1 98.25 62 PRO B N 1
ATOM 2614 C CA . PRO B 1 62 ? 9.633 -18.297 -2.893 1 98.25 62 PRO B CA 1
ATOM 2615 C C . PRO B 1 62 ? 10.586 -18.578 -1.736 1 98.25 62 PRO B C 1
ATOM 2617 O O . PRO B 1 62 ? 10.148 -19 -0.663 1 98.25 62 PRO B O 1
ATOM 2620 N N . GLU B 1 63 ? 11.859 -18.375 -1.91 1 97.94 63 GLU B N 1
ATOM 2621 C CA . GLU B 1 63 ? 12.789 -18.547 -0.796 1 97.94 63 GLU B CA 1
ATOM 2622 C C . GLU B 1 63 ? 12.539 -17.516 0.298 1 97.94 63 GLU B C 1
ATOM 2624 O O . GLU B 1 63 ? 12.586 -17.844 1.487 1 97.94 63 GLU B O 1
ATOM 2629 N N . PHE B 1 64 ? 12.344 -16.328 -0.107 1 98.19 64 PHE B N 1
ATOM 2630 C CA . PHE B 1 64 ? 11.992 -15.258 0.826 1 98.19 64 PHE B CA 1
ATOM 2631 C C . PHE B 1 64 ? 10.727 -15.609 1.594 1 98.19 64 PHE B C 1
ATOM 2633 O O . PHE B 1 64 ? 10.672 -15.461 2.816 1 98.19 64 PHE B O 1
ATOM 2640 N N . LEU B 1 65 ? 9.695 -16.078 0.924 1 98.38 65 LEU B N 1
ATOM 2641 C CA . LEU B 1 65 ? 8.43 -16.453 1.543 1 98.38 65 LEU B CA 1
ATOM 2642 C C . LEU B 1 65 ? 8.617 -17.641 2.482 1 98.38 65 LEU B C 1
ATOM 2644 O O . LEU B 1 65 ? 7.945 -17.734 3.514 1 98.38 65 LEU B O 1
ATOM 2648 N N . ASN B 1 66 ? 9.469 -18.547 2.076 1 98 66 ASN B N 1
ATOM 2649 C CA . ASN B 1 66 ? 9.758 -19.672 2.963 1 98 66 ASN B CA 1
ATOM 2650 C C . ASN B 1 66 ? 10.305 -19.188 4.305 1 98 66 ASN B C 1
ATOM 2652 O O . ASN B 1 66 ? 9.883 -19.672 5.359 1 98 66 ASN B O 1
ATOM 2656 N N . LYS B 1 67 ? 11.273 -18.312 4.262 1 97.06 67 LYS B N 1
ATOM 2657 C CA . LYS B 1 67 ? 11.828 -17.75 5.484 1 97.06 67 LYS B CA 1
ATOM 2658 C C . LYS B 1 67 ? 10.758 -17.016 6.301 1 97.06 67 LYS B C 1
ATOM 2660 O O . LYS B 1 67 ? 10.695 -17.172 7.523 1 97.06 67 LYS B O 1
ATOM 2665 N N . PHE B 1 68 ? 9.938 -16.266 5.629 1 96.31 68 PHE B N 1
ATOM 2666 C CA . PHE B 1 68 ? 8.836 -15.57 6.266 1 96.31 68 PHE B CA 1
ATOM 2667 C C . PHE B 1 68 ? 7.906 -16.547 6.973 1 96.31 68 PHE B C 1
ATOM 2669 O O . PHE B 1 68 ? 7.531 -16.344 8.125 1 96.31 68 PHE B O 1
ATOM 2676 N N . CYS B 1 69 ? 7.562 -17.562 6.281 1 97.25 69 CYS B N 1
ATOM 2677 C CA . CYS B 1 69 ? 6.609 -18.547 6.801 1 97.25 69 CYS B CA 1
ATOM 2678 C C . CYS B 1 69 ? 7.188 -19.297 7.996 1 97.25 69 CYS B C 1
ATOM 2680 O O . CYS B 1 69 ? 6.473 -19.594 8.953 1 97.25 69 CYS B O 1
ATOM 2682 N N . LYS B 1 70 ? 8.445 -19.594 7.918 1 95.88 70 LYS B N 1
ATOM 2683 C CA . LYS B 1 70 ? 9.109 -20.203 9.062 1 95.88 70 LYS B CA 1
ATOM 2684 C C . LYS B 1 70 ? 9.078 -19.281 10.273 1 95.88 70 LYS B C 1
ATOM 2686 O O . LYS B 1 70 ? 8.766 -19.719 11.383 1 95.88 70 LYS B O 1
ATOM 2691 N N . GLU B 1 71 ? 9.328 -18.062 10.055 1 93.38 71 GLU B N 1
ATOM 2692 C CA . GLU B 1 71 ? 9.406 -17.078 11.125 1 93.38 71 GLU B CA 1
ATOM 2693 C C . GLU B 1 71 ? 8.039 -16.828 11.758 1 93.38 71 GLU B C 1
ATOM 2695 O O . GLU B 1 71 ? 7.945 -16.578 12.961 1 93.38 71 GLU B O 1
ATOM 2700 N N . HIS B 1 72 ? 7.02 -16.969 11 1 94.25 72 HIS B N 1
ATOM 2701 C CA . HIS B 1 72 ? 5.707 -16.578 11.5 1 94.25 72 HIS B CA 1
ATOM 2702 C C . HIS B 1 72 ? 4.781 -17.781 11.625 1 94.25 72 HIS B C 1
ATOM 2704 O O . HIS B 1 72 ? 3.572 -17.625 11.812 1 94.25 72 HIS B O 1
ATOM 2710 N N . ASP B 1 73 ? 5.262 -18.969 11.398 1 94.94 73 ASP B N 1
ATOM 2711 C CA . ASP B 1 73 ? 4.617 -20.25 11.68 1 94.94 73 ASP B CA 1
ATOM 2712 C C . ASP B 1 73 ? 3.465 -20.516 10.711 1 94.94 73 ASP B C 1
ATOM 2714 O O . ASP B 1 73 ? 2.4 -20.984 11.109 1 94.94 73 ASP B O 1
ATOM 2718 N N . PHE B 1 74 ? 3.656 -20.141 9.453 1 96.69 74 PHE B N 1
ATOM 2719 C CA . PHE B 1 74 ? 2.707 -20.469 8.391 1 96.69 74 PHE B CA 1
ATOM 2720 C C . PHE B 1 74 ? 3.055 -21.797 7.738 1 96.69 74 PHE B C 1
ATOM 2722 O O . PHE B 1 74 ? 4.23 -22.125 7.582 1 96.69 74 PHE B O 1
ATOM 2729 N N . SER B 1 75 ? 2.041 -22.547 7.438 1 97.38 75 SER B N 1
ATOM 2730 C CA . SER B 1 75 ? 2.287 -23.547 6.402 1 97.38 75 SER B CA 1
ATOM 2731 C C . SER B 1 75 ? 2.529 -22.891 5.047 1 97.38 75 SER B C 1
ATOM 2733 O O . SER B 1 75 ? 2.066 -21.781 4.801 1 97.38 75 SER B O 1
ATOM 2735 N N . PHE B 1 76 ? 3.352 -23.562 4.25 1 98.5 76 PHE B N 1
ATOM 2736 C CA . PHE B 1 76 ? 3.756 -22.938 2.994 1 98.5 76 PHE B CA 1
ATOM 2737 C C . PHE B 1 76 ? 3.994 -24 1.919 1 98.5 76 PHE B C 1
ATOM 2739 O O . PHE B 1 76 ? 4.781 -24.922 2.113 1 98.5 76 PHE B O 1
ATOM 2746 N N . LEU B 1 77 ? 3.301 -23.859 0.813 1 98.75 77 LEU B N 1
ATOM 2747 C CA . LEU B 1 77 ? 3.564 -24.734 -0.321 1 98.75 77 LEU B CA 1
ATOM 2748 C C . LEU B 1 77 ? 4.066 -23.938 -1.521 1 98.75 77 LEU B C 1
ATOM 2750 O O . LEU B 1 77 ? 3.457 -22.938 -1.91 1 98.75 77 LEU B O 1
ATOM 2754 N N . ARG B 1 78 ? 5.156 -24.344 -2.072 1 98.75 78 ARG B N 1
ATOM 2755 C CA . ARG B 1 78 ? 5.734 -23.875 -3.332 1 98.75 78 ARG B CA 1
ATOM 2756 C C . ARG B 1 78 ? 6.051 -25.062 -4.25 1 98.75 78 ARG B C 1
ATOM 2758 O O . ARG B 1 78 ? 6.258 -26.172 -3.779 1 98.75 78 ARG B O 1
ATOM 2765 N N . TYR B 1 79 ? 6.086 -24.812 -5.57 1 98.75 79 TYR B N 1
ATOM 2766 C CA . TYR B 1 79 ? 6.223 -25.922 -6.504 1 98.75 79 TYR B CA 1
ATOM 2767 C C . TYR B 1 79 ? 6.84 -25.453 -7.816 1 98.75 79 TYR B C 1
ATOM 2769 O O . TYR B 1 79 ? 6.973 -24.25 -8.055 1 98.75 79 TYR B O 1
ATOM 2777 N N . ASP B 1 80 ? 7.316 -26.438 -8.57 1 98.56 80 ASP B N 1
ATOM 2778 C CA . ASP B 1 80 ? 7.742 -26.219 -9.953 1 98.56 80 ASP B CA 1
ATOM 2779 C C . ASP B 1 80 ? 6.637 -26.609 -10.938 1 98.56 80 ASP B C 1
ATOM 2781 O O . ASP B 1 80 ? 6.176 -27.75 -10.945 1 98.56 80 ASP B O 1
ATOM 2785 N N . PRO B 1 81 ? 6.23 -25.688 -11.773 1 97.56 81 PRO B N 1
ATOM 2786 C CA . PRO B 1 81 ? 5.238 -26.047 -12.789 1 97.56 81 PRO B CA 1
ATOM 2787 C C . PRO B 1 81 ? 5.766 -27.062 -13.789 1 97.56 81 PRO B C 1
ATOM 2789 O O . PRO B 1 81 ? 6.977 -27.266 -13.898 1 97.56 81 PRO B O 1
ATOM 2792 N N . THR B 1 82 ? 4.844 -27.688 -14.477 1 96.19 82 THR B N 1
ATOM 2793 C CA . THR B 1 82 ? 5.195 -28.609 -15.547 1 96.19 82 THR B CA 1
ATOM 2794 C C . THR B 1 82 ? 6.199 -27.984 -16.5 1 96.19 82 THR B C 1
ATOM 2796 O O . THR B 1 82 ? 6.031 -26.828 -16.906 1 96.19 82 THR B O 1
ATOM 2799 N N . TYR B 1 83 ? 7.328 -28.703 -16.828 1 93.38 83 TYR B N 1
ATOM 2800 C CA . TYR B 1 83 ? 8.383 -28.359 -17.766 1 93.38 83 TYR B CA 1
ATOM 2801 C C . TYR B 1 83 ? 9.398 -27.422 -17.141 1 93.38 83 TYR B C 1
ATOM 2803 O O . TYR B 1 83 ? 10.352 -26.984 -17.797 1 93.38 83 TYR B O 1
ATOM 2811 N N . VAL B 1 84 ? 9.289 -27.109 -15.883 1 94.38 84 VAL B N 1
ATOM 2812 C CA . VAL B 1 84 ? 10.188 -26.156 -15.234 1 94.38 84 VAL B CA 1
ATOM 2813 C C . VAL B 1 84 ? 10.992 -26.859 -14.148 1 94.38 84 VAL B C 1
ATOM 2815 O O . VAL B 1 84 ? 10.43 -27.594 -13.328 1 94.38 84 VAL B O 1
ATOM 2818 N N . ALA B 1 85 ? 12.305 -26.672 -14.18 1 96.12 85 ALA B N 1
ATOM 2819 C CA . ALA B 1 85 ? 13.234 -27.078 -13.133 1 96.12 85 ALA B CA 1
ATOM 2820 C C . ALA B 1 85 ? 13.031 -28.562 -12.781 1 96.12 85 ALA B C 1
ATOM 2822 O O . ALA B 1 85 ? 13.117 -29.422 -13.648 1 96.12 85 ALA B O 1
ATOM 2823 N N . LYS B 1 86 ? 12.602 -28.844 -11.508 1 97 86 LYS B N 1
ATOM 2824 C CA . LYS B 1 86 ? 12.547 -30.234 -11.047 1 97 86 LYS B CA 1
ATOM 2825 C C . LYS B 1 86 ? 11.297 -30.938 -11.562 1 97 86 LYS B C 1
ATOM 2827 O O . LYS B 1 86 ? 11.164 -32.156 -11.438 1 97 86 LYS B O 1
ATOM 2832 N N . SER B 1 87 ? 10.414 -30.172 -12.258 1 97.12 87 SER B N 1
ATOM 2833 C CA . SER B 1 87 ? 9.219 -30.75 -12.883 1 97.12 87 SER B CA 1
ATOM 2834 C C . SER B 1 87 ? 9.383 -30.828 -14.398 1 97.12 87 SER B C 1
ATOM 2836 O O . SER B 1 87 ? 8.406 -31.047 -15.117 1 97.12 87 SER B O 1
ATOM 2838 N N . ALA B 1 88 ? 10.461 -30.5 -15.023 1 91.81 88 ALA B N 1
ATOM 2839 C CA . ALA B 1 88 ? 10.688 -30.391 -16.469 1 91.81 88 ALA B CA 1
ATOM 2840 C C . ALA B 1 88 ? 10.406 -31.719 -17.156 1 91.81 88 ALA B C 1
ATOM 2842 O O . ALA B 1 88 ? 9.938 -31.75 -18.297 1 91.81 88 ALA B O 1
ATOM 2843 N N . GLY B 1 89 ? 10.555 -32.844 -16.484 1 84.5 89 GLY B N 1
ATOM 2844 C CA . GLY B 1 89 ? 10.398 -34.156 -17.141 1 84.5 89 GLY B CA 1
ATOM 2845 C C . GLY B 1 89 ? 11.25 -34.281 -18.391 1 84.5 89 GLY B C 1
ATOM 2846 O O . GLY B 1 89 ? 12.172 -33.5 -18.609 1 84.5 89 GLY B O 1
ATOM 2847 N N . SER B 1 90 ? 10.984 -35.375 -19.188 1 81.81 90 SER B N 1
ATOM 2848 C CA . SER B 1 90 ? 11.781 -35.656 -20.375 1 81.81 90 SER B CA 1
ATOM 2849 C C . SER B 1 90 ? 11.047 -35.312 -21.656 1 81.81 90 SER B C 1
ATOM 2851 O O . SER B 1 90 ? 11.656 -35.219 -22.734 1 81.81 90 SER B O 1
ATOM 2853 N N . ASP B 1 91 ? 9.844 -35 -21.562 1 81.31 91 ASP B N 1
ATOM 2854 C CA . ASP B 1 91 ? 9.047 -34.688 -22.75 1 81.31 91 ASP B CA 1
ATOM 2855 C C . ASP B 1 91 ? 9.273 -33.25 -23.219 1 81.31 91 ASP B C 1
ATOM 2857 O O . ASP B 1 91 ? 9.594 -32.375 -22.422 1 81.31 91 ASP B O 1
ATOM 2861 N N . PRO B 1 92 ? 9.125 -33.062 -24.547 1 83.94 92 PRO B N 1
ATOM 2862 C CA . PRO B 1 92 ? 9.195 -31.688 -25.047 1 83.94 92 PRO B CA 1
ATOM 2863 C C . PRO B 1 92 ? 8.047 -30.812 -24.531 1 83.94 92 PRO B C 1
ATOM 2865 O O . PRO B 1 92 ? 6.945 -31.312 -24.312 1 83.94 92 PRO B O 1
ATOM 2868 N N . ILE B 1 93 ? 8.336 -29.578 -24.453 1 84.94 93 ILE B N 1
ATOM 2869 C CA . ILE B 1 93 ? 7.336 -28.641 -23.953 1 84.94 93 ILE B CA 1
ATOM 2870 C C . ILE B 1 93 ? 6.223 -28.484 -25 1 84.94 93 ILE B C 1
ATOM 2872 O O . ILE B 1 93 ? 6.492 -28.266 -26.172 1 84.94 93 ILE B O 1
ATOM 2876 N N . GLU B 1 94 ? 5.004 -28.641 -24.625 1 88.25 94 GLU B N 1
ATOM 2877 C CA . GLU B 1 94 ? 3.84 -28.344 -25.453 1 88.25 94 GLU B CA 1
ATOM 2878 C C . GLU B 1 94 ? 3.344 -26.922 -25.219 1 88.25 94 GLU B C 1
ATOM 2880 O O . GLU B 1 94 ? 2.393 -26.703 -24.453 1 88.25 94 GLU B O 1
ATOM 2885 N N . TYR B 1 95 ? 3.83 -26.031 -25.984 1 86.56 95 TYR B N 1
ATOM 2886 C CA . TYR B 1 95 ? 3.592 -24.609 -25.75 1 86.56 95 TYR B CA 1
ATOM 2887 C C . TYR B 1 95 ? 2.123 -24.266 -25.969 1 86.56 95 TYR B C 1
ATOM 2889 O O . TYR B 1 95 ? 1.605 -23.328 -25.344 1 86.56 95 TYR B O 1
ATOM 2897 N N . LYS B 1 96 ? 1.388 -25.016 -26.766 1 89.38 96 LYS B N 1
ATOM 2898 C CA . LYS B 1 96 ? -0.015 -24.75 -27.078 1 89.38 96 LYS B CA 1
ATOM 2899 C C . LYS B 1 96 ? -0.91 -25.062 -25.875 1 89.38 96 LYS B C 1
ATOM 2901 O O . LYS B 1 96 ? -2.09 -24.703 -25.875 1 89.38 96 LYS B O 1
ATOM 2906 N N . LEU B 1 97 ? -0.296 -25.641 -24.812 1 91.88 97 LEU B N 1
ATOM 2907 C CA . LEU B 1 97 ? -1.116 -26.047 -23.672 1 91.88 97 LEU B CA 1
ATOM 2908 C C . LEU B 1 97 ? -0.491 -25.562 -22.359 1 91.88 97 LEU B C 1
ATOM 2910 O O . LEU B 1 97 ? -0.924 -25.969 -21.281 1 91.88 97 LEU B O 1
ATOM 2914 N N . ILE B 1 98 ? 0.448 -24.781 -22.422 1 91.94 98 ILE B N 1
ATOM 2915 C CA . ILE B 1 98 ? 1.27 -24.5 -21.25 1 91.94 98 ILE B CA 1
ATOM 2916 C C . ILE B 1 98 ? 0.439 -23.766 -20.203 1 91.94 98 ILE B C 1
ATOM 2918 O O . ILE B 1 98 ? 0.488 -24.094 -19.016 1 91.94 98 ILE B O 1
ATOM 2922 N N . ILE B 1 99 ? -0.334 -22.766 -20.609 1 94.06 99 ILE B N 1
ATOM 2923 C CA . ILE B 1 99 ? -1.135 -22.016 -19.656 1 94.06 99 ILE B CA 1
ATOM 2924 C C . ILE B 1 99 ? -2.205 -22.922 -19.047 1 94.06 99 ILE B C 1
ATOM 2926 O O . ILE B 1 99 ? -2.393 -22.953 -17.828 1 94.06 99 ILE B O 1
ATOM 2930 N N . SER B 1 100 ? -2.854 -23.734 -19.938 1 96.12 100 SER B N 1
ATOM 2931 C CA . SER B 1 100 ? -3.844 -24.703 -19.469 1 96.12 100 SER B CA 1
ATOM 2932 C C . SER B 1 100 ? -3.242 -25.672 -18.469 1 96.12 100 SER B C 1
ATOM 2934 O O . SER B 1 100 ? -3.836 -25.922 -17.422 1 96.12 100 SER B O 1
ATOM 2936 N N . THR B 1 101 ? -2.115 -26.172 -18.766 1 96.06 101 THR B N 1
ATOM 2937 C CA . THR B 1 101 ? -1.435 -27.141 -17.922 1 96.06 101 THR B CA 1
ATOM 2938 C C . THR B 1 101 ? -1.016 -26.5 -16.594 1 96.06 101 THR B C 1
ATOM 2940 O O . THR B 1 101 ? -1.161 -27.109 -15.539 1 96.06 101 THR B O 1
ATOM 2943 N N . TRP B 1 102 ? -0.553 -25.297 -16.641 1 97.06 102 TRP B N 1
ATOM 2944 C CA . TRP B 1 102 ? -0.069 -24.641 -15.43 1 97.06 102 TRP B CA 1
ATOM 2945 C C . TRP B 1 102 ? -1.229 -24.266 -14.516 1 97.06 102 TRP B C 1
ATOM 2947 O O . TRP B 1 102 ? -1.087 -24.266 -13.289 1 97.06 102 TRP B O 1
ATOM 2957 N N . ILE B 1 103 ? -2.418 -23.875 -15.07 1 97.62 103 ILE B N 1
ATOM 2958 C CA . ILE B 1 103 ? -3.611 -23.672 -14.266 1 97.62 103 ILE B CA 1
ATOM 2959 C C . ILE B 1 103 ? -3.992 -24.969 -13.562 1 97.62 103 ILE B C 1
ATOM 2961 O O . ILE B 1 103 ? -4.285 -24.969 -12.359 1 97.62 103 ILE B O 1
ATOM 2965 N N . ASP B 1 104 ? -3.902 -26.062 -14.32 1 97.88 104 ASP B N 1
ATOM 2966 C CA . ASP B 1 104 ? -4.199 -27.375 -13.75 1 97.88 104 ASP B CA 1
ATOM 2967 C C . ASP B 1 104 ? -3.168 -27.766 -12.688 1 97.88 104 ASP B C 1
ATOM 2969 O O . ASP B 1 104 ? -3.52 -28.312 -11.648 1 97.88 104 ASP B O 1
ATOM 2973 N N . ASP B 1 105 ? -1.856 -27.5 -12.961 1 98.31 105 ASP B N 1
ATOM 2974 C CA . ASP B 1 105 ? -0.81 -27.75 -11.977 1 98.31 105 ASP B CA 1
ATOM 2975 C C . ASP B 1 105 ? -1.121 -27.062 -10.656 1 98.31 105 ASP B C 1
ATOM 2977 O O . ASP B 1 105 ? -1.013 -27.656 -9.586 1 98.31 105 ASP B O 1
ATOM 2981 N N . ALA B 1 106 ? -1.484 -25.781 -10.75 1 98.62 106 ALA B N 1
ATOM 2982 C CA . ALA B 1 106 ? -1.774 -25 -9.555 1 98.62 106 ALA B CA 1
ATOM 2983 C C . ALA B 1 106 ? -2.943 -25.594 -8.773 1 98.62 106 ALA B C 1
ATOM 2985 O O . ALA B 1 106 ? -2.914 -25.656 -7.543 1 98.62 106 ALA B O 1
ATOM 2986 N N . LEU B 1 107 ? -3.957 -26 -9.492 1 98 107 LEU B N 1
ATOM 2987 C CA . LEU B 1 107 ? -5.109 -26.609 -8.852 1 98 107 LEU B CA 1
ATOM 2988 C C . LEU B 1 107 ? -4.703 -27.891 -8.117 1 98 107 LEU B C 1
ATOM 2990 O O . LEU B 1 107 ? -5.105 -28.109 -6.973 1 98 107 LEU B O 1
ATOM 2994 N N . GLU B 1 108 ? -3.926 -28.703 -8.758 1 98 108 GLU B N 1
ATOM 2995 C CA . GLU B 1 108 ? -3.477 -29.953 -8.18 1 98 108 GLU B CA 1
ATOM 2996 C C . GLU B 1 108 ? -2.611 -29.719 -6.941 1 98 108 GLU B C 1
ATOM 2998 O O . GLU B 1 108 ? -2.762 -30.406 -5.93 1 98 108 GLU B O 1
ATOM 3003 N N . MET B 1 109 ? -1.737 -28.797 -7.023 1 98.5 109 MET B N 1
ATOM 3004 C CA . MET B 1 109 ? -0.887 -28.469 -5.883 1 98.5 109 MET B CA 1
ATOM 3005 C C . MET B 1 109 ? -1.708 -27.859 -4.746 1 98.5 109 MET B C 1
ATOM 3007 O O . MET B 1 109 ? -1.469 -28.156 -3.576 1 98.5 109 MET B O 1
ATOM 3011 N N . PHE B 1 110 ? -2.646 -26.953 -5.129 1 98.56 110 PHE B N 1
ATOM 3012 C CA . PHE B 1 110 ? -3.525 -26.328 -4.148 1 98.56 110 PHE B CA 1
ATOM 3013 C C . PHE B 1 110 ? -4.312 -27.375 -3.377 1 98.56 110 PHE B C 1
ATOM 3015 O O . PHE B 1 110 ? -4.539 -27.234 -2.174 1 98.56 110 PHE B O 1
ATOM 3022 N N . ASN B 1 111 ? -4.664 -28.469 -4.016 1 97.44 111 ASN B N 1
ATOM 3023 C CA . ASN B 1 111 ? -5.441 -29.531 -3.402 1 97.44 111 ASN B CA 1
ATOM 3024 C C . ASN B 1 111 ? -4.633 -30.281 -2.346 1 97.44 111 ASN B C 1
ATOM 3026 O O . ASN B 1 111 ? -5.199 -30.969 -1.49 1 97.44 111 ASN B O 1
ATOM 3030 N N . LEU B 1 112 ? -3.322 -30.172 -2.393 1 97.62 112 LEU B N 1
ATOM 3031 C CA . LEU B 1 112 ? -2.477 -30.797 -1.385 1 97.62 112 LEU B CA 1
ATOM 3032 C C . LEU B 1 112 ? -2.504 -30.016 -0.08 1 97.62 112 LEU B C 1
ATOM 3034 O O . LEU B 1 112 ? -2.115 -30.531 0.971 1 97.62 112 LEU B O 1
ATOM 3038 N N . THR B 1 113 ? -2.854 -28.703 -0.16 1 97.88 113 THR B N 1
ATOM 3039 C CA . THR B 1 113 ? -2.91 -27.891 1.043 1 97.88 113 THR B CA 1
ATOM 3040 C C . THR B 1 113 ? -4.195 -28.156 1.823 1 97.88 113 THR B C 1
ATOM 3042 O O . THR B 1 113 ? -5.137 -28.75 1.293 1 97.88 113 THR B O 1
ATOM 3045 N N . ARG B 1 114 ? -4.199 -27.781 3.061 1 94.69 114 ARG B N 1
ATOM 3046 C CA . ARG B 1 114 ? -5.367 -27.938 3.924 1 94.69 114 ARG B CA 1
ATOM 3047 C C . ARG B 1 114 ? -5.844 -26.578 4.449 1 94.69 114 ARG B C 1
ATOM 3049 O O . ARG B 1 114 ? -5.035 -25.688 4.695 1 94.69 114 ARG B O 1
ATOM 3056 N N . GLY B 1 115 ? -7.172 -26.484 4.609 1 95.06 115 GLY B N 1
ATOM 3057 C CA . GLY B 1 115 ? -7.738 -25.281 5.199 1 95.06 115 GLY B CA 1
ATOM 3058 C C . GLY B 1 115 ? -7.68 -24.078 4.273 1 95.06 115 GLY B C 1
ATOM 3059 O O . GLY B 1 115 ? -7.566 -24.234 3.057 1 95.06 115 GLY B O 1
ATOM 3060 N N . SER B 1 116 ? -7.891 -22.891 4.855 1 96.75 116 SER B N 1
ATOM 3061 C CA . SER B 1 116 ? -7.895 -21.641 4.094 1 96.75 116 SER B CA 1
ATOM 3062 C C . SER B 1 116 ? -6.48 -21.219 3.717 1 96.75 116 SER B C 1
ATOM 3064 O O . SER B 1 116 ? -5.535 -21.453 4.473 1 96.75 116 SER B O 1
ATOM 3066 N N . GLN B 1 117 ? -6.34 -20.641 2.541 1 98.44 117 GLN B N 1
ATOM 3067 C CA . GLN B 1 117 ? -5.027 -20.25 2.033 1 98.44 117 GLN B CA 1
ATOM 3068 C C . GLN B 1 117 ? -5.008 -18.781 1.623 1 98.44 117 GLN B C 1
ATOM 3070 O O . GLN B 1 117 ? -5.984 -18.266 1.072 1 98.44 117 GLN B O 1
ATOM 3075 N N . ILE B 1 118 ? -3.924 -18.125 1.9 1 98.75 118 ILE B N 1
ATOM 3076 C CA . ILE B 1 118 ? -3.533 -16.906 1.206 1 98.75 118 ILE B CA 1
ATOM 3077 C C . ILE B 1 118 ? -2.697 -17.25 -0.023 1 98.75 118 ILE B C 1
ATOM 3079 O O . ILE B 1 118 ? -1.664 -17.922 0.09 1 98.75 118 ILE B O 1
ATOM 3083 N N . ILE B 1 119 ? -3.139 -16.828 -1.165 1 98.88 119 ILE B N 1
ATOM 3084 C CA . ILE B 1 119 ? -2.381 -17.094 -2.383 1 98.88 119 ILE B CA 1
ATOM 3085 C C . ILE B 1 119 ? -1.495 -15.898 -2.711 1 98.88 119 ILE B C 1
ATOM 3087 O O . ILE B 1 119 ? -1.974 -14.758 -2.766 1 98.88 119 ILE B O 1
ATOM 3091 N N . VAL B 1 120 ? -0.211 -16.125 -2.83 1 98.94 120 VAL B N 1
ATOM 3092 C CA . VAL B 1 120 ? 0.748 -15.133 -3.32 1 98.94 120 VAL B CA 1
ATOM 3093 C C . VAL B 1 120 ? 1.201 -15.508 -4.73 1 98.94 120 VAL B C 1
ATOM 3095 O O . VAL B 1 120 ? 1.622 -16.641 -4.973 1 98.94 120 VAL B O 1
ATOM 3098 N N . SER B 1 121 ? 1.081 -14.617 -5.66 1 98.81 121 SER B N 1
ATOM 3099 C CA . SER B 1 121 ? 1.473 -14.938 -7.027 1 98.81 121 SER B CA 1
ATOM 3100 C C . SER B 1 121 ? 2.312 -13.82 -7.637 1 98.81 121 SER B C 1
ATOM 3102 O O . SER B 1 121 ? 2.297 -12.688 -7.152 1 98.81 121 SER B O 1
ATOM 3104 N N . HIS B 1 122 ? 3.047 -14.188 -8.648 1 98.06 122 HIS B N 1
ATOM 3105 C CA . HIS B 1 122 ? 3.871 -13.234 -9.391 1 98.06 122 HIS B CA 1
ATOM 3106 C C . HIS B 1 122 ? 3.557 -13.273 -10.883 1 98.06 122 HIS B C 1
ATOM 3108 O O . HIS B 1 122 ? 3.453 -14.359 -11.469 1 98.06 122 HIS B O 1
ATOM 3114 N N . SER B 1 123 ? 3.42 -12.07 -11.477 1 96.38 123 SER B N 1
ATOM 3115 C CA . SER B 1 123 ? 3.355 -11.922 -12.922 1 96.38 123 SER B CA 1
ATOM 3116 C C . SER B 1 123 ? 2.297 -12.836 -13.531 1 96.38 123 SER B C 1
ATOM 3118 O O . SER B 1 123 ? 1.134 -12.805 -13.125 1 96.38 123 SER B O 1
ATOM 3120 N N . LEU B 1 124 ? 2.611 -13.805 -14.422 1 94.12 124 LEU B N 1
ATOM 3121 C CA . LEU B 1 124 ? 1.691 -14.75 -15.047 1 94.12 124 LEU B CA 1
ATOM 3122 C C . LEU B 1 124 ? 0.941 -15.555 -13.984 1 94.12 124 LEU B C 1
ATOM 3124 O O . LEU B 1 124 ? -0.207 -15.953 -14.203 1 94.12 124 LEU B O 1
ATOM 3128 N N . GLY B 1 125 ? 1.558 -15.727 -12.852 1 97.25 125 GLY B N 1
ATOM 3129 C CA . GLY B 1 125 ? 0.901 -16.391 -11.742 1 97.25 125 GLY B CA 1
ATOM 3130 C C . GLY B 1 125 ? -0.378 -15.703 -11.305 1 97.25 125 GLY B C 1
ATOM 3131 O O . GLY B 1 125 ? -1.238 -16.328 -10.672 1 97.25 125 GLY B O 1
ATOM 3132 N N . GLY B 1 126 ? -0.488 -14.422 -11.57 1 97.56 126 GLY B N 1
ATOM 3133 C CA . GLY B 1 126 ? -1.706 -13.688 -11.266 1 97.56 126 GLY B CA 1
ATOM 3134 C C . GLY B 1 126 ? -2.928 -14.227 -11.984 1 97.56 126 GLY B C 1
ATOM 3135 O O . GLY B 1 126 ? -3.998 -14.359 -11.383 1 97.56 126 GLY B O 1
ATOM 3136 N N . LEU B 1 127 ? -2.783 -14.523 -13.297 1 96.44 127 LEU B N 1
ATOM 3137 C CA . LEU B 1 127 ? -3.861 -15.156 -14.055 1 96.44 127 LEU B CA 1
ATOM 3138 C C . LEU B 1 127 ? -4.281 -16.469 -13.398 1 96.44 127 LEU B C 1
ATOM 3140 O O . LEU B 1 127 ? -5.473 -16.719 -13.203 1 96.44 127 LEU B O 1
ATOM 3144 N N . ILE B 1 128 ? -3.322 -17.234 -13.023 1 97.81 128 ILE B N 1
ATOM 3145 C CA . ILE B 1 128 ? -3.555 -18.547 -12.438 1 97.81 128 ILE B CA 1
ATOM 3146 C C . ILE B 1 128 ? -4.203 -18.391 -11.062 1 97.81 128 ILE B C 1
ATOM 3148 O O . ILE B 1 128 ? -5.16 -19.109 -10.734 1 97.81 128 ILE B O 1
ATOM 3152 N N . ALA B 1 129 ? -3.748 -17.453 -10.281 1 98.69 129 ALA B N 1
ATOM 3153 C CA . ALA B 1 129 ? -4.293 -17.188 -8.953 1 98.69 129 ALA B CA 1
ATOM 3154 C C . ALA B 1 129 ? -5.766 -16.781 -9.039 1 98.69 129 ALA B C 1
ATOM 3156 O O . ALA B 1 129 ? -6.578 -17.219 -8.219 1 98.69 129 ALA B O 1
ATOM 3157 N N . LEU B 1 130 ? -6.09 -15.938 -10 1 97.75 130 LEU B N 1
ATOM 3158 C CA . LEU B 1 130 ? -7.473 -15.5 -10.156 1 97.75 130 LEU B CA 1
ATOM 3159 C C . LEU B 1 130 ? -8.383 -16.672 -10.5 1 97.75 130 LEU B C 1
ATOM 3161 O O . LEU B 1 130 ? -9.484 -16.797 -9.953 1 97.75 130 LEU B O 1
ATOM 3165 N N . HIS B 1 131 ? -7.91 -17.547 -11.359 1 97.5 131 HIS B N 1
ATOM 3166 C CA . HIS B 1 131 ? -8.695 -18.734 -11.695 1 97.5 131 HIS B CA 1
ATOM 3167 C C . HIS B 1 131 ? -8.891 -19.609 -10.469 1 97.5 131 HIS B C 1
ATOM 3169 O O . HIS B 1 131 ? -9.984 -20.141 -10.25 1 97.5 131 HIS B O 1
ATOM 3175 N N . LEU B 1 132 ? -7.871 -19.781 -9.695 1 97.94 132 LEU B N 1
ATOM 3176 C CA . LEU B 1 132 ? -7.973 -20.594 -8.484 1 97.94 132 LEU B CA 1
ATOM 3177 C C . LEU B 1 132 ? -8.953 -19.969 -7.5 1 97.94 132 LEU B C 1
ATOM 3179 O O . LEU B 1 132 ? -9.758 -20.672 -6.891 1 97.94 132 LEU B O 1
ATOM 3183 N N . ALA B 1 133 ? -8.906 -18.672 -7.305 1 98.19 133 ALA B N 1
ATOM 3184 C CA . ALA B 1 133 ? -9.781 -17.969 -6.367 1 98.19 133 ALA B CA 1
ATOM 3185 C C . ALA B 1 133 ? -11.242 -18.078 -6.801 1 98.19 133 ALA B C 1
ATOM 3187 O O . ALA B 1 133 ? -12.141 -18.188 -5.961 1 98.19 133 ALA B O 1
ATOM 3188 N N . LEU B 1 134 ? -11.484 -18 -8.109 1 97.06 134 LEU B N 1
ATOM 3189 C CA . LEU B 1 134 ? -12.836 -18.125 -8.641 1 97.06 134 LEU B CA 1
ATOM 3190 C C . LEU B 1 134 ? -13.375 -19.531 -8.438 1 97.06 134 LEU B C 1
ATOM 3192 O O . LEU B 1 134 ? -14.57 -19.719 -8.164 1 97.06 134 LEU B O 1
ATOM 3196 N N . LYS B 1 135 ? -12.5 -20.5 -8.516 1 97.19 135 LYS B N 1
ATOM 3197 C CA . LYS B 1 135 ? -12.891 -21.906 -8.398 1 97.19 135 LYS B CA 1
ATOM 3198 C C . LYS B 1 135 ? -13.055 -22.312 -6.934 1 97.19 135 LYS B C 1
ATOM 3200 O O . LYS B 1 135 ? -13.891 -23.156 -6.613 1 97.19 135 LYS B O 1
ATOM 3205 N N . HIS B 1 136 ? -12.266 -21.688 -6.039 1 97.75 136 HIS B N 1
ATOM 3206 C CA . HIS B 1 136 ? -12.273 -22.094 -4.637 1 97.75 136 HIS B CA 1
ATOM 3207 C C . HIS B 1 136 ? -12.453 -20.875 -3.725 1 97.75 136 HIS B C 1
ATOM 3209 O O . HIS B 1 136 ? -11.648 -20.656 -2.818 1 97.75 136 HIS B O 1
ATOM 3215 N N . PRO B 1 137 ? -13.555 -20.156 -3.879 1 97.62 137 PRO B N 1
ATOM 3216 C CA . PRO B 1 137 ? -13.75 -18.969 -3.062 1 97.62 137 PRO B CA 1
ATOM 3217 C C . PRO B 1 137 ? -13.82 -19.266 -1.568 1 97.62 137 PRO B C 1
ATOM 3219 O O . PRO B 1 137 ? -13.508 -18.406 -0.742 1 97.62 137 PRO B O 1
ATOM 3222 N N . GLU B 1 138 ? -14.141 -20.484 -1.25 1 97.12 138 GLU B N 1
ATOM 3223 C CA . GLU B 1 138 ? -14.305 -20.859 0.151 1 97.12 138 GLU B CA 1
ATOM 3224 C C . GLU B 1 138 ? -12.953 -21.125 0.816 1 97.12 138 GLU B C 1
ATOM 3226 O O . GLU B 1 138 ? -12.836 -21.047 2.041 1 97.12 138 GLU B O 1
ATOM 3231 N N . ARG B 1 139 ? -11.953 -21.391 0.011 1 97.88 139 ARG B N 1
ATOM 3232 C CA . ARG B 1 139 ? -10.664 -21.766 0.581 1 97.88 139 ARG B CA 1
ATOM 3233 C C . ARG B 1 139 ? -9.633 -20.656 0.386 1 97.88 139 ARG B C 1
ATOM 3235 O O . ARG B 1 139 ? -8.602 -20.641 1.062 1 97.88 139 ARG B O 1
ATOM 3242 N N . VAL B 1 140 ? -9.875 -19.781 -0.562 1 98.44 140 VAL B N 1
ATOM 3243 C CA . VAL B 1 140 ? -8.969 -18.672 -0.774 1 98.44 140 VAL B CA 1
ATOM 3244 C C . VAL B 1 140 ? -9.422 -17.469 0.051 1 98.44 140 VAL B C 1
ATOM 3246 O O . VAL B 1 140 ? -10.367 -16.766 -0.325 1 98.44 140 VAL B O 1
ATOM 3249 N N . THR B 1 141 ? -8.703 -17.141 1.083 1 97.06 141 THR B N 1
ATOM 3250 C CA . THR B 1 141 ? -9.156 -16.109 2.014 1 97.06 141 THR B CA 1
ATOM 3251 C C . THR B 1 141 ? -8.555 -14.758 1.646 1 97.06 141 THR B C 1
ATOM 3253 O O . THR B 1 141 ? -9.078 -13.711 2.053 1 97.06 141 THR B O 1
ATOM 3256 N N . ALA B 1 142 ? -7.445 -14.805 0.938 1 98.38 142 ALA B N 1
ATOM 3257 C CA . ALA B 1 142 ? -6.828 -13.555 0.485 1 98.38 142 ALA B CA 1
ATOM 3258 C C . ALA B 1 142 ? -5.926 -13.805 -0.721 1 98.38 142 ALA B C 1
ATOM 3260 O O . ALA B 1 142 ? -5.453 -14.922 -0.935 1 98.38 142 ALA B O 1
ATOM 3261 N N . LEU B 1 143 ? -5.715 -12.742 -1.471 1 98.69 143 LEU B N 1
ATOM 3262 C CA . LEU B 1 143 ? -4.809 -12.75 -2.613 1 98.69 143 LEU B CA 1
ATOM 3263 C C . LEU B 1 143 ? -3.756 -11.656 -2.48 1 98.69 143 LEU B C 1
ATOM 3265 O O . LEU B 1 143 ? -4.086 -10.508 -2.182 1 98.69 143 LEU B O 1
ATOM 3269 N N . MET B 1 144 ? -2.547 -12.016 -2.607 1 98.88 144 MET B N 1
ATOM 3270 C CA . MET B 1 144 ? -1.477 -11.062 -2.887 1 98.88 144 MET B CA 1
ATOM 3271 C C . MET B 1 144 ? -0.96 -11.227 -4.312 1 98.88 144 MET B C 1
ATOM 3273 O O . MET B 1 144 ? -0.332 -12.234 -4.637 1 98.88 144 MET B O 1
ATOM 3277 N N . LEU B 1 145 ? -1.231 -10.242 -5.098 1 98.81 145 LEU B N 1
ATOM 3278 C CA . LEU B 1 145 ? -0.845 -10.289 -6.504 1 98.81 145 LEU B CA 1
ATOM 3279 C C . LEU B 1 145 ? 0.334 -9.359 -6.77 1 98.81 145 LEU B C 1
ATOM 3281 O O . LEU B 1 145 ? 0.2 -8.133 -6.676 1 98.81 145 LEU B O 1
ATOM 3285 N N . LEU B 1 146 ? 1.507 -9.914 -7.082 1 98.75 146 LEU B N 1
ATOM 3286 C CA . LEU B 1 146 ? 2.742 -9.164 -7.285 1 98.75 146 LEU B CA 1
ATOM 3287 C C . LEU B 1 146 ? 3.029 -8.977 -8.773 1 98.75 146 LEU B C 1
ATOM 3289 O O . LEU B 1 146 ? 3.352 -9.945 -9.469 1 98.75 146 LEU B O 1
ATOM 3293 N N . GLY B 1 147 ? 2.914 -7.703 -9.258 1 97.5 147 GLY B N 1
ATOM 3294 C CA . GLY B 1 147 ? 3.086 -7.461 -10.688 1 97.5 147 GLY B CA 1
ATOM 3295 C C . GLY B 1 147 ? 2.227 -8.367 -11.547 1 97.5 147 GLY B C 1
ATOM 3296 O O . GLY B 1 147 ? 2.723 -9 -12.484 1 97.5 147 GLY B O 1
ATOM 3297 N N . PRO B 1 148 ? 0.982 -8.406 -11.305 1 97.12 148 PRO B N 1
ATOM 3298 C CA . PRO B 1 148 ? 0.149 -9.422 -11.953 1 97.12 148 PRO B CA 1
ATOM 3299 C C . PRO B 1 148 ? -0.031 -9.172 -13.445 1 97.12 148 PRO B C 1
ATOM 3301 O O . PRO B 1 148 ? -0.134 -8.016 -13.875 1 97.12 148 PRO B O 1
ATOM 3304 N N . VAL B 1 149 ? -0.016 -10.227 -14.18 1 93.25 149 VAL B N 1
ATOM 3305 C CA . VAL B 1 149 ? -0.52 -10.336 -15.547 1 93.25 149 VAL B CA 1
ATOM 3306 C C . VAL B 1 149 ? -1.802 -11.164 -15.555 1 93.25 149 VAL B C 1
ATOM 3308 O O . VAL B 1 149 ? -1.756 -12.398 -15.469 1 93.25 149 VAL B O 1
ATOM 3311 N N . TYR B 1 150 ? -2.955 -10.477 -15.57 1 89.62 150 TYR B N 1
ATOM 3312 C CA . TYR B 1 150 ? -4.219 -11.203 -15.492 1 89.62 150 TYR B CA 1
ATOM 3313 C C . TYR B 1 150 ? -4.688 -11.633 -16.875 1 89.62 150 TYR B C 1
ATOM 3315 O O . TYR B 1 150 ? -5.465 -12.578 -17.016 1 89.62 150 TYR B O 1
ATOM 3323 N N . ASN B 1 151 ? -4.297 -10.984 -17.875 1 90.75 151 ASN B N 1
ATOM 3324 C CA . ASN B 1 151 ? -4.5 -11.352 -19.281 1 90.75 151 ASN B CA 1
ATOM 3325 C C . ASN B 1 151 ? -3.221 -11.172 -20.094 1 90.75 151 ASN B C 1
ATOM 3327 O O . ASN B 1 151 ? -2.84 -10.047 -20.422 1 90.75 151 ASN B O 1
ATOM 3331 N N . LEU B 1 152 ? -2.693 -12.312 -20.438 1 86.19 152 LEU B N 1
ATOM 3332 C CA . LEU B 1 152 ? -1.36 -12.328 -21.031 1 86.19 152 LEU B CA 1
ATOM 3333 C C . LEU B 1 152 ? -1.353 -11.586 -22.359 1 86.19 152 LEU B C 1
ATOM 3335 O O . LEU B 1 152 ? -0.424 -10.828 -22.641 1 86.19 152 LEU B O 1
ATOM 3339 N N . HIS B 1 153 ? -2.342 -11.797 -23.125 1 82 153 HIS B N 1
ATOM 3340 C CA . HIS B 1 153 ? -2.412 -11.156 -24.438 1 82 153 HIS B CA 1
ATOM 3341 C C . HIS B 1 153 ? -2.395 -9.633 -24.297 1 82 153 HIS B C 1
ATOM 3343 O O . HIS B 1 153 ? -1.707 -8.953 -25.062 1 82 153 HIS B O 1
ATOM 3349 N N . GLU B 1 154 ? -3.096 -9.156 -23.359 1 82.81 154 GLU B N 1
ATOM 3350 C CA . GLU B 1 154 ? -3.145 -7.715 -23.125 1 82.81 154 GLU B CA 1
ATOM 3351 C C . GLU B 1 154 ? -1.796 -7.184 -22.641 1 82.81 154 GLU B C 1
ATOM 3353 O O . GLU B 1 154 ? -1.349 -6.121 -23.078 1 82.81 154 GLU B O 1
ATOM 3358 N N . ALA B 1 155 ? -1.184 -7.898 -21.781 1 83.06 155 ALA B N 1
ATOM 3359 C CA . ALA B 1 155 ? 0.113 -7.492 -21.234 1 83.06 155 ALA B CA 1
ATOM 3360 C C . ALA B 1 155 ? 1.168 -7.43 -22.344 1 83.06 155 ALA B C 1
ATOM 3362 O O . ALA B 1 155 ? 1.947 -6.477 -22.406 1 83.06 155 ALA B O 1
ATOM 3363 N N . VAL B 1 156 ? 1.152 -8.422 -23.203 1 80.94 156 VAL B N 1
ATOM 3364 C CA . VAL B 1 156 ? 2.139 -8.516 -24.266 1 80.94 156 VAL B CA 1
ATOM 3365 C C . VAL B 1 156 ? 1.909 -7.398 -25.281 1 80.94 156 VAL B C 1
ATOM 3367 O O . VAL B 1 156 ? 2.865 -6.82 -25.812 1 80.94 156 VAL B O 1
ATOM 3370 N N . THR B 1 157 ? 0.688 -7.094 -25.469 1 79.19 157 THR B N 1
ATOM 3371 C CA . THR B 1 157 ? 0.379 -6.082 -26.484 1 79.19 157 THR B CA 1
ATOM 3372 C C . THR B 1 157 ? 0.665 -4.68 -25.938 1 79.19 157 THR B C 1
ATOM 3374 O O . THR B 1 157 ? 0.927 -3.756 -26.719 1 79.19 157 THR B O 1
ATOM 3377 N N . THR B 1 158 ? 0.625 -4.527 -24.656 1 80.5 158 THR B N 1
ATOM 3378 C CA . THR B 1 158 ? 0.81 -3.211 -24.062 1 80.5 158 THR B CA 1
ATOM 3379 C C . THR B 1 158 ? 2.275 -2.977 -23.703 1 80.5 158 THR B C 1
ATOM 3381 O O . THR B 1 158 ? 2.684 -1.843 -23.438 1 80.5 158 THR B O 1
ATOM 3384 N N . THR B 1 159 ? 3.039 -4 -23.688 1 81.25 159 THR B N 1
ATOM 3385 C CA . THR B 1 159 ? 4.461 -3.906 -23.375 1 81.25 159 THR B CA 1
ATOM 3386 C C . THR B 1 159 ? 5.285 -3.709 -24.641 1 81.25 159 THR B C 1
ATOM 3388 O O . THR B 1 159 ? 5.109 -4.434 -25.625 1 81.25 159 THR B O 1
ATOM 3391 N N . PRO B 1 160 ? 6.188 -2.779 -24.562 1 77.5 160 PRO B N 1
ATOM 3392 C CA . PRO B 1 160 ? 7.023 -2.59 -25.75 1 77.5 160 PRO B CA 1
ATOM 3393 C C . PRO B 1 160 ? 7.781 -3.855 -26.141 1 77.5 160 PRO B C 1
ATOM 3395 O O . PRO B 1 160 ? 8.297 -4.566 -25.281 1 77.5 160 PRO B O 1
ATOM 3398 N N . THR B 1 161 ? 7.816 -4.137 -27.453 1 73.62 161 THR B N 1
ATOM 3399 C CA . THR B 1 161 ? 8.414 -5.359 -27.984 1 73.62 161 THR B CA 1
ATOM 3400 C C . THR B 1 161 ? 9.906 -5.402 -27.672 1 73.62 161 THR B C 1
ATOM 3402 O O . THR B 1 161 ? 10.5 -6.48 -27.578 1 73.62 161 THR B O 1
ATOM 3405 N N . ASP B 1 162 ? 10.43 -4.27 -27.484 1 75.38 162 ASP B N 1
ATOM 3406 C CA . ASP B 1 162 ? 11.867 -4.207 -27.266 1 75.38 162 ASP B CA 1
ATOM 3407 C C . ASP B 1 162 ? 12.203 -4.156 -25.781 1 75.38 162 ASP B C 1
ATOM 3409 O O . ASP B 1 162 ? 13.336 -3.877 -25.391 1 75.38 162 ASP B O 1
ATOM 3413 N N . SER B 1 163 ? 11.195 -4.484 -25.109 1 81.19 163 SER B N 1
ATOM 3414 C CA . SER B 1 163 ? 11.453 -4.523 -23.672 1 81.19 163 SER B CA 1
ATOM 3415 C C . SER B 1 163 ? 12.32 -5.715 -23.297 1 81.19 163 SER B C 1
ATOM 3417 O O . SER B 1 163 ? 12.375 -6.707 -24.031 1 81.19 163 SER B O 1
ATOM 3419 N N . LYS B 1 164 ? 13.031 -5.621 -22.203 1 79.69 164 LYS B N 1
ATOM 3420 C CA . LYS B 1 164 ? 13.883 -6.703 -21.719 1 79.69 164 LYS B CA 1
ATOM 3421 C C . LYS B 1 164 ? 13.062 -7.945 -21.391 1 79.69 164 LYS B C 1
ATOM 3423 O O . LYS B 1 164 ? 13.516 -9.07 -21.594 1 79.69 164 LYS B O 1
ATOM 3428 N N . LEU B 1 165 ? 11.883 -7.75 -20.969 1 79.81 165 LEU B N 1
ATOM 3429 C CA . LEU B 1 165 ? 11.008 -8.859 -20.609 1 79.81 165 LEU B CA 1
ATOM 3430 C C . LEU B 1 165 ? 10.609 -9.664 -21.844 1 79.81 165 LEU B C 1
ATOM 3432 O O . LEU B 1 165 ? 10.703 -10.898 -21.828 1 79.81 165 LEU B O 1
ATOM 3436 N N . MET B 1 166 ? 10.25 -8.969 -22.828 1 78.31 166 MET B N 1
ATOM 3437 C CA . MET B 1 166 ? 9.836 -9.633 -24.062 1 78.31 166 MET B CA 1
ATOM 3438 C C . MET B 1 166 ? 11.023 -10.281 -24.766 1 78.31 166 MET B C 1
ATOM 3440 O O . MET B 1 166 ? 10.914 -11.391 -25.297 1 78.31 166 MET B O 1
ATOM 3444 N N . GLU B 1 167 ? 12.109 -9.531 -24.719 1 78.06 167 GLU B N 1
ATOM 3445 C CA . GLU B 1 167 ? 13.328 -10.086 -25.297 1 78.06 167 GLU B CA 1
ATOM 3446 C C . GLU B 1 167 ? 13.773 -11.336 -24.547 1 78.06 167 GLU B C 1
ATOM 3448 O O . GLU B 1 167 ? 14.188 -12.32 -25.172 1 78.06 167 GLU B O 1
ATOM 3453 N N . GLY B 1 168 ? 13.656 -11.234 -23.297 1 79.12 168 GLY B N 1
ATOM 3454 C CA . GLY B 1 168 ? 14.008 -12.391 -22.484 1 79.12 168 GLY B CA 1
ATOM 3455 C C . GLY B 1 168 ? 13.133 -13.594 -22.75 1 79.12 168 GLY B C 1
ATOM 3456 O O . GLY B 1 168 ? 13.633 -14.719 -22.875 1 79.12 168 GLY B O 1
ATOM 3457 N N . ALA B 1 169 ? 11.859 -13.375 -22.891 1 78.5 169 ALA B N 1
ATOM 3458 C CA . ALA B 1 169 ? 10.922 -14.461 -23.172 1 78.5 169 ALA B CA 1
ATOM 3459 C C . ALA B 1 169 ? 11.188 -15.07 -24.547 1 78.5 169 ALA B C 1
ATOM 3461 O O . ALA B 1 169 ? 11.188 -16.297 -24.703 1 78.5 169 ALA B O 1
ATOM 3462 N N . SER B 1 170 ? 11.445 -14.219 -25.5 1 77.81 170 SER B N 1
ATOM 3463 C CA . SER B 1 170 ? 11.711 -14.68 -26.844 1 77.81 170 SER B CA 1
ATOM 3464 C C . SER B 1 170 ? 13.008 -15.484 -26.906 1 77.81 170 SER B C 1
ATOM 3466 O O . SER B 1 170 ? 13.102 -16.453 -27.656 1 77.81 170 SER B O 1
ATOM 3468 N N . GLN B 1 171 ? 13.914 -15.008 -26.172 1 78.56 171 GLN B N 1
ATOM 3469 C CA . GLN B 1 171 ? 15.188 -15.719 -26.141 1 78.56 171 GLN B CA 1
ATOM 3470 C C . GLN B 1 171 ? 15.047 -17.078 -25.469 1 78.56 171 GLN B C 1
ATOM 3472 O O . GLN B 1 171 ? 15.703 -18.047 -25.859 1 78.56 171 GLN B O 1
ATOM 3477 N N . HIS B 1 172 ? 14.141 -17.156 -24.578 1 77.31 172 HIS B N 1
ATOM 3478 C CA . HIS B 1 172 ? 13.977 -18.375 -23.797 1 77.31 172 HIS B CA 1
ATOM 3479 C C . HIS B 1 172 ? 13.188 -19.422 -24.578 1 77.31 172 HIS B C 1
ATOM 3481 O O . HIS B 1 172 ? 13.523 -20.609 -24.547 1 77.31 172 HIS B O 1
ATOM 3487 N N . ILE B 1 173 ? 12.078 -19 -25.344 1 79.81 173 ILE B N 1
ATOM 3488 C CA . ILE B 1 173 ? 11.234 -20.047 -25.891 1 79.81 173 ILE B CA 1
ATOM 3489 C C . ILE B 1 173 ? 11.062 -19.844 -27.391 1 79.81 173 ILE B C 1
ATOM 3491 O O . ILE B 1 173 ? 10.562 -20.719 -28.094 1 79.81 173 ILE B O 1
ATOM 3495 N N . GLY B 1 174 ? 11.508 -18.75 -27.922 1 80.62 174 GLY B N 1
ATOM 3496 C CA . GLY B 1 174 ? 11.359 -18.453 -29.344 1 80.62 174 GLY B CA 1
ATOM 3497 C C . GLY B 1 174 ? 10.055 -17.766 -29.672 1 80.62 174 GLY B C 1
ATOM 3498 O O . GLY B 1 174 ? 9.031 -18 -29.016 1 80.62 174 GLY B O 1
ATOM 3499 N N . TYR B 1 175 ? 10.07 -17 -30.672 1 78.62 175 TYR B N 1
ATOM 3500 C CA . TYR B 1 175 ? 8.953 -16.141 -31.047 1 78.62 175 TYR B CA 1
ATOM 3501 C C . TYR B 1 175 ? 7.723 -16.984 -31.391 1 78.62 175 TYR B C 1
ATOM 3503 O O . TYR B 1 175 ? 6.613 -16.672 -30.953 1 78.62 175 TYR B O 1
ATOM 3511 N N . PHE B 1 176 ? 7.91 -17.984 -32.125 1 81.19 176 PHE B N 1
ATOM 3512 C CA . PHE B 1 176 ? 6.789 -18.812 -32.562 1 81.19 176 PHE B CA 1
ATOM 3513 C C . PHE B 1 176 ? 6.121 -19.484 -31.359 1 81.19 176 PHE B C 1
ATOM 3515 O O . PHE B 1 176 ? 4.898 -19.641 -31.328 1 81.19 176 PHE B O 1
ATOM 3522 N N . ASN B 1 177 ? 6.891 -19.875 -30.453 1 86.88 177 ASN B N 1
ATOM 3523 C CA . ASN B 1 177 ? 6.359 -20.516 -29.266 1 86.88 177 ASN B CA 1
ATOM 3524 C C . ASN B 1 177 ? 5.613 -19.516 -28.375 1 86.88 177 ASN B C 1
ATOM 3526 O O . ASN B 1 177 ? 4.645 -19.875 -27.703 1 86.88 177 ASN B O 1
ATOM 3530 N N . ILE B 1 178 ? 5.957 -18.312 -28.5 1 84 178 ILE B N 1
ATOM 3531 C CA . ILE B 1 178 ? 5.242 -17.266 -27.797 1 84 178 ILE B CA 1
ATOM 3532 C C . ILE B 1 178 ? 3.826 -17.141 -28.344 1 84 178 ILE B C 1
ATOM 3534 O O . ILE B 1 178 ? 2.865 -17 -27.594 1 84 178 ILE B O 1
ATOM 3538 N N . LEU B 1 179 ? 3.756 -17.219 -29.609 1 85.38 179 LEU B N 1
ATOM 3539 C CA . LEU B 1 179 ? 2.443 -17.109 -30.234 1 85.38 179 LEU B CA 1
ATOM 3540 C C . LEU B 1 179 ? 1.541 -18.266 -29.797 1 85.38 179 LEU B C 1
ATOM 3542 O O . LEU B 1 179 ? 0.347 -18.062 -29.562 1 85.38 179 LEU B O 1
ATOM 3546 N N . LYS B 1 180 ? 2.072 -19.438 -29.734 1 89.06 180 LYS B N 1
ATOM 3547 C CA . LYS B 1 180 ? 1.312 -20.594 -29.25 1 89.06 180 LYS B CA 1
ATOM 3548 C C . LYS B 1 180 ? 0.845 -20.375 -27.812 1 89.06 180 LYS B C 1
ATOM 3550 O O . LYS B 1 180 ? -0.304 -20.688 -27.484 1 89.06 180 LYS B O 1
ATOM 3555 N N . LEU B 1 181 ? 1.712 -19.891 -27.078 1 88.19 181 LEU B N 1
ATOM 3556 C CA . LEU B 1 181 ? 1.42 -19.609 -25.672 1 88.19 181 LEU B CA 1
ATOM 3557 C C . LEU B 1 181 ? 0.3 -18.578 -25.547 1 88.19 181 LEU B C 1
ATOM 3559 O O . LEU B 1 181 ? -0.593 -18.734 -24.719 1 88.19 181 LEU B O 1
ATOM 3563 N N . LEU B 1 182 ? 0.351 -17.594 -26.406 1 89 182 LEU B N 1
ATOM 3564 C CA . LEU B 1 182 ? -0.651 -16.531 -26.359 1 89 182 LEU B CA 1
ATOM 3565 C C . LEU B 1 182 ? -2.023 -17.062 -26.766 1 89 182 LEU B C 1
ATOM 3567 O O . LEU B 1 182 ? -3.041 -16.641 -26.203 1 89 182 LEU B O 1
ATOM 3571 N N . ARG B 1 183 ? -2.033 -17.969 -27.688 1 90.38 183 ARG B N 1
ATOM 3572 C CA . ARG B 1 183 ? -3.291 -18.578 -28.094 1 90.38 183 ARG B CA 1
ATOM 3573 C C . ARG B 1 183 ? -3.889 -19.406 -26.953 1 90.38 183 ARG B C 1
ATOM 3575 O O . ARG B 1 183 ? -5.094 -19.344 -26.703 1 90.38 183 ARG B O 1
ATOM 3582 N N . ASP B 1 184 ? -3.086 -20.156 -26.281 1 92.62 184 ASP B N 1
ATOM 3583 C CA . ASP B 1 184 ? -3.514 -20.922 -25.125 1 92.62 184 ASP B CA 1
ATOM 3584 C C . ASP B 1 184 ? -4.031 -20 -24.016 1 92.62 184 ASP B C 1
ATOM 3586 O O . ASP B 1 184 ? -5.102 -20.234 -23.453 1 92.62 184 ASP B O 1
ATOM 3590 N N . ALA B 1 185 ? -3.352 -18.906 -23.812 1 91.69 185 ALA B N 1
ATOM 3591 C CA . ALA B 1 185 ? -3.693 -17.969 -22.75 1 91.69 185 ALA B CA 1
ATOM 3592 C C . ALA B 1 185 ? -5.035 -17.297 -23.031 1 91.69 185 ALA B C 1
ATOM 3594 O O . ALA B 1 185 ? -5.797 -17.016 -22.094 1 91.69 185 ALA B O 1
ATOM 3595 N N . LYS B 1 186 ? -5.316 -17.016 -24.234 1 91.25 186 LYS B N 1
ATOM 3596 C CA . LYS B 1 186 ? -6.551 -16.328 -24.625 1 91.25 186 LYS B CA 1
ATOM 3597 C C . LYS B 1 186 ? -7.777 -17.125 -24.172 1 91.25 186 LYS B C 1
ATOM 3599 O O . LYS B 1 186 ? -8.805 -16.531 -23.828 1 91.25 186 LYS B O 1
ATOM 3604 N N . GLN B 1 187 ? -7.645 -18.406 -24.094 1 92.25 187 GLN B N 1
ATOM 3605 C CA . GLN B 1 187 ? -8.75 -19.266 -23.688 1 92.25 187 GLN B CA 1
ATOM 3606 C C . GLN B 1 187 ? -9.078 -19.078 -22.203 1 92.25 187 GLN B C 1
ATOM 3608 O O . GLN B 1 187 ? -10.141 -19.484 -21.734 1 92.25 187 GLN B O 1
ATOM 3613 N N . HIS B 1 188 ? -8.18 -18.484 -21.547 1 93.88 188 HIS B N 1
ATOM 3614 C CA . HIS B 1 188 ? -8.336 -18.359 -20.094 1 93.88 188 HIS B CA 1
ATOM 3615 C C . HIS B 1 188 ? -8.438 -16.891 -19.688 1 93.88 188 HIS B C 1
ATOM 3617 O O . HIS B 1 188 ? -8.266 -16.547 -18.516 1 93.88 188 HIS B O 1
ATOM 3623 N N . ASN B 1 189 ? -8.75 -16.031 -20.641 1 91.5 189 ASN B N 1
ATOM 3624 C CA . ASN B 1 189 ? -8.859 -14.602 -20.359 1 91.5 189 ASN B CA 1
ATOM 3625 C C . ASN B 1 189 ? -9.945 -14.32 -19.312 1 91.5 189 ASN B C 1
ATOM 3627 O O . ASN B 1 189 ? -11.016 -14.93 -19.344 1 91.5 189 ASN B O 1
ATOM 3631 N N . ILE B 1 190 ? -9.516 -13.461 -18.391 1 89.62 190 ILE B N 1
ATOM 3632 C CA . ILE B 1 190 ? -10.492 -12.922 -17.438 1 89.62 190 ILE B CA 1
ATOM 3633 C C . ILE B 1 190 ? -11.195 -11.719 -18.062 1 89.62 190 ILE B C 1
ATOM 3635 O O . ILE B 1 190 ? -10.547 -10.766 -18.5 1 89.62 190 ILE B O 1
ATOM 3639 N N . GLN B 1 191 ? -12.422 -11.797 -18.219 1 84.31 191 GLN B N 1
ATOM 3640 C CA . GLN B 1 191 ? -13.195 -10.703 -18.812 1 84.31 191 GLN B CA 1
ATOM 3641 C C . GLN B 1 191 ? -13.375 -9.555 -17.828 1 84.31 191 GLN B C 1
ATOM 3643 O O . GLN B 1 191 ? -13.883 -9.75 -16.719 1 84.31 191 GLN B O 1
ATOM 3648 N N . LEU B 1 192 ? -12.68 -8.445 -18.359 1 82.38 192 LEU B N 1
ATOM 3649 C CA . LEU B 1 192 ? -12.938 -7.215 -17.609 1 82.38 192 LEU B CA 1
ATOM 3650 C C . LEU B 1 192 ? -14.102 -6.441 -18.219 1 82.38 192 LEU B C 1
ATOM 3652 O O . LEU B 1 192 ? -14.234 -6.379 -19.453 1 82.38 192 LEU B O 1
ATOM 3656 N N . GLY B 1 193 ? -15.375 -6.465 -17.734 1 72.12 193 GLY B N 1
ATOM 3657 C CA . GLY B 1 193 ? -16.547 -5.832 -18.328 1 72.12 193 GLY B CA 1
ATOM 3658 C C . GLY B 1 193 ? -17.406 -5.125 -17.312 1 72.12 193 GLY B C 1
ATOM 3659 O O . GLY B 1 193 ? -16.906 -4.508 -16.375 1 72.12 193 GLY B O 1
ATOM 3660 N N . SER B 1 194 ? -18.531 -5.227 -17.75 1 75.06 194 SER B N 1
ATOM 3661 C CA . SER B 1 194 ? -19.5 -4.461 -16.969 1 75.06 194 SER B CA 1
ATOM 3662 C C . SER B 1 194 ? -19.703 -5.059 -15.586 1 75.06 194 SER B C 1
ATOM 3664 O O . SER B 1 194 ? -20.109 -4.359 -14.648 1 75.06 194 SER B O 1
ATOM 3666 N N . SER B 1 195 ? -19.328 -6.359 -15.539 1 80.81 195 SER B N 1
ATOM 3667 C CA . SER B 1 195 ? -19.531 -6.949 -14.219 1 80.81 195 SER B CA 1
ATOM 3668 C C . SER B 1 195 ? -18.203 -7.129 -13.484 1 80.81 195 SER B C 1
ATOM 3670 O O . SER B 1 195 ? -17.172 -7.32 -14.117 1 80.81 195 SER B O 1
ATOM 3672 N N . LEU B 1 196 ? -18.281 -7.02 -12.227 1 90.06 196 LEU B N 1
ATOM 3673 C CA . LEU B 1 196 ? -17.109 -7.223 -11.375 1 90.06 196 LEU B CA 1
ATOM 3674 C C . LEU B 1 196 ? -16.719 -8.695 -11.336 1 90.06 196 LEU B C 1
ATOM 3676 O O . LEU B 1 196 ? -17.578 -9.578 -11.406 1 90.06 196 LEU B O 1
ATOM 3680 N N . ILE B 1 197 ? -15.398 -8.992 -11.391 1 94.75 197 ILE B N 1
ATOM 3681 C CA . ILE B 1 197 ? -14.891 -10.344 -11.156 1 94.75 197 ILE B CA 1
ATOM 3682 C C . ILE B 1 197 ? -15.281 -10.797 -9.75 1 94.75 197 ILE B C 1
ATOM 3684 O O . ILE B 1 197 ? -14.977 -10.125 -8.766 1 94.75 197 ILE B O 1
ATOM 3688 N N . ASN B 1 198 ? -15.953 -11.914 -9.648 1 95.75 198 ASN B N 1
ATOM 3689 C CA . ASN B 1 198 ? -16.531 -12.359 -8.391 1 95.75 198 ASN B CA 1
ATOM 3690 C C . ASN B 1 198 ? -15.469 -12.906 -7.441 1 95.75 198 ASN B C 1
ATOM 3692 O O . ASN B 1 198 ? -15.508 -14.078 -7.062 1 95.75 198 ASN B O 1
ATOM 3696 N N . ILE B 1 199 ? -14.57 -12.141 -7.121 1 97.38 199 ILE B N 1
ATOM 3697 C CA . ILE B 1 199 ? -13.578 -12.352 -6.074 1 97.38 199 ILE B CA 1
ATOM 3698 C C . ILE B 1 199 ? -13.82 -11.375 -4.926 1 97.38 199 ILE B C 1
ATOM 3700 O O . ILE B 1 199 ? -13.641 -10.164 -5.082 1 97.38 199 ILE B O 1
ATOM 3704 N N . ASN B 1 200 ? -14.203 -11.922 -3.789 1 97.31 200 ASN B N 1
ATOM 3705 C CA . ASN B 1 200 ? -14.688 -11.094 -2.689 1 97.31 200 ASN B CA 1
ATOM 3706 C C . ASN B 1 200 ? -13.719 -11.109 -1.511 1 97.31 200 ASN B C 1
ATOM 3708 O O . ASN B 1 200 ? -13.859 -10.32 -0.574 1 97.31 200 ASN B O 1
ATOM 3712 N N . CYS B 1 201 ? -12.727 -12.016 -1.566 1 97.62 201 CYS B N 1
ATOM 3713 C CA . CYS B 1 201 ? -11.758 -12.086 -0.475 1 97.62 201 CYS B CA 1
ATOM 3714 C C . CYS B 1 201 ? -10.867 -10.844 -0.457 1 97.62 201 CYS B C 1
ATOM 3716 O O . CYS B 1 201 ? -10.922 -10.023 -1.373 1 97.62 201 CYS B O 1
ATOM 3718 N N . ARG B 1 202 ? -10.086 -10.648 0.591 1 97.81 202 ARG B N 1
ATOM 3719 C CA . ARG B 1 202 ? -9.133 -9.547 0.696 1 97.81 202 ARG B CA 1
ATOM 3720 C C . ARG B 1 202 ? -8.062 -9.641 -0.381 1 97.81 202 ARG B C 1
ATOM 3722 O O . ARG B 1 202 ? -7.551 -10.727 -0.66 1 97.81 202 ARG B O 1
ATOM 3729 N N . VAL B 1 203 ? -7.785 -8.516 -1.032 1 98.69 203 VAL B N 1
ATOM 3730 C CA . VAL B 1 203 ? -6.805 -8.531 -2.115 1 98.69 203 VAL B CA 1
ATOM 3731 C C . VAL B 1 203 ? -5.809 -7.391 -1.931 1 98.69 203 VAL B C 1
ATOM 3733 O O . VAL B 1 203 ? -6.203 -6.258 -1.641 1 98.69 203 VAL B O 1
ATOM 3736 N N . THR B 1 204 ? -4.566 -7.695 -2.008 1 98.56 204 THR B N 1
ATOM 3737 C CA . THR B 1 204 ? -3.508 -6.699 -2.135 1 98.56 204 THR B CA 1
ATOM 3738 C C . THR B 1 204 ? -2.758 -6.871 -3.453 1 98.56 204 THR B C 1
ATOM 3740 O O . THR B 1 204 ? -2.246 -7.953 -3.746 1 98.56 204 THR B O 1
ATOM 3743 N N . ILE B 1 205 ? -2.748 -5.832 -4.238 1 98.81 205 ILE B N 1
ATOM 3744 C CA . ILE B 1 205 ? -1.943 -5.793 -5.457 1 98.81 205 ILE B CA 1
ATOM 3745 C C . ILE B 1 205 ? -0.729 -4.891 -5.242 1 98.81 205 ILE B C 1
ATOM 3747 O O . ILE B 1 205 ? -0.862 -3.764 -4.758 1 98.81 205 ILE B O 1
ATOM 3751 N N . ILE B 1 206 ? 0.44 -5.379 -5.488 1 98.81 206 ILE B N 1
ATOM 3752 C CA . ILE B 1 206 ? 1.67 -4.598 -5.445 1 98.81 206 ILE B CA 1
ATOM 3753 C C . ILE B 1 206 ? 2.311 -4.562 -6.832 1 98.81 206 ILE B C 1
ATOM 3755 O O . ILE B 1 206 ? 2.459 -5.602 -7.477 1 98.81 206 ILE B O 1
ATOM 3759 N N . HIS B 1 207 ? 2.662 -3.412 -7.328 1 98.62 207 HIS B N 1
ATOM 3760 C CA . HIS B 1 207 ? 3.236 -3.211 -8.656 1 98.62 207 HIS B CA 1
ATOM 3761 C C . HIS B 1 207 ? 4.395 -2.219 -8.609 1 98.62 207 HIS B C 1
ATOM 3763 O O . HIS B 1 207 ? 4.34 -1.23 -7.871 1 98.62 207 HIS B O 1
ATOM 3769 N N . GLY B 1 208 ? 5.445 -2.512 -9.344 1 97.88 208 GLY B N 1
ATOM 3770 C CA . GLY B 1 208 ? 6.594 -1.618 -9.398 1 97.88 208 GLY B CA 1
ATOM 3771 C C . GLY B 1 208 ? 6.441 -0.518 -10.438 1 97.88 208 GLY B C 1
ATOM 3772 O O . GLY B 1 208 ? 5.957 -0.76 -11.539 1 97.88 208 GLY B O 1
ATOM 3773 N N . GLU B 1 209 ? 6.855 0.646 -10.102 1 95.69 209 GLU B N 1
ATOM 3774 C CA . GLU B 1 209 ? 6.824 1.764 -11.039 1 95.69 209 GLU B CA 1
ATOM 3775 C C . GLU B 1 209 ? 7.809 1.552 -12.188 1 95.69 209 GLU B C 1
ATOM 3777 O O . GLU B 1 209 ? 7.594 2.039 -13.297 1 95.69 209 GLU B O 1
ATOM 3782 N N . LYS B 1 210 ? 8.852 0.822 -11.977 1 94.38 210 LYS B N 1
ATOM 3783 C CA . LYS B 1 210 ? 9.883 0.59 -12.984 1 94.38 210 LYS B CA 1
ATOM 3784 C C . LYS B 1 210 ? 9.633 -0.708 -13.742 1 94.38 210 LYS B C 1
ATOM 3786 O O . LYS B 1 210 ? 10.516 -1.214 -14.43 1 94.38 210 LYS B O 1
ATOM 3791 N N . ASP B 1 211 ? 8.492 -1.304 -13.508 1 95.31 211 ASP B N 1
ATOM 3792 C CA . ASP B 1 211 ? 8.078 -2.484 -14.266 1 95.31 211 ASP B CA 1
ATOM 3793 C C . ASP B 1 211 ? 7.875 -2.152 -15.742 1 95.31 211 ASP B C 1
ATOM 3795 O O . ASP B 1 211 ? 7.281 -1.124 -16.078 1 95.31 211 ASP B O 1
ATOM 3799 N N . GLU B 1 212 ? 8.305 -3.033 -16.609 1 92.44 212 GLU B N 1
ATOM 3800 C CA . GLU B 1 212 ? 8.094 -2.85 -18.047 1 92.44 212 GLU B CA 1
ATOM 3801 C C . GLU B 1 212 ? 6.645 -3.111 -18.422 1 92.44 212 GLU B C 1
ATOM 3803 O O . GLU B 1 212 ? 6.191 -2.682 -19.484 1 92.44 212 GLU B O 1
ATOM 3808 N N . ILE B 1 213 ? 5.977 -3.891 -17.641 1 91.81 213 ILE B N 1
ATOM 3809 C CA . ILE B 1 213 ? 4.523 -3.969 -17.75 1 91.81 213 ILE B CA 1
ATOM 3810 C C . ILE B 1 213 ? 3.889 -2.777 -17.047 1 91.81 213 ILE B C 1
ATOM 3812 O O . ILE B 1 213 ? 4.074 -2.594 -15.836 1 91.81 213 ILE B O 1
ATOM 3816 N N . PRO B 1 214 ? 3.139 -1.99 -17.719 1 91.5 214 PRO B N 1
ATOM 3817 C CA . PRO B 1 214 ? 2.58 -0.784 -17.109 1 91.5 214 PRO B CA 1
ATOM 3818 C C . PRO B 1 214 ? 1.673 -1.094 -15.922 1 91.5 214 PRO B C 1
ATOM 3820 O O . PRO B 1 214 ? 0.876 -2.033 -15.977 1 91.5 214 PRO B O 1
ATOM 3823 N N . TYR B 1 215 ? 1.729 -0.284 -14.836 1 93.25 215 TYR B N 1
ATOM 3824 C CA . TYR B 1 215 ? 0.951 -0.539 -13.625 1 93.25 215 TYR B CA 1
ATOM 3825 C C . TYR B 1 215 ? -0.531 -0.275 -13.867 1 93.25 215 TYR B C 1
ATOM 3827 O O . TYR B 1 215 ? -1.376 -0.667 -13.062 1 93.25 215 TYR B O 1
ATOM 3835 N N . GLU B 1 216 ? -0.896 0.401 -14.984 1 92 216 GLU B N 1
ATOM 3836 C CA . GLU B 1 216 ? -2.293 0.584 -15.359 1 92 216 GLU B CA 1
ATOM 3837 C C . GLU B 1 216 ? -3.01 -0.756 -15.492 1 92 216 GLU B C 1
ATOM 3839 O O . GLU B 1 216 ? -4.215 -0.847 -15.258 1 92 216 GLU B O 1
ATOM 3844 N N . PHE B 1 217 ? -2.219 -1.753 -15.828 1 90.56 217 PHE B N 1
ATOM 3845 C CA . PHE B 1 217 ? -2.76 -3.105 -15.875 1 90.56 217 PHE B CA 1
ATOM 3846 C C . PHE B 1 217 ? -3.301 -3.52 -14.516 1 90.56 217 PHE B C 1
ATOM 3848 O O . PHE B 1 217 ? -4.406 -4.059 -14.422 1 90.56 217 PHE B O 1
ATOM 3855 N N . SER B 1 218 ? -2.598 -3.223 -13.492 1 95.19 218 SER B N 1
ATOM 3856 C CA . SER B 1 218 ? -3.006 -3.516 -12.117 1 95.19 218 SER B CA 1
ATOM 3857 C C . SER B 1 218 ? -4.16 -2.619 -11.68 1 95.19 218 SER B C 1
ATOM 3859 O O . SER B 1 218 ? -5.031 -3.049 -10.922 1 95.19 218 SER B O 1
ATOM 3861 N N . GLU B 1 219 ? -4.172 -1.376 -12.172 1 94.62 219 GLU B N 1
ATOM 3862 C CA . GLU B 1 219 ? -5.277 -0.471 -11.859 1 94.62 219 GLU B CA 1
ATOM 3863 C C . GLU B 1 219 ? -6.598 -1.009 -12.406 1 94.62 219 GLU B C 1
ATOM 3865 O O . GLU B 1 219 ? -7.621 -0.968 -11.711 1 94.62 219 GLU B O 1
ATOM 3870 N N . LYS B 1 220 ? -6.578 -1.453 -13.68 1 93.5 220 LYS B N 1
ATOM 3871 C CA . LYS B 1 220 ? -7.773 -2.027 -14.289 1 93.5 220 LYS B CA 1
ATOM 3872 C C . LYS B 1 220 ? -8.258 -3.246 -13.516 1 93.5 220 LYS B C 1
ATOM 3874 O O . LYS B 1 220 ? -9.461 -3.393 -13.266 1 93.5 220 LYS B O 1
ATOM 3879 N N . LEU B 1 221 ? -7.32 -4.109 -13.148 1 95.62 221 LEU B N 1
ATOM 3880 C CA . LEU B 1 221 ? -7.672 -5.293 -12.375 1 95.62 221 LEU B CA 1
ATOM 3881 C C . LEU B 1 221 ? -8.273 -4.898 -11.031 1 95.62 221 LEU B C 1
ATOM 3883 O O . LEU B 1 221 ? -9.305 -5.438 -10.625 1 95.62 221 LEU B O 1
ATOM 3887 N N . PHE B 1 222 ? -7.641 -3.969 -10.359 1 97.12 222 PHE B N 1
ATOM 3888 C CA . PHE B 1 222 ? -8.086 -3.463 -9.062 1 97.12 222 PHE B CA 1
ATOM 3889 C C . PHE B 1 222 ? -9.539 -3.021 -9.125 1 97.12 222 PHE B C 1
ATOM 3891 O O . PHE B 1 222 ? -10.344 -3.4 -8.273 1 97.12 222 PHE B O 1
ATOM 3898 N N . LYS B 1 223 ? -9.867 -2.295 -10.141 1 95.44 223 LYS B N 1
ATOM 3899 C CA . LYS B 1 223 ? -11.211 -1.75 -10.289 1 95.44 223 LYS B CA 1
ATOM 3900 C C . LYS B 1 223 ? -12.219 -2.848 -10.633 1 95.44 223 LYS B C 1
ATOM 3902 O O . LYS B 1 223 ? -13.398 -2.742 -10.297 1 95.44 223 LYS B O 1
ATOM 3907 N N . ALA B 1 224 ? -11.766 -3.9 -11.211 1 95.81 224 ALA B N 1
ATOM 3908 C CA . ALA B 1 224 ? -12.656 -4.941 -11.727 1 95.81 224 ALA B CA 1
ATOM 3909 C C . ALA B 1 224 ? -12.984 -5.965 -10.641 1 95.81 224 ALA B C 1
ATOM 3911 O O . ALA B 1 224 ? -13.906 -6.77 -10.797 1 95.81 224 ALA B O 1
ATOM 3912 N N . LEU B 1 225 ? -12.227 -6.035 -9.562 1 97.38 225 LEU B N 1
ATOM 3913 C CA . LEU B 1 225 ? -12.453 -7.023 -8.516 1 97.38 225 LEU B CA 1
ATOM 3914 C C . LEU B 1 225 ? -13.633 -6.621 -7.633 1 97.38 225 LEU B C 1
ATOM 3916 O O . LEU B 1 225 ? -13.773 -5.449 -7.277 1 97.38 225 LEU B O 1
ATOM 3920 N N . ALA B 1 226 ? -14.422 -7.547 -7.242 1 97.06 226 ALA B N 1
ATOM 3921 C CA . ALA B 1 226 ? -15.617 -7.285 -6.438 1 97.06 226 ALA B CA 1
ATOM 3922 C C . ALA B 1 226 ? -15.25 -7.02 -4.98 1 97.06 226 ALA B C 1
ATOM 3924 O O . ALA B 1 226 ? -16.047 -6.473 -4.223 1 97.06 226 ALA B O 1
ATOM 3925 N N . SER B 1 227 ? -14.078 -7.426 -4.582 1 97.38 227 SER B N 1
ATOM 3926 C CA . SER B 1 227 ? -13.648 -7.258 -3.197 1 97.38 227 SER B CA 1
ATOM 3927 C C . SER B 1 227 ? -13.766 -5.801 -2.756 1 97.38 227 SER B C 1
ATOM 3929 O O . SER B 1 227 ? -13.398 -4.891 -3.5 1 97.38 227 SER B O 1
ATOM 3931 N N . THR B 1 228 ? -14.227 -5.598 -1.517 1 95.62 228 THR B N 1
ATOM 3932 C CA . THR B 1 228 ? -14.297 -4.254 -0.951 1 95.62 228 THR B CA 1
ATOM 3933 C C . THR B 1 228 ? -13.109 -3.994 -0.026 1 95.62 228 THR B C 1
ATOM 3935 O O . THR B 1 228 ? -12.914 -2.871 0.438 1 95.62 228 THR B O 1
ATOM 3938 N N . GLU B 1 229 ? -12.391 -5.012 0.276 1 96.81 229 GLU B N 1
ATOM 3939 C CA . GLU B 1 229 ? -11.156 -4.918 1.053 1 96.81 229 GLU B CA 1
ATOM 3940 C C . GLU B 1 229 ? -9.938 -5.188 0.181 1 96.81 229 GLU B C 1
ATOM 3942 O O . GLU B 1 229 ? -9.328 -6.258 0.266 1 96.81 229 GLU B O 1
ATOM 3947 N N . LYS B 1 230 ? -9.617 -4.199 -0.608 1 98.19 230 LYS B N 1
ATOM 3948 C CA . LYS B 1 230 ? -8.508 -4.363 -1.537 1 98.19 230 LYS B CA 1
ATOM 3949 C C . LYS B 1 230 ? -7.652 -3.102 -1.604 1 98.19 230 LYS B C 1
ATOM 3951 O O . LYS B 1 230 ? -8.156 -1.994 -1.41 1 98.19 230 LYS B O 1
ATOM 3956 N N . THR B 1 231 ? -6.387 -3.311 -1.848 1 98.56 231 THR B N 1
ATOM 3957 C CA . THR B 1 231 ? -5.43 -2.223 -2.016 1 98.56 231 THR B CA 1
ATOM 3958 C C . THR B 1 231 ? -4.594 -2.428 -3.273 1 98.56 231 THR B C 1
ATOM 3960 O O . THR B 1 231 ? -4.355 -3.562 -3.691 1 98.56 231 THR B O 1
ATOM 3963 N N . LEU B 1 232 ? -4.246 -1.381 -3.932 1 98.69 232 LEU B N 1
ATOM 3964 C CA . LEU B 1 232 ? -3.201 -1.316 -4.949 1 98.69 232 LEU B CA 1
ATOM 3965 C C . LEU B 1 232 ? -2.029 -0.464 -4.477 1 98.69 232 LEU B C 1
ATOM 3967 O O . LEU B 1 232 ? -2.195 0.725 -4.195 1 98.69 232 LEU B O 1
ATOM 3971 N N . THR B 1 233 ? -0.887 -1.023 -4.371 1 98.69 233 THR B N 1
ATOM 3972 C CA . THR B 1 233 ? 0.316 -0.327 -3.926 1 98.69 233 THR B CA 1
ATOM 3973 C C . THR B 1 233 ? 1.331 -0.226 -5.062 1 98.69 233 THR B C 1
ATOM 3975 O O . THR B 1 233 ? 1.742 -1.242 -5.625 1 98.69 233 THR B O 1
ATOM 3978 N N . LEU B 1 234 ? 1.742 0.977 -5.359 1 98.56 234 LEU B N 1
ATOM 3979 C CA . LEU B 1 234 ? 2.846 1.24 -6.281 1 98.56 234 LEU B CA 1
ATOM 3980 C C . LEU B 1 234 ? 4.137 1.512 -5.516 1 98.56 234 LEU B C 1
ATOM 3982 O O . LEU B 1 234 ? 4.141 2.273 -4.547 1 98.56 234 LEU B O 1
ATOM 3986 N N . ILE B 1 235 ? 5.199 0.852 -5.902 1 98.56 235 ILE B N 1
ATOM 3987 C CA . ILE B 1 235 ? 6.504 1.049 -5.281 1 98.56 235 ILE B CA 1
ATOM 3988 C C . ILE B 1 235 ? 7.469 1.667 -6.289 1 98.56 235 ILE B C 1
ATOM 3990 O O . ILE B 1 235 ? 7.699 1.104 -7.363 1 98.56 235 ILE B O 1
ATOM 3994 N N . GLU B 1 236 ? 8.117 2.719 -5.895 1 97.19 236 GLU B N 1
ATOM 3995 C CA . GLU B 1 236 ? 8.977 3.486 -6.789 1 97.19 236 GLU B CA 1
ATOM 3996 C C . GLU B 1 236 ? 10.133 2.635 -7.309 1 97.19 236 GLU B C 1
ATOM 3998 O O . GLU B 1 236 ? 10.414 2.627 -8.508 1 97.19 236 GLU B O 1
ATOM 4003 N N . SER B 1 237 ? 10.758 1.92 -6.492 1 96.25 237 SER B N 1
ATOM 4004 C CA . SER B 1 237 ? 11.969 1.188 -6.855 1 96.25 237 SER B CA 1
ATOM 4005 C C . SER B 1 237 ? 11.633 -0.139 -7.527 1 96.25 237 SER B C 1
ATOM 4007 O O . SER B 1 237 ? 12.523 -0.829 -8.031 1 96.25 237 SER B O 1
ATOM 4009 N N . GLY B 1 238 ? 10.406 -0.482 -7.543 1 97.38 238 GLY B N 1
ATOM 4010 C CA . GLY B 1 238 ? 10.016 -1.824 -7.949 1 97.38 238 GLY B CA 1
ATOM 4011 C C . GLY B 1 238 ? 10.148 -2.059 -9.438 1 97.38 238 GLY B C 1
ATOM 4012 O O . GLY B 1 238 ? 9.594 -1.303 -10.242 1 97.38 238 GLY B O 1
ATOM 4013 N N . SER B 1 239 ? 10.852 -3.078 -9.859 1 96.12 239 SER B N 1
ATOM 4014 C CA . SER B 1 239 ? 10.836 -3.629 -11.211 1 96.12 239 SER B CA 1
ATOM 4015 C C . SER 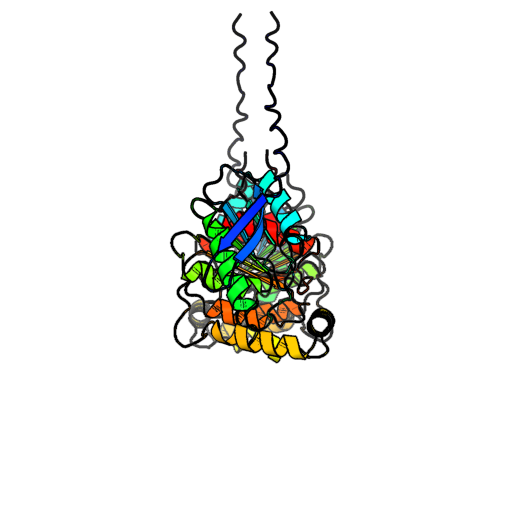B 1 239 ? 9.734 -4.668 -11.367 1 96.12 239 SER B C 1
ATOM 4017 O O . SER B 1 239 ? 8.883 -4.82 -10.484 1 96.12 239 SER B O 1
ATOM 4019 N N . HIS B 1 240 ? 9.734 -5.355 -12.508 1 94.75 240 HIS B N 1
ATOM 4020 C CA . HIS B 1 240 ? 8.766 -6.426 -12.719 1 94.75 240 HIS B CA 1
ATOM 4021 C C . HIS B 1 240 ? 8.93 -7.531 -11.68 1 94.75 240 HIS B C 1
ATOM 4023 O O . HIS B 1 240 ? 7.965 -8.219 -11.336 1 94.75 240 HIS B O 1
ATOM 4029 N N . PHE B 1 241 ? 10.125 -7.656 -11.133 1 95.56 241 PHE B N 1
ATOM 4030 C CA . PHE B 1 241 ? 10.445 -8.789 -10.266 1 95.56 241 PHE B CA 1
ATOM 4031 C C . PHE B 1 241 ? 10.18 -8.445 -8.805 1 95.56 241 PHE B C 1
ATOM 4033 O O . PHE B 1 241 ? 9.969 -9.336 -7.98 1 95.56 241 PHE B O 1
ATOM 4040 N N . LEU B 1 242 ? 10.18 -7.168 -8.406 1 98 242 LEU B N 1
ATOM 4041 C CA . LEU B 1 242 ? 9.891 -6.73 -7.047 1 98 242 LEU B CA 1
ATOM 4042 C C . LEU B 1 242 ? 10.766 -7.473 -6.039 1 98 242 LEU B C 1
ATOM 4044 O O . LEU B 1 242 ? 10.266 -7.992 -5.039 1 98 242 LEU B O 1
ATOM 4048 N N . GLU B 1 243 ? 12.086 -7.465 -6.262 1 97.75 243 GLU B N 1
ATOM 4049 C CA . GLU B 1 243 ? 12.945 -8.32 -5.449 1 97.75 243 GLU B CA 1
ATOM 4050 C C . GLU B 1 243 ? 14 -7.508 -4.699 1 97.75 243 GLU B C 1
ATOM 4052 O O . GLU B 1 243 ? 14.805 -8.062 -3.951 1 97.75 243 GLU B O 1
ATOM 4057 N N . ASP B 1 244 ? 14.039 -6.16 -4.918 1 96.81 244 ASP B N 1
ATOM 4058 C CA . ASP B 1 244 ? 14.961 -5.363 -4.113 1 96.81 244 ASP B CA 1
ATOM 4059 C C . ASP B 1 244 ? 14.516 -5.312 -2.656 1 96.81 244 ASP B C 1
ATOM 4061 O O . ASP B 1 244 ? 13.383 -5.68 -2.334 1 96.81 244 ASP B O 1
ATOM 4065 N N . ASP B 1 245 ? 15.367 -4.898 -1.745 1 95.94 245 ASP B N 1
ATOM 4066 C CA . ASP B 1 245 ? 15.133 -4.957 -0.305 1 95.94 245 ASP B CA 1
ATOM 4067 C C . ASP B 1 245 ? 13.867 -4.191 0.077 1 95.94 245 ASP B C 1
ATOM 4069 O O . ASP B 1 245 ? 13.094 -4.648 0.921 1 95.94 245 ASP B O 1
ATOM 4073 N N . TYR B 1 246 ? 13.617 -3.078 -0.5 1 95.62 246 TYR B N 1
ATOM 4074 C CA . TYR B 1 246 ? 12.453 -2.26 -0.179 1 95.62 246 TYR B CA 1
ATOM 4075 C C . TYR B 1 246 ? 11.164 -2.951 -0.606 1 95.62 246 TYR B C 1
ATOM 4077 O O . TYR B 1 246 ? 10.18 -2.949 0.132 1 95.62 246 TYR B O 1
ATOM 4085 N N . CYS B 1 247 ? 11.172 -3.559 -1.729 1 97.62 247 CYS B N 1
ATOM 4086 C CA . CYS B 1 247 ? 10.016 -4.312 -2.203 1 97.62 247 CYS B CA 1
ATOM 4087 C C . CYS B 1 247 ? 9.742 -5.516 -1.309 1 97.62 247 CYS B C 1
ATOM 4089 O O . CYS B 1 247 ? 8.594 -5.781 -0.952 1 97.62 247 CYS B O 1
ATOM 4091 N N . LEU B 1 248 ? 10.789 -6.238 -0.964 1 97.81 248 LEU B N 1
ATOM 4092 C CA . LEU B 1 248 ? 10.609 -7.422 -0.127 1 97.81 248 LEU B CA 1
ATOM 4093 C C . LEU B 1 248 ? 10.062 -7.039 1.242 1 97.81 248 LEU B C 1
ATOM 4095 O O . LEU B 1 248 ? 9.227 -7.754 1.8 1 97.81 248 LEU B O 1
ATOM 4099 N N . GLU B 1 249 ? 10.484 -5.961 1.757 1 95.56 249 GLU B N 1
ATOM 4100 C CA . GLU B 1 249 ? 9.938 -5.461 3.014 1 95.56 249 GLU B CA 1
ATOM 4101 C C . GLU B 1 249 ? 8.453 -5.121 2.871 1 95.56 249 GLU B C 1
ATOM 4103 O O . GLU B 1 249 ? 7.652 -5.453 3.746 1 95.56 249 GLU B O 1
ATOM 4108 N N . ALA B 1 250 ? 8.125 -4.441 1.809 1 96.38 250 ALA B N 1
ATOM 4109 C CA . ALA B 1 250 ? 6.727 -4.098 1.554 1 96.38 250 ALA B CA 1
ATOM 4110 C C . ALA B 1 250 ? 5.863 -5.352 1.438 1 96.38 250 ALA B C 1
ATOM 4112 O O . ALA B 1 250 ? 4.73 -5.379 1.924 1 96.38 250 ALA B O 1
ATOM 4113 N N . ILE B 1 251 ? 6.383 -6.355 0.777 1 97.94 251 ILE B N 1
ATOM 4114 C CA . ILE B 1 251 ? 5.68 -7.625 0.621 1 97.94 251 ILE B CA 1
ATOM 4115 C C . ILE B 1 251 ? 5.449 -8.258 1.991 1 97.94 251 ILE B C 1
ATOM 4117 O O . ILE B 1 251 ? 4.348 -8.727 2.289 1 97.94 251 ILE B O 1
ATOM 4121 N N . LYS B 1 252 ? 6.457 -8.281 2.818 1 96.12 252 LYS B N 1
ATOM 4122 C CA . LYS B 1 252 ? 6.352 -8.82 4.172 1 96.12 252 LYS B CA 1
ATOM 4123 C C . LYS B 1 252 ? 5.262 -8.102 4.965 1 96.12 252 LYS B C 1
ATOM 4125 O O . LYS B 1 252 ? 4.41 -8.75 5.582 1 96.12 252 LYS B O 1
ATOM 4130 N N . VAL B 1 253 ? 5.27 -6.836 4.934 1 94.38 253 VAL B N 1
ATOM 4131 C CA . VAL B 1 253 ? 4.324 -6.016 5.68 1 94.38 253 VAL B CA 1
ATOM 4132 C C . VAL B 1 253 ? 2.904 -6.273 5.18 1 94.38 253 VAL B C 1
ATOM 4134 O O . VAL B 1 253 ? 1.979 -6.445 5.973 1 94.38 253 VAL B O 1
ATOM 4137 N N . ALA B 1 254 ? 2.734 -6.289 3.883 1 96.19 254 ALA B N 1
ATOM 4138 C CA . ALA B 1 254 ? 1.424 -6.539 3.289 1 96.19 254 ALA B CA 1
ATOM 4139 C C . ALA B 1 254 ? 0.913 -7.93 3.65 1 96.19 254 ALA B C 1
ATOM 4141 O O . ALA B 1 254 ? -0.285 -8.117 3.877 1 96.19 254 ALA B O 1
ATOM 4142 N N . LEU B 1 255 ? 1.812 -8.867 3.656 1 95.88 255 LEU B N 1
ATOM 4143 C CA . LEU B 1 255 ? 1.421 -10.234 3.973 1 95.88 255 LEU B CA 1
ATOM 4144 C C . LEU B 1 255 ? 0.988 -10.352 5.43 1 95.88 255 LEU B C 1
ATOM 4146 O O . LEU B 1 255 ? 0.019 -11.055 5.738 1 95.88 255 LEU B O 1
ATOM 4150 N N . LEU B 1 256 ? 1.684 -9.703 6.34 1 92.44 256 LEU B N 1
ATOM 4151 C CA . LEU B 1 256 ? 1.291 -9.68 7.746 1 92.44 256 LEU B CA 1
ATOM 4152 C C . LEU B 1 256 ? -0.095 -9.062 7.914 1 92.44 256 LEU B C 1
ATOM 4154 O O . LEU B 1 256 ? -0.9 -9.547 8.711 1 92.44 256 LEU B O 1
ATOM 4158 N N . ASP B 1 257 ? -0.322 -8.039 7.176 1 92.38 257 ASP B N 1
ATOM 4159 C CA . ASP B 1 257 ? -1.628 -7.391 7.219 1 92.38 257 ASP B CA 1
ATOM 4160 C C . ASP B 1 257 ? -2.725 -8.32 6.707 1 92.38 257 ASP B C 1
ATOM 4162 O O . ASP B 1 257 ? -3.785 -8.438 7.32 1 92.38 257 ASP B O 1
ATOM 4166 N N . LEU B 1 258 ? -2.453 -8.984 5.559 1 94.12 258 LEU B N 1
ATOM 4167 C CA . LEU B 1 258 ? -3.422 -9.914 4.98 1 94.12 258 LEU B CA 1
ATOM 4168 C C . LEU B 1 258 ? -3.746 -11.039 5.953 1 94.12 258 LEU B C 1
ATOM 4170 O O . LEU B 1 258 ? -4.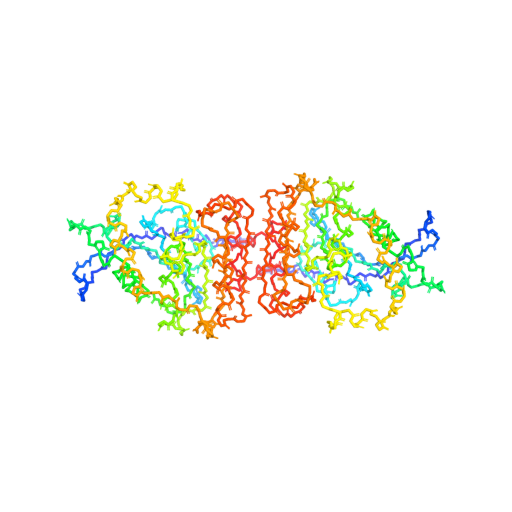879 -11.516 6 1 94.12 258 LEU B O 1
ATOM 4174 N N . ALA B 1 259 ? -2.729 -11.445 6.703 1 91 259 ALA B N 1
ATOM 4175 C CA . ALA B 1 259 ? -2.889 -12.539 7.66 1 91 259 ALA B CA 1
ATOM 4176 C C . ALA B 1 259 ? -3.48 -12.039 8.977 1 91 259 ALA B C 1
ATOM 4178 O O . ALA B 1 259 ? -3.76 -12.828 9.875 1 91 259 ALA B O 1
ATOM 4179 N N . GLN B 1 260 ? -3.646 -10.641 9.094 1 80.69 260 GLN B N 1
ATOM 4180 C CA . GLN B 1 260 ? -4.211 -9.992 10.273 1 80.69 260 GLN B CA 1
ATOM 4181 C C . GLN B 1 260 ? -3.359 -10.266 11.508 1 80.69 260 GLN B C 1
ATOM 4183 O O . GLN B 1 260 ? -3.891 -10.539 12.586 1 80.69 260 GLN B O 1
ATOM 4188 N N . ILE B 1 261 ? -2.117 -10.461 11.242 1 70.44 261 ILE B N 1
ATOM 4189 C CA . ILE B 1 261 ? -1.139 -10.562 12.32 1 70.44 261 ILE B CA 1
ATOM 4190 C C . ILE B 1 261 ? -0.536 -9.188 12.602 1 70.44 261 ILE B C 1
ATOM 4192 O O . ILE B 1 261 ? 0.153 -8.617 11.75 1 70.44 261 ILE B O 1
ATOM 4196 N N . HIS B 1 262 ? -1.26 -8.469 13.57 1 61.94 262 HIS B N 1
ATOM 4197 C CA . HIS B 1 262 ? -0.725 -7.156 13.914 1 61.94 262 HIS B CA 1
ATOM 4198 C C . HIS B 1 262 ? 0.167 -7.234 15.148 1 61.94 262 HIS B C 1
ATOM 4200 O O . HIS B 1 262 ? 0.013 -8.133 15.977 1 61.94 262 HIS B O 1
ATOM 4206 N N . GLY B 1 263 ? 1.462 -7.105 15.055 1 51.59 263 GLY B N 1
ATOM 4207 C CA . GLY B 1 263 ? 2.4 -7.176 16.156 1 51.59 263 GLY B CA 1
ATOM 4208 C C . GLY B 1 263 ? 1.731 -7.066 17.516 1 51.59 263 GLY B C 1
ATOM 4209 O O . GLY B 1 263 ? 1.061 -6.074 17.812 1 51.59 263 GLY B O 1
ATOM 4210 N N . LYS B 1 264 ? 1.221 -8.219 18.031 1 39.19 264 LYS B N 1
ATOM 4211 C CA . LYS B 1 264 ? 0.85 -8.133 19.438 1 39.19 264 LYS B CA 1
ATOM 4212 C C . LYS B 1 264 ? 1.938 -7.441 20.25 1 39.19 264 LYS B C 1
ATOM 4214 O O . LYS B 1 264 ? 3.123 -7.738 20.094 1 39.19 264 LYS B O 1
ATOM 4219 N N . SER B 1 265 ? 1.838 -6.168 20.594 1 31.83 265 SER B N 1
ATOM 4220 C CA . SER B 1 265 ? 2.67 -5.684 21.688 1 31.83 265 SER B CA 1
ATOM 4221 C C . SER B 1 265 ? 2.764 -6.715 22.812 1 31.83 265 SER B C 1
ATOM 4223 O O . SER B 1 265 ? 1.742 -7.172 23.328 1 31.83 265 SER B O 1
ATOM 4225 N N . SER B 1 266 ? 3.701 -7.617 22.703 1 26.27 266 SER B N 1
ATOM 4226 C CA . SER B 1 266 ? 3.91 -8.289 23.969 1 26.27 266 SER B CA 1
ATOM 4227 C C . SER B 1 266 ? 3.764 -7.316 25.141 1 26.27 266 SER B C 1
ATOM 4229 O O . SER B 1 266 ? 4.211 -6.168 25.062 1 26.27 266 SER B O 1
#